Protein AF-A0A011A076-F1 (afdb_monomer_lite)

Radius of gyration: 30.52 Å; chains: 1; bounding box: 68×60×91 Å

Secondary structure (DSSP, 8-state):
------TT-GGGGGS--SS-HHHHHHHHHHHHHHTS-HHHHHHHHHHHT-TT--HHHHHHHHHHHHTTGGGS-HHHHHHHHHHHHHHHHHHHHH--PPPPTT-HHHHHHHHHHHHHHHHHHHHTT-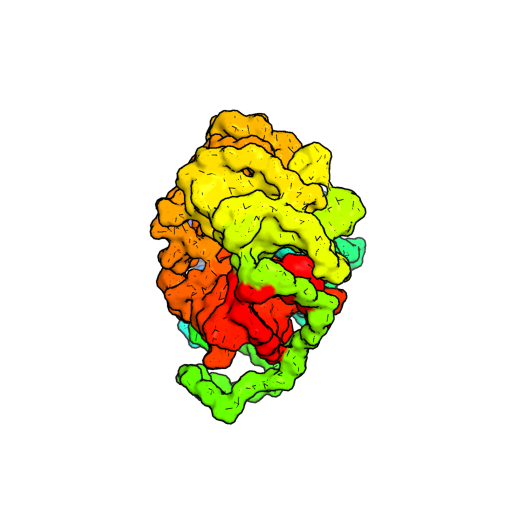--TTHHHHHHHHHTTTSHHHHHHHHT--TT--EEEEE-TTT--EEEEE--S--SS-SSSPPPPP--TTS----TTHHHHHHHHHT-TTTT-TT-HHHHHHHHHHHHHT--TTS-HHHHHHHHHHHHHHTT-HHHHHHHGGGGSEEE-TTT--EEEHHHHHTT-TT------TT--GGGSTT-SS----SS-S-------EEEEEEEE-S---EEEEEE-TTS-EEEEEEETTEEEEEETTT-PEEEEEE---EEEEEEEE-TTS-EEEEEEESSEEEEETTT-PBPPPB-----EEEEEEEEPP-S---TT--TTGGG-TTT-EEEEEEETTSEEEEE-TTT--EEEEEEE-S-EEEEEEEEETTTEEEEEEEETTTEEEEEETTGGGS--------HHHHHHTT-S-EEEEEEETTEEEEEETTS-EEEE-TTS-B-S--B--BTTB-SEEEEEEEE-TTS-EEEEEEETTTTEEEEEETTTTEEEEEE-SS-EEEEEEETTEEEEEETTEEEEEEE-

Sequence (645 aa):
MLAKLPLDSPLWLEFDASFSTEQALDALREVLTRRQLGESWDELRSELLHQGTVYDITSAAIPHLVDLAPALSVEERAELWTEIGFWVTAGADYYEGPVADGLQESLTAALAVAEAGALELFRERAGLGDSYFALACVTLAGHPSGGAMWSFLSPGEGYVTLTCPTCEEQDEVDGFGDPLGPPGAPPAVPDLRADARDVPGWASLADEIEAAPDLFGPGWDGFARVAVAVARAGVPETAPPAAVWCLIAAMVALRGDVAWARTITRLAGHYQCVSCQDVYSIGDLIAEDEFAEPIVPDGLDPATFADAGGFRPAPGGWPVVAGPTVATRWRASTGPVDTLTVATLPTGQSIVAGVGPSGLHRWDLGTGAPLPVAAGGAVRSSAVVTAPDGRTYVVAGGDRLHRWDALTGDPLPARPAAVRALAPAVIPAPTHGRHPEDPGWLAGLRDGRTVLVTGEEDGAVRLWDPLTAEPLGELYRTDGIGAMTSVPDRSFGDQVVTLSGALTVDVWSSAAVTGRRSSMAPPATRLAALGHESLVDVTGAPGGILLADAGGLVSLWTTFGVRLGDPLPPDPGHTGVVAVAAVTTTAGPLVVATASAADATLRLWTPSTGGVTLVDLDAPPRALHATGPLLLVATDTGVLALTLE

Structure (mmCIF, N/CA/C/O backbone):
data_AF-A0A011A076-F1
#
_entry.id   AF-A0A011A076-F1
#
loop_
_atom_site.group_PDB
_atom_site.id
_atom_site.type_symbol
_atom_site.label_atom_id
_atom_site.label_alt_id
_atom_site.label_comp_id
_atom_site.label_asym_id
_atom_site.label_entity_id
_atom_site.label_seq_id
_atom_site.pdbx_PDB_ins_code
_atom_site.Cartn_x
_atom_site.Cartn_y
_atom_site.Cartn_z
_atom_site.occupancy
_atom_site.B_iso_or_equiv
_atom_site.auth_seq_id
_atom_site.auth_comp_id
_atom_site.auth_asym_id
_atom_site.auth_atom_id
_atom_site.pdbx_PDB_model_num
ATOM 1 N N . MET A 1 1 ? -32.897 11.002 32.277 1.00 58.50 1 MET A N 1
ATOM 2 C CA . MET A 1 1 ? -31.972 10.825 33.414 1.00 58.50 1 MET A CA 1
ATOM 3 C C . MET A 1 1 ? -31.466 9.412 33.332 1.00 58.50 1 MET A C 1
ATOM 5 O O . MET A 1 1 ? -32.275 8.498 33.444 1.00 58.50 1 MET A O 1
ATOM 9 N N . LEU A 1 2 ? -30.176 9.258 33.075 1.00 72.94 2 LEU A N 1
ATOM 10 C CA . LEU A 1 2 ? -29.502 7.970 33.163 1.00 72.94 2 LEU A CA 1
ATOM 11 C C . LEU A 1 2 ? -29.547 7.520 34.632 1.00 72.94 2 LEU A C 1
ATOM 13 O O . LEU A 1 2 ? -29.358 8.349 35.525 1.00 72.94 2 LEU A O 1
ATOM 17 N N . ALA A 1 3 ? -29.864 6.254 34.905 1.00 79.38 3 ALA A N 1
ATOM 18 C CA . ALA A 1 3 ? -29.727 5.703 36.255 1.00 79.38 3 ALA A CA 1
ATOM 19 C C . ALA A 1 3 ? -28.234 5.678 36.614 1.00 79.38 3 ALA A C 1
ATOM 21 O O . ALA A 1 3 ? -27.435 5.381 35.747 1.00 79.38 3 ALA A O 1
ATOM 22 N N . LYS A 1 4 ? -27.798 6.020 37.827 1.00 86.31 4 LYS A N 1
ATOM 23 C CA . LYS A 1 4 ? -26.352 6.074 38.132 1.00 86.31 4 LYS A CA 1
ATOM 24 C C . LYS A 1 4 ? -26.065 5.580 39.527 1.00 86.31 4 LYS A C 1
ATOM 26 O O . LYS A 1 4 ? -26.895 5.765 40.417 1.00 86.31 4 LYS A O 1
ATOM 31 N N . LEU A 1 5 ? -24.863 5.052 39.726 1.00 86.69 5 LEU A N 1
ATOM 32 C CA . LEU A 1 5 ? -24.350 4.789 41.060 1.00 86.69 5 LEU A CA 1
ATOM 33 C C . LEU A 1 5 ? -24.098 6.130 41.779 1.00 86.69 5 LEU A C 1
ATOM 35 O O . LEU A 1 5 ? -23.335 6.952 41.262 1.00 86.69 5 LEU A O 1
ATOM 39 N N . PRO A 1 6 ? -24.732 6.405 42.934 1.00 89.69 6 PRO A N 1
ATOM 40 C CA . PRO A 1 6 ? -24.491 7.639 43.680 1.00 89.69 6 PRO A CA 1
ATOM 41 C C . PRO A 1 6 ? -23.018 7.777 44.085 1.00 89.69 6 PRO A C 1
ATOM 43 O O . PRO A 1 6 ? -22.396 6.789 44.469 1.00 89.69 6 PRO A O 1
ATOM 46 N N . LEU A 1 7 ? -22.456 8.990 44.021 1.00 88.44 7 LEU A N 1
ATOM 47 C CA . LEU A 1 7 ? -21.034 9.251 44.322 1.00 88.44 7 LEU A CA 1
ATOM 48 C C . LEU A 1 7 ? -20.657 9.014 45.796 1.00 88.44 7 LEU A C 1
ATOM 50 O O . LEU A 1 7 ? -19.478 9.002 46.136 1.00 88.44 7 LEU A O 1
ATOM 54 N N . ASP A 1 8 ? -21.638 8.895 46.685 1.00 87.31 8 ASP A N 1
ATOM 55 C CA . ASP A 1 8 ? -21.501 8.595 48.113 1.00 87.31 8 ASP A CA 1
ATOM 56 C C . ASP A 1 8 ? -21.780 7.119 48.446 1.00 87.31 8 ASP A C 1
ATOM 58 O O . ASP A 1 8 ? -21.727 6.724 49.611 1.00 87.31 8 ASP A O 1
ATOM 62 N N . SER A 1 9 ? -22.073 6.295 47.436 1.00 87.06 9 SER A N 1
ATOM 63 C CA . SER A 1 9 ? -22.330 4.870 47.624 1.00 87.06 9 SER A CA 1
ATOM 64 C C . SER A 1 9 ? -21.066 4.136 48.092 1.00 87.06 9 SER A C 1
ATOM 66 O O . SER A 1 9 ? -20.008 4.308 47.487 1.00 87.06 9 SER A O 1
ATOM 68 N N . PRO A 1 10 ? -21.147 3.256 49.106 1.00 83.38 10 PRO A N 1
ATOM 69 C CA . PRO A 1 10 ? -20.010 2.426 49.499 1.00 83.38 10 PRO A CA 1
ATOM 70 C C . PRO A 1 10 ? -19.626 1.401 48.420 1.00 83.38 10 PRO A C 1
ATOM 72 O O . PRO A 1 10 ? -18.494 0.932 48.427 1.00 83.38 10 PRO A O 1
ATOM 75 N N . LEU A 1 11 ? -20.529 1.103 47.475 1.00 82.81 11 LEU A N 1
ATOM 76 C CA . LEU A 1 11 ? -20.311 0.131 46.395 1.00 82.81 11 LEU A CA 1
ATOM 77 C C . LEU A 1 11 ? -19.144 0.507 45.468 1.00 82.81 11 LEU A C 1
ATOM 79 O O . LEU A 1 11 ? -18.567 -0.377 44.854 1.00 82.81 11 LEU A O 1
ATOM 83 N N . TRP A 1 12 ? -18.754 1.787 45.394 1.00 82.44 12 TRP A N 1
ATOM 84 C CA . TRP A 1 12 ? -17.554 2.186 44.646 1.00 82.44 12 TRP A CA 1
ATOM 85 C C . TRP A 1 12 ? -16.297 1.484 45.174 1.00 82.44 12 TRP A C 1
ATOM 87 O O . TRP A 1 12 ? -15.442 1.092 44.391 1.00 82.44 12 TRP A O 1
ATOM 97 N N . LEU A 1 13 ? -16.194 1.293 46.494 1.00 80.44 13 LEU A N 1
ATOM 98 C CA . LEU A 1 13 ? -15.044 0.649 47.139 1.00 80.44 13 LEU A CA 1
ATOM 99 C C . LEU A 1 13 ? -15.059 -0.880 47.008 1.00 80.44 13 LEU A C 1
ATOM 101 O O . LEU A 1 13 ? -14.098 -1.527 47.415 1.00 80.44 13 LEU A O 1
ATOM 105 N N . GLU A 1 14 ? -16.148 -1.455 46.493 1.00 77.62 14 GLU A N 1
ATOM 106 C CA . GLU A 1 14 ? -16.259 -2.892 46.225 1.00 77.62 14 GLU A CA 1
ATOM 107 C C . GLU A 1 14 ? -15.693 -3.267 44.845 1.00 77.62 14 GLU A C 1
ATOM 109 O O . GLU A 1 14 ? -15.510 -4.451 44.575 1.00 77.62 14 GLU A O 1
ATOM 114 N N . PHE A 1 15 ? -15.384 -2.279 43.995 1.00 76.81 15 PHE A N 1
ATOM 115 C CA . PHE A 1 15 ? -14.750 -2.494 42.697 1.00 76.81 15 PHE A CA 1
ATOM 116 C C . PHE A 1 15 ? -13.254 -2.792 42.840 1.00 76.81 15 PHE A C 1
ATOM 118 O O . PHE A 1 15 ? -12.548 -2.125 43.602 1.00 76.81 15 PHE A O 1
ATOM 125 N N . ASP A 1 16 ? -12.772 -3.775 42.079 1.00 61.75 16 ASP A N 1
ATOM 126 C CA . ASP A 1 16 ? -11.360 -4.157 42.054 1.00 61.75 16 ASP A CA 1
ATOM 127 C C . ASP A 1 16 ? -10.559 -3.094 41.278 1.00 61.75 16 ASP A C 1
ATOM 129 O O . ASP A 1 16 ? -10.842 -2.816 40.109 1.00 61.75 16 ASP A O 1
ATOM 133 N N . ALA A 1 17 ? -9.582 -2.459 41.936 1.00 60.69 17 ALA A N 1
ATOM 134 C CA . ALA A 1 17 ? -8.777 -1.370 41.376 1.00 60.69 17 ALA A CA 1
ATOM 135 C C . ALA A 1 17 ? -7.276 -1.604 41.607 1.00 60.69 17 ALA A C 1
ATOM 137 O O . ALA A 1 17 ? -6.855 -2.001 42.693 1.00 60.69 17 ALA A O 1
ATOM 138 N N . SER A 1 18 ? -6.454 -1.323 40.592 1.00 52.03 18 SER A N 1
ATOM 139 C CA . SER A 1 18 ? -5.001 -1.532 40.622 1.00 52.03 18 SER A CA 1
ATOM 140 C C . SER A 1 18 ? -4.254 -0.408 41.340 1.00 52.03 18 SER A C 1
ATOM 142 O O . SER A 1 18 ? -3.098 -0.601 41.713 1.00 52.03 18 SER A O 1
ATOM 144 N N . PHE A 1 19 ? -4.890 0.759 41.521 1.00 63.41 19 PHE A N 1
ATOM 145 C CA . PHE A 1 19 ? -4.280 1.958 42.111 1.00 63.41 19 PHE A CA 1
ATOM 146 C C . PHE A 1 19 ? -5.082 2.514 43.299 1.00 63.41 19 PHE A C 1
ATOM 148 O O . PHE A 1 19 ? -4.734 2.220 44.445 1.00 63.41 19 PHE A O 1
ATOM 155 N N . SER A 1 20 ? -6.151 3.291 43.075 1.00 75.62 20 SER A N 1
ATOM 156 C CA . SER A 1 20 ? -7.012 3.779 44.161 1.00 75.62 20 SER A CA 1
ATOM 157 C C . SER A 1 20 ? -8.392 4.237 43.679 1.00 75.62 20 SER A C 1
ATOM 159 O O . SER A 1 20 ? -8.546 5.308 43.094 1.00 75.62 20 SER A O 1
ATOM 161 N N . THR A 1 21 ? -9.438 3.489 44.039 1.00 78.19 21 THR A N 1
ATOM 162 C CA . THR A 1 21 ? -10.835 3.900 43.816 1.00 78.19 21 THR A CA 1
ATOM 163 C C . THR A 1 21 ? -11.156 5.251 44.470 1.00 78.19 21 THR A C 1
ATOM 165 O O . THR A 1 21 ? -11.945 6.031 43.940 1.00 78.19 21 THR A O 1
ATOM 168 N N . GLU A 1 22 ? -10.539 5.562 45.614 1.00 82.25 22 GLU A N 1
ATOM 169 C CA . GLU A 1 22 ? -10.756 6.838 46.308 1.00 82.25 22 GLU A CA 1
ATOM 170 C C . GLU A 1 22 ? -10.226 8.027 45.496 1.00 82.25 22 GLU A C 1
ATOM 172 O O . GLU A 1 22 ? -10.902 9.051 45.415 1.00 82.25 22 GLU A O 1
ATOM 177 N N . GLN A 1 23 ? -9.066 7.879 44.846 1.00 82.44 23 GLN A N 1
ATOM 178 C CA . GLN A 1 23 ? -8.473 8.938 44.020 1.00 82.44 23 GLN A CA 1
ATOM 179 C C . GLN A 1 23 ? -9.307 9.199 42.764 1.00 82.44 23 GLN A C 1
ATOM 181 O O . GLN A 1 23 ? -9.647 10.351 42.492 1.00 82.44 23 GLN A O 1
ATOM 186 N N . ALA A 1 24 ? -9.727 8.141 42.064 1.00 83.25 24 ALA A N 1
ATOM 187 C CA . ALA A 1 24 ? -10.625 8.260 40.915 1.00 83.25 24 ALA A CA 1
ATOM 188 C C . ALA A 1 24 ? -11.950 8.947 41.295 1.00 83.25 24 ALA A C 1
ATOM 190 O O . ALA A 1 24 ? -12.445 9.819 40.579 1.00 83.25 24 ALA A O 1
ATOM 191 N N . LEU A 1 25 ? -12.523 8.598 42.452 1.00 87.25 25 LEU A N 1
ATOM 192 C CA . LEU A 1 25 ? -13.788 9.166 42.914 1.00 87.25 25 LEU A CA 1
ATOM 193 C C . LEU A 1 25 ? -13.656 10.639 43.328 1.00 87.25 25 LEU A C 1
ATOM 195 O O . LEU A 1 25 ? -14.568 11.429 43.068 1.00 87.25 25 LEU A O 1
ATOM 199 N N . ASP A 1 26 ? -12.544 11.026 43.950 1.00 88.00 26 ASP A N 1
ATOM 200 C CA . ASP A 1 26 ? -12.274 12.420 44.306 1.00 88.00 26 ASP A CA 1
ATOM 201 C C . ASP A 1 26 ? -12.046 13.288 43.062 1.00 88.00 26 ASP A C 1
ATOM 203 O O . ASP A 1 26 ? -12.675 14.346 42.947 1.00 88.00 26 ASP A O 1
ATOM 207 N N . ALA A 1 27 ? -11.272 12.805 42.085 1.00 87.88 27 ALA A N 1
ATOM 208 C CA . ALA A 1 27 ? -11.094 13.479 40.801 1.00 87.88 27 ALA A CA 1
ATOM 209 C C . ALA A 1 27 ? -12.430 13.609 40.038 1.00 87.88 27 ALA A C 1
ATOM 211 O O . ALA A 1 27 ? -12.786 14.695 39.572 1.00 87.88 27 ALA A O 1
ATOM 212 N N . LEU A 1 28 ? -13.249 12.547 40.001 1.00 90.06 28 LEU A N 1
ATOM 213 C CA . LEU A 1 28 ? -14.584 12.572 39.390 1.00 90.06 28 LEU A CA 1
ATOM 214 C C . LEU A 1 28 ? -15.505 13.600 40.061 1.00 90.06 28 LEU A C 1
ATOM 216 O O . LEU A 1 28 ? -16.181 14.377 39.380 1.00 90.06 28 LEU A O 1
ATOM 220 N N . ARG A 1 29 ? -15.537 13.651 41.399 1.00 92.06 29 ARG A N 1
ATOM 221 C CA . ARG A 1 29 ? -16.314 14.661 42.139 1.00 92.06 29 ARG A CA 1
ATOM 222 C C . ARG A 1 29 ? -15.864 16.071 41.792 1.00 92.06 29 ARG A C 1
ATOM 224 O O . ARG A 1 29 ? -16.705 16.964 41.659 1.00 92.06 29 ARG A O 1
ATOM 231 N N . GLU A 1 30 ? -14.563 16.281 41.662 1.00 90.19 30 GLU A N 1
ATOM 232 C CA . GLU A 1 30 ? -13.985 17.579 41.358 1.00 90.19 30 GLU A CA 1
ATOM 233 C C . GLU A 1 30 ? -14.362 18.051 39.945 1.00 90.19 30 GLU A C 1
ATOM 235 O O . GLU A 1 30 ? -14.871 19.167 39.801 1.00 90.19 30 GLU A O 1
ATOM 240 N N . VAL A 1 31 ? -14.244 17.179 38.937 1.00 90.38 31 VAL A N 1
ATOM 241 C CA . VAL A 1 31 ? -14.675 17.429 37.547 1.00 90.38 31 VAL A CA 1
ATOM 242 C C . VAL A 1 31 ? -16.170 17.770 37.486 1.00 90.38 31 VAL A C 1
ATOM 244 O O . VAL A 1 31 ? -16.570 18.801 36.934 1.00 90.38 31 VAL A O 1
ATOM 247 N N . LEU A 1 32 ? -17.021 16.969 38.137 1.00 92.06 32 LEU A N 1
ATOM 248 C CA . LEU A 1 32 ? -18.474 17.188 38.153 1.00 92.06 32 LEU A CA 1
ATOM 249 C C . LEU A 1 32 ? -18.881 18.469 38.896 1.00 92.06 32 LEU A C 1
ATOM 251 O O . LEU A 1 32 ? -19.863 19.119 38.522 1.00 92.06 32 LEU A O 1
ATOM 255 N N . THR A 1 33 ? -18.137 18.842 39.940 1.00 92.50 33 THR A N 1
ATOM 256 C CA . THR A 1 33 ? -18.384 20.066 40.714 1.00 92.50 33 THR A CA 1
ATOM 257 C C . THR A 1 33 ? -17.966 21.305 39.933 1.00 92.50 33 THR A C 1
ATOM 259 O O . THR A 1 33 ? -18.712 22.285 39.897 1.00 92.50 33 THR A O 1
ATOM 262 N N . ARG A 1 34 ? -16.787 21.272 39.302 1.00 87.88 34 ARG A N 1
ATOM 263 C CA . ARG A 1 34 ? -16.259 22.405 38.534 1.00 87.88 34 ARG A CA 1
ATOM 264 C C . ARG A 1 34 ? -16.945 22.593 37.188 1.00 87.88 34 ARG A C 1
ATOM 266 O O . ARG A 1 34 ? -16.938 23.710 36.685 1.00 87.88 34 ARG A O 1
ATOM 273 N N . ARG A 1 35 ? -17.564 21.538 36.648 1.00 89.81 35 ARG A N 1
ATOM 274 C CA . ARG A 1 35 ? -18.230 21.532 35.337 1.00 89.81 35 ARG A CA 1
ATOM 275 C C . ARG A 1 35 ? -17.282 21.883 34.175 1.00 89.81 35 ARG A C 1
ATOM 277 O O . ARG A 1 35 ? -17.694 22.560 33.243 1.00 89.81 35 ARG A O 1
ATOM 284 N N . GLN A 1 36 ? -16.035 21.426 34.257 1.00 87.19 36 GLN A N 1
ATOM 285 C CA . GLN A 1 36 ? -14.970 21.603 33.258 1.00 87.19 36 GLN A CA 1
ATOM 286 C C . GLN A 1 36 ? -13.990 20.424 33.373 1.00 87.19 36 GLN A C 1
ATOM 288 O O . GLN A 1 36 ? -13.939 19.810 34.443 1.00 87.19 36 GLN A O 1
ATOM 293 N N . LEU A 1 37 ? -13.213 20.132 32.325 1.00 83.94 37 LEU A N 1
ATOM 294 C CA . LEU A 1 37 ? -12.254 19.017 32.346 1.00 83.94 37 LEU A CA 1
ATOM 295 C C . LEU A 1 37 ? -10.972 19.393 33.132 1.00 83.94 37 LEU A C 1
ATOM 297 O O . LEU A 1 37 ? -10.804 18.930 34.257 1.00 83.94 37 LEU A O 1
ATOM 301 N N . GLY A 1 38 ? -10.144 20.339 32.674 1.00 79.81 38 GLY A N 1
ATOM 302 C CA . GLY A 1 38 ? -9.042 20.931 33.472 1.00 79.81 38 GLY A CA 1
ATOM 303 C C . GLY A 1 38 ? -8.022 19.940 34.083 1.00 79.81 38 GLY A C 1
ATOM 304 O O . GLY A 1 38 ? -7.924 18.802 33.659 1.00 79.81 38 GLY A O 1
ATOM 305 N N . GLU A 1 39 ? -7.247 20.358 35.097 1.00 79.25 39 GLU A N 1
ATOM 306 C CA . GLU A 1 39 ? -6.175 19.515 35.690 1.00 79.25 39 GLU A CA 1
ATOM 307 C C . GLU A 1 39 ? -6.697 18.213 36.334 1.00 79.25 39 GLU A C 1
ATOM 309 O O . GLU A 1 39 ? -6.075 17.163 36.206 1.00 79.25 39 GLU A O 1
ATOM 314 N N . SER A 1 40 ? -7.870 18.251 36.976 1.00 82.25 40 SER A N 1
ATOM 315 C CA . SER A 1 40 ? -8.489 17.071 37.604 1.00 82.25 40 SER A CA 1
ATOM 316 C C . SER A 1 40 ? -8.924 16.005 36.593 1.00 82.25 40 SER A C 1
ATOM 318 O O . SER A 1 40 ? -9.132 14.852 36.963 1.00 82.25 40 SER A O 1
ATOM 320 N N . TRP A 1 41 ? -9.100 16.382 35.324 1.00 88.19 41 TRP A N 1
ATOM 321 C CA . TRP A 1 41 ? -9.412 15.441 34.254 1.00 88.19 41 TRP A CA 1
ATOM 322 C C . TRP A 1 41 ? -8.214 14.585 33.872 1.00 88.19 41 TRP A C 1
ATOM 324 O O . TRP A 1 41 ? -8.392 13.394 33.650 1.00 88.19 41 TRP A O 1
ATOM 334 N N . ASP A 1 42 ? -7.004 15.146 33.864 1.00 84.38 42 ASP A N 1
ATOM 335 C CA . ASP A 1 42 ? -5.789 14.372 33.601 1.00 84.38 42 ASP A CA 1
ATOM 336 C C . ASP A 1 42 ? -5.567 13.306 34.680 1.00 84.38 42 ASP A C 1
ATOM 338 O O . ASP A 1 42 ? -5.238 12.161 34.364 1.00 84.38 42 ASP A O 1
ATOM 342 N N . GLU A 1 43 ? -5.807 13.669 35.944 1.00 83.06 43 GLU A N 1
ATOM 343 C CA . GLU A 1 43 ? -5.769 12.738 37.075 1.00 83.06 43 GLU A CA 1
ATOM 344 C C . GLU A 1 43 ? -6.839 11.649 36.926 1.00 83.06 43 GLU A C 1
ATOM 346 O O . GLU A 1 43 ? -6.511 10.464 36.960 1.00 83.06 43 GLU A O 1
ATOM 351 N N . LEU A 1 44 ? -8.100 12.030 36.674 1.00 86.25 44 LEU A N 1
ATOM 352 C CA . LEU A 1 44 ? -9.189 11.072 36.464 1.00 86.25 44 LEU A CA 1
ATOM 353 C C . LEU A 1 44 ? -8.896 10.127 35.293 1.00 86.25 44 LEU A C 1
ATOM 355 O O . LEU A 1 44 ? -9.047 8.918 35.424 1.00 86.25 44 LEU A O 1
ATOM 359 N N . ARG A 1 45 ? -8.452 10.661 34.155 1.00 83.12 45 ARG A N 1
ATOM 360 C CA . ARG A 1 45 ? -8.122 9.889 32.956 1.00 83.12 45 ARG A CA 1
ATOM 361 C C . ARG A 1 45 ? -7.013 8.876 33.226 1.00 83.12 45 ARG A C 1
ATOM 363 O O . ARG A 1 45 ? -7.127 7.734 32.795 1.00 83.12 45 ARG A O 1
ATOM 370 N N . SER A 1 46 ? -5.961 9.276 33.940 1.00 77.44 46 SER A N 1
ATOM 371 C CA . SER A 1 46 ? -4.858 8.378 34.300 1.00 77.44 46 SER A CA 1
ATOM 372 C C . SER A 1 46 ? -5.319 7.234 35.204 1.00 77.44 46 SER A C 1
ATOM 374 O O . SER A 1 46 ? -4.853 6.108 35.037 1.00 77.44 46 SER A O 1
ATOM 376 N N . GLU A 1 47 ? -6.231 7.509 36.139 1.00 77.06 47 GLU A N 1
ATOM 377 C CA . GLU A 1 47 ? -6.825 6.480 36.998 1.00 77.06 47 GLU A CA 1
ATOM 378 C C . GLU A 1 47 ? -7.762 5.545 36.218 1.00 77.06 47 GLU A C 1
ATOM 380 O O . GLU A 1 47 ? -7.788 4.347 36.488 1.00 77.06 47 GLU A O 1
ATOM 385 N N . LEU A 1 48 ? -8.502 6.061 35.227 1.00 77.44 48 LEU A N 1
ATOM 386 C CA . LEU A 1 48 ? -9.424 5.258 34.416 1.00 77.44 48 LEU A CA 1
ATOM 387 C C . LEU A 1 48 ? -8.729 4.390 33.342 1.00 77.44 48 LEU A C 1
ATOM 389 O O . LEU A 1 48 ? -9.326 3.422 32.884 1.00 77.44 48 LEU A O 1
ATOM 393 N N . LEU A 1 49 ? -7.481 4.698 32.954 1.00 68.94 49 LEU A N 1
ATOM 394 C CA . LEU A 1 49 ? -6.725 4.006 31.888 1.00 68.94 49 LEU A CA 1
ATOM 395 C C . LEU A 1 49 ? -5.663 2.987 32.374 1.00 68.94 49 LEU A C 1
ATOM 397 O O . LEU A 1 49 ? -4.959 2.407 31.545 1.00 68.94 49 LEU A O 1
ATOM 401 N N . HIS A 1 50 ? -5.464 2.781 33.681 1.00 60.69 50 HIS A N 1
ATOM 402 C CA . HIS A 1 50 ? -4.322 1.996 34.183 1.00 60.69 50 HIS A CA 1
ATOM 403 C C . HIS A 1 50 ? -4.478 0.465 34.045 1.00 60.69 50 HIS A C 1
ATOM 405 O O . HIS A 1 50 ? -5.552 -0.086 34.271 1.00 60.69 50 HIS A O 1
ATOM 411 N N . GLN A 1 51 ? -3.369 -0.229 33.731 1.00 48.50 51 GLN A N 1
ATOM 412 C CA . GLN A 1 51 ? -3.342 -1.661 33.399 1.00 48.50 51 GLN A CA 1
ATOM 413 C C . GLN A 1 51 ? -3.974 -2.565 34.475 1.00 48.50 51 GLN A C 1
ATOM 415 O O . GLN A 1 51 ? -3.476 -2.652 35.598 1.00 48.50 51 GLN A O 1
ATOM 420 N N . GLY A 1 52 ? -4.996 -3.332 34.084 1.00 48.78 52 GLY A N 1
ATOM 421 C CA . GLY A 1 52 ? -5.427 -4.556 34.766 1.00 48.78 52 GLY A CA 1
ATOM 422 C C . GLY A 1 52 ? -6.627 -4.420 35.695 1.00 48.78 52 GLY A C 1
ATOM 423 O O . GLY A 1 52 ? -6.955 -5.383 36.380 1.00 48.78 52 GLY A O 1
ATOM 424 N N . THR A 1 53 ? -7.284 -3.265 35.740 1.00 49.69 53 THR A N 1
ATOM 425 C CA . THR A 1 53 ? -8.529 -3.073 36.496 1.00 49.69 53 THR A CA 1
ATOM 426 C C . THR A 1 53 ? -9.440 -2.100 35.749 1.00 49.69 53 THR A C 1
ATOM 428 O O . THR A 1 53 ? -9.061 -1.596 34.701 1.00 49.69 53 THR A O 1
ATOM 431 N N . VAL A 1 54 ? -10.610 -1.769 36.296 1.00 51.69 54 VAL A N 1
ATOM 432 C CA . VAL A 1 54 ? -11.371 -0.564 35.905 1.00 51.69 54 VAL A CA 1
ATOM 433 C C . VAL A 1 54 ? -12.384 -0.688 34.748 1.00 51.69 54 VAL A C 1
ATOM 435 O O . VAL A 1 54 ? -12.789 0.341 34.214 1.00 51.69 54 VAL A O 1
ATOM 438 N N . TYR A 1 55 ? -12.944 -1.854 34.400 1.00 64.75 55 TYR A N 1
ATOM 439 C CA . TYR A 1 55 ? -14.212 -1.795 33.640 1.00 64.75 55 TYR A CA 1
ATOM 440 C C . TYR A 1 55 ? -15.383 -1.343 34.538 1.00 64.75 55 TYR A C 1
ATOM 442 O O . TYR A 1 55 ? -16.199 -0.525 34.119 1.00 64.75 55 TYR A O 1
ATOM 450 N N . ASP A 1 56 ? -15.408 -1.735 35.818 1.00 71.50 56 ASP A N 1
ATOM 451 C CA . ASP A 1 56 ? -16.476 -1.380 36.771 1.00 71.50 56 ASP A CA 1
ATOM 452 C C . ASP A 1 56 ? -16.550 0.115 37.125 1.00 71.50 56 ASP A C 1
ATOM 454 O O . ASP A 1 56 ? -17.607 0.742 37.009 1.00 71.50 56 ASP A O 1
ATOM 458 N N . ILE A 1 57 ? -15.426 0.711 37.544 1.00 78.12 57 ILE A N 1
ATOM 459 C CA . ILE A 1 57 ? -15.357 2.132 37.932 1.00 78.12 57 ILE A CA 1
ATOM 460 C C . ILE A 1 57 ? -15.622 3.022 36.713 1.00 78.12 57 ILE A C 1
ATOM 462 O O . ILE A 1 57 ? -16.390 3.981 36.813 1.00 78.12 57 ILE A O 1
ATOM 466 N N . THR A 1 58 ? -15.044 2.688 35.557 1.00 81.25 58 THR A N 1
ATOM 467 C CA . THR A 1 58 ? -15.257 3.409 34.295 1.00 81.25 58 THR A CA 1
ATOM 468 C C . THR A 1 58 ? -16.718 3.330 33.863 1.00 81.25 58 THR A C 1
ATOM 470 O O . THR A 1 58 ? -17.345 4.364 33.616 1.00 81.25 58 THR A O 1
ATOM 473 N N . SER A 1 59 ? -17.314 2.134 33.887 1.00 80.25 59 SER A N 1
ATOM 474 C CA . SER A 1 59 ? -18.736 1.923 33.585 1.00 80.25 59 SER A CA 1
ATOM 475 C C . SER A 1 59 ? -19.657 2.696 34.531 1.00 80.25 59 SER A C 1
ATOM 477 O O . SER A 1 59 ? -20.678 3.239 34.106 1.00 80.25 59 SER A O 1
ATOM 479 N N . ALA A 1 60 ? -19.295 2.802 35.813 1.00 83.94 60 ALA A N 1
ATOM 480 C CA . ALA A 1 60 ? -20.031 3.592 36.795 1.00 83.94 60 ALA A CA 1
ATOM 481 C C . ALA A 1 60 ? -19.843 5.113 36.613 1.00 83.94 60 ALA A C 1
ATOM 483 O O . ALA A 1 60 ? -20.758 5.886 36.919 1.00 83.94 60 ALA A O 1
ATOM 484 N N . ALA A 1 61 ? -18.683 5.558 36.117 1.00 87.56 61 ALA A N 1
ATOM 485 C CA . ALA A 1 61 ? -18.345 6.966 35.909 1.00 87.56 61 ALA A CA 1
ATOM 486 C C . ALA A 1 61 ? -18.943 7.549 34.616 1.00 87.56 61 ALA A C 1
ATOM 488 O O . ALA A 1 61 ? -19.422 8.688 34.634 1.00 87.56 61 ALA A O 1
ATOM 489 N N . ILE A 1 62 ? -18.985 6.782 33.517 1.00 88.94 62 ILE A N 1
ATOM 490 C CA . ILE A 1 62 ? -19.473 7.233 32.198 1.00 88.94 62 ILE A CA 1
ATOM 491 C C . ILE A 1 62 ? -20.858 7.907 32.272 1.00 88.94 62 ILE A C 1
ATOM 493 O O . ILE A 1 62 ? -20.985 9.034 31.787 1.00 88.94 62 ILE A O 1
ATOM 497 N N . PRO A 1 63 ? -21.893 7.345 32.934 1.00 91.31 63 PRO A N 1
ATOM 498 C CA . PRO A 1 63 ? -23.193 8.010 33.054 1.00 91.31 63 PRO A CA 1
ATOM 499 C C . PRO A 1 63 ? -23.138 9.387 33.736 1.00 91.31 63 PRO A C 1
ATOM 501 O O . PRO A 1 63 ? -23.977 10.257 33.475 1.00 91.31 63 PRO A O 1
ATOM 504 N N . HIS A 1 64 ? -22.182 9.618 34.642 1.00 92.00 64 HIS A N 1
ATOM 505 C CA . HIS A 1 64 ? -21.969 10.933 35.256 1.00 92.00 64 HIS A CA 1
ATOM 506 C C . HIS A 1 64 ? -21.324 11.916 34.288 1.00 92.00 64 HIS A C 1
ATOM 508 O O . HIS A 1 64 ? -21.771 13.060 34.210 1.00 92.00 64 HIS A O 1
ATOM 514 N N . LEU A 1 65 ? -20.334 11.455 33.530 1.00 91.62 65 LEU A N 1
ATOM 515 C CA . LEU A 1 65 ? -19.602 12.255 32.555 1.00 91.62 65 LEU A CA 1
ATOM 516 C C . LEU A 1 65 ? -20.460 12.619 31.329 1.00 91.62 65 LEU A C 1
ATOM 518 O O . LEU A 1 65 ? -20.436 13.761 30.879 1.00 91.62 65 LEU A O 1
ATOM 522 N N . VAL A 1 66 ? -21.323 11.720 30.848 1.00 91.00 66 VAL A N 1
ATOM 523 C CA . VAL A 1 66 ? -22.271 12.019 29.756 1.00 91.00 66 VAL A CA 1
ATOM 524 C C . VAL A 1 66 ? -23.237 13.151 30.137 1.00 91.00 66 VAL A C 1
ATOM 526 O O . VAL A 1 66 ? -23.475 14.064 29.348 1.00 91.00 66 VAL A O 1
ATOM 529 N N . ASP A 1 67 ? -23.739 13.166 31.375 1.00 91.31 67 ASP A N 1
ATOM 530 C CA . ASP A 1 67 ? -24.597 14.255 31.876 1.00 91.31 67 ASP A CA 1
ATOM 531 C C . ASP A 1 67 ? -23.836 15.576 32.103 1.00 91.31 67 ASP A C 1
ATOM 533 O O . ASP A 1 67 ? -24.458 16.631 32.281 1.00 91.31 67 ASP A O 1
ATOM 537 N N . LEU A 1 68 ? -22.502 15.539 32.150 1.00 91.81 68 LEU A N 1
ATOM 538 C CA . LEU A 1 68 ? -21.668 16.734 32.230 1.00 91.81 68 LEU A CA 1
ATOM 539 C C . LEU A 1 68 ? -21.562 17.435 30.868 1.00 91.81 68 LEU A C 1
ATOM 541 O O . LEU A 1 68 ? -21.502 18.665 30.845 1.00 91.81 68 LEU A O 1
ATOM 545 N N . ALA A 1 69 ? -21.612 16.692 29.759 1.00 89.88 69 ALA A N 1
ATOM 546 C CA . ALA A 1 69 ? -21.347 17.200 28.413 1.00 89.88 69 ALA A CA 1
ATOM 547 C C . ALA A 1 69 ? -22.087 18.499 28.027 1.00 89.88 69 ALA A C 1
ATOM 549 O O . ALA A 1 69 ? -21.443 19.389 27.469 1.00 89.88 69 ALA A O 1
ATOM 550 N N . PRO A 1 70 ? -23.382 18.706 28.354 1.00 90.31 70 PRO A N 1
ATOM 551 C CA . PRO A 1 70 ? -24.076 19.952 28.012 1.00 90.31 70 PRO A CA 1
ATOM 552 C C . PRO A 1 70 ? -23.498 21.212 28.677 1.00 90.31 70 PRO A C 1
ATOM 554 O O . PRO A 1 70 ? -23.788 22.320 28.230 1.00 90.31 70 PRO A O 1
ATOM 557 N N . ALA A 1 71 ? -22.727 21.063 29.760 1.00 91.31 71 ALA A N 1
ATOM 558 C CA . ALA A 1 71 ? -22.089 22.171 30.471 1.00 91.31 71 ALA A CA 1
ATOM 559 C C . ALA A 1 71 ? -20.685 22.515 29.941 1.00 91.31 71 ALA A C 1
ATOM 561 O O . ALA A 1 71 ? -20.159 23.566 30.296 1.00 91.31 71 ALA A O 1
ATOM 562 N N . LEU A 1 72 ? -20.099 21.647 29.112 1.00 89.50 72 LEU A N 1
ATOM 563 C CA . LEU A 1 72 ? -18.740 21.780 28.593 1.00 89.50 72 LEU A CA 1
ATOM 564 C C . LEU A 1 72 ? -18.690 22.635 27.321 1.00 89.50 72 LEU A C 1
ATOM 566 O O . LEU A 1 72 ? -19.675 22.735 26.576 1.00 89.50 72 LEU A O 1
ATOM 570 N N . SER A 1 73 ? -17.524 23.226 27.052 1.00 88.19 73 SER A N 1
ATOM 571 C CA . SER A 1 73 ? -17.220 23.854 25.759 1.00 88.19 73 SER A CA 1
ATOM 572 C C . SER A 1 73 ? -17.222 22.837 24.606 1.00 88.19 73 SER A C 1
ATOM 574 O O . SER A 1 73 ? -17.287 21.629 24.821 1.00 88.19 73 SER A O 1
ATOM 576 N N . VAL A 1 74 ? -17.190 23.313 23.358 1.00 83.25 74 VAL A N 1
ATOM 577 C CA . VAL A 1 74 ? -17.170 22.443 22.164 1.00 83.25 74 VAL A CA 1
ATOM 578 C C . VAL A 1 74 ? -15.914 21.566 22.163 1.00 83.25 74 VAL A C 1
ATOM 580 O O . VAL A 1 74 ? -15.993 20.376 21.869 1.00 83.25 74 VAL A O 1
ATOM 583 N N . GLU A 1 75 ? -14.781 22.153 22.539 1.00 81.38 75 GLU A N 1
ATOM 584 C CA . GLU A 1 75 ? -13.474 21.511 22.621 1.00 81.38 75 GLU A CA 1
ATOM 585 C C . GLU A 1 75 ? -13.437 20.459 23.734 1.00 81.38 75 GLU A C 1
ATOM 587 O O . GLU A 1 75 ? -13.063 19.317 23.485 1.00 81.38 75 GLU A O 1
ATOM 592 N N . GLU A 1 76 ? -13.926 20.799 24.929 1.00 85.94 76 GLU A N 1
ATOM 593 C CA . GLU A 1 76 ? -14.022 19.848 26.043 1.00 85.94 76 GLU A CA 1
ATOM 594 C C . GLU A 1 76 ? -15.035 18.730 25.769 1.00 85.94 76 GLU A C 1
ATOM 596 O O . GLU A 1 76 ? -14.830 17.600 26.195 1.00 85.94 76 GLU A O 1
ATOM 601 N N . ARG A 1 77 ? -16.133 18.995 25.044 1.00 86.56 77 ARG A N 1
ATOM 602 C CA . ARG A 1 77 ? -17.046 17.924 24.608 1.00 86.56 77 ARG A CA 1
ATOM 603 C C . ARG A 1 77 ? -16.359 16.966 23.646 1.00 86.56 77 ARG A C 1
ATOM 605 O O . ARG A 1 77 ? -16.576 15.764 23.743 1.00 86.56 77 ARG A O 1
ATOM 612 N N . ALA A 1 78 ? -15.556 17.488 22.721 1.00 80.19 78 ALA A N 1
ATOM 613 C CA . ALA A 1 78 ? -14.803 16.656 21.796 1.00 80.19 78 ALA A CA 1
ATOM 614 C C . ALA A 1 78 ? -13.802 15.773 22.546 1.00 80.19 78 ALA A C 1
ATOM 616 O O . ALA A 1 78 ? -13.742 14.578 22.274 1.00 80.19 78 ALA A O 1
ATOM 617 N N . GLU A 1 79 ? -13.076 16.339 23.512 1.00 81.94 79 GLU A N 1
ATOM 618 C CA . GLU A 1 79 ? -12.167 15.603 24.394 1.00 81.94 79 GLU A CA 1
ATOM 619 C C . GLU A 1 79 ? -12.909 14.544 25.220 1.00 81.94 79 GLU A C 1
ATOM 621 O O . GLU A 1 79 ? -12.520 13.382 25.227 1.00 81.94 79 GLU A O 1
ATOM 626 N N . LEU A 1 80 ? -14.036 14.904 25.836 1.00 86.88 80 LEU A N 1
ATOM 627 C CA . LEU A 1 80 ? -14.852 13.977 26.616 1.00 86.88 80 LEU A CA 1
ATOM 628 C C . LEU A 1 80 ? -15.317 12.772 25.786 1.00 86.88 80 LEU A C 1
ATOM 630 O O . LEU A 1 80 ? -15.195 11.632 26.228 1.00 86.88 80 LEU A O 1
ATOM 634 N N . TRP A 1 81 ? -15.867 13.015 24.594 1.00 85.44 81 TRP A N 1
ATOM 635 C CA . TRP A 1 81 ? -16.288 11.936 23.701 1.00 85.44 81 TRP A CA 1
ATOM 636 C C . TRP A 1 81 ? -15.103 11.101 23.256 1.00 85.44 81 TRP A C 1
ATOM 638 O O . TRP A 1 81 ? -15.179 9.883 23.292 1.00 85.44 81 TRP A O 1
ATOM 648 N N . THR A 1 82 ? -13.991 11.743 22.927 1.00 79.38 82 THR A N 1
ATOM 649 C CA . THR A 1 82 ? -12.761 11.055 22.547 1.00 79.38 82 THR A CA 1
ATOM 650 C C . THR A 1 82 ? -12.318 10.054 23.613 1.00 79.38 82 THR A C 1
ATOM 652 O O . THR A 1 82 ? -12.122 8.881 23.310 1.00 79.38 82 THR A O 1
ATOM 655 N N . GLU A 1 83 ? -12.235 10.499 24.864 1.00 80.44 83 GLU A N 1
ATOM 656 C CA . GLU A 1 83 ? -11.789 9.676 25.989 1.00 80.44 83 GLU A CA 1
ATOM 657 C C . GLU A 1 83 ? -12.802 8.579 26.341 1.00 80.44 83 GLU A C 1
ATOM 659 O O . GLU A 1 83 ? -12.405 7.437 26.540 1.00 80.44 83 GLU A O 1
ATOM 664 N N . ILE A 1 84 ? -14.113 8.862 26.318 1.00 83.06 84 ILE A N 1
ATOM 665 C CA . ILE A 1 84 ? -15.138 7.813 26.483 1.00 83.06 84 ILE A CA 1
ATOM 666 C C . ILE A 1 84 ? -15.019 6.760 25.378 1.00 83.06 84 ILE A C 1
ATOM 668 O O . ILE A 1 84 ? -15.125 5.570 25.659 1.00 83.06 84 ILE A O 1
ATOM 672 N N . GLY A 1 85 ? -14.782 7.187 24.136 1.00 78.62 85 GLY A N 1
ATOM 673 C CA . GLY A 1 85 ? -14.528 6.287 23.019 1.00 78.62 85 GLY A CA 1
ATOM 674 C C . GLY A 1 85 ? -13.338 5.386 23.315 1.00 78.62 85 GLY A C 1
ATOM 675 O O . GLY A 1 85 ? -13.491 4.172 23.273 1.00 78.62 85 GLY A O 1
ATOM 676 N N . PHE A 1 86 ? -12.203 5.973 23.707 1.00 74.75 86 PHE A N 1
ATOM 677 C CA . PHE A 1 86 ? -11.001 5.230 24.089 1.00 74.75 86 PHE A CA 1
ATOM 678 C C . PHE A 1 86 ? -11.243 4.240 25.226 1.00 74.75 86 PHE A C 1
ATOM 680 O O . PHE A 1 86 ? -10.821 3.093 25.125 1.00 74.75 86 PHE A O 1
ATOM 687 N N . TRP A 1 87 ? -11.929 4.646 26.292 1.00 77.69 87 TRP A N 1
ATOM 688 C CA . TRP A 1 87 ? -12.188 3.768 27.430 1.00 77.69 87 TRP A CA 1
ATOM 689 C C . TRP A 1 87 ? -13.028 2.552 27.058 1.00 77.69 87 TRP A C 1
ATOM 691 O O . TRP A 1 87 ? -12.792 1.466 27.582 1.00 77.69 87 TRP A O 1
ATOM 701 N N . VAL A 1 88 ? -13.998 2.721 26.158 1.00 74.12 88 VAL A N 1
ATOM 702 C CA . VAL A 1 88 ? -14.897 1.629 25.781 1.00 74.12 88 VAL A CA 1
ATOM 703 C C . VAL A 1 88 ? -14.290 0.750 24.686 1.00 74.12 88 VAL A C 1
ATOM 705 O O . VAL A 1 88 ? -14.475 -0.459 24.745 1.00 74.12 88 VAL A O 1
ATOM 708 N N . THR A 1 89 ? -13.529 1.306 23.734 1.00 69.50 89 THR A N 1
ATOM 709 C CA . THR A 1 89 ? -12.908 0.516 22.654 1.00 69.50 89 THR A CA 1
ATOM 710 C C . THR A 1 89 ? -11.576 -0.121 23.038 1.00 69.50 89 THR A C 1
ATOM 712 O O . THR A 1 89 ? -11.339 -1.257 22.663 1.00 69.50 89 THR A O 1
ATOM 715 N N . ALA A 1 90 ? -10.691 0.576 23.762 1.00 58.03 90 ALA A N 1
ATOM 716 C CA . ALA A 1 90 ? -9.381 0.033 24.154 1.00 58.03 90 ALA A CA 1
ATOM 717 C C . ALA A 1 90 ? -9.451 -0.805 25.443 1.00 58.03 90 ALA A C 1
ATOM 719 O O . ALA A 1 90 ? -8.574 -1.624 25.709 1.00 58.03 90 ALA A O 1
ATOM 720 N N . GLY A 1 91 ? -10.481 -0.578 26.265 1.00 54.75 91 GLY A N 1
ATOM 721 C CA . GLY A 1 91 ? -10.665 -1.278 27.533 1.00 54.75 91 GLY A CA 1
ATOM 722 C C . GLY A 1 91 ? -11.294 -2.666 27.409 1.00 54.75 91 GLY A C 1
ATOM 723 O O . GLY A 1 91 ? -11.047 -3.496 28.277 1.00 54.75 91 GLY A O 1
ATOM 724 N N . ALA A 1 92 ? -12.080 -2.924 26.357 1.00 50.03 92 ALA A N 1
ATOM 725 C CA . ALA A 1 92 ? -12.846 -4.163 26.213 1.00 50.03 92 ALA A CA 1
ATOM 726 C C . ALA A 1 92 ? -11.954 -5.407 26.042 1.00 50.03 92 ALA A C 1
ATOM 728 O O . ALA A 1 92 ? -12.186 -6.400 26.726 1.00 50.03 92 ALA A O 1
ATOM 729 N N . ASP A 1 93 ? -10.906 -5.317 25.219 1.00 47.50 93 ASP A N 1
ATOM 730 C CA . ASP A 1 93 ? -10.081 -6.478 24.842 1.00 47.50 93 ASP A CA 1
ATOM 731 C C . ASP A 1 93 ? -8.868 -6.675 25.771 1.00 47.50 93 ASP A C 1
ATOM 733 O O . ASP A 1 93 ? -8.476 -7.797 26.088 1.00 47.50 93 ASP A O 1
ATOM 737 N N . TYR A 1 94 ? -8.290 -5.587 26.298 1.00 50.12 94 TYR A N 1
ATOM 738 C CA . TYR A 1 94 ? -7.160 -5.672 27.235 1.00 50.12 94 TYR A CA 1
ATOM 739 C C . TYR A 1 94 ? -7.589 -5.934 28.686 1.00 50.12 94 TYR A C 1
ATOM 741 O O . TYR A 1 94 ? -6.787 -6.433 29.484 1.00 50.12 94 TYR A O 1
ATOM 749 N N . TYR A 1 95 ? -8.832 -5.590 29.047 1.00 54.84 95 TYR A N 1
ATOM 750 C CA . TYR A 1 95 ? -9.338 -5.638 30.419 1.00 54.84 95 TYR A CA 1
ATOM 751 C C . TYR A 1 95 ? -10.793 -6.133 30.460 1.00 54.84 95 TYR A C 1
ATOM 753 O O . TYR A 1 95 ? -11.680 -5.404 30.904 1.00 54.84 95 TYR A O 1
ATOM 761 N N . GLU A 1 96 ? -11.026 -7.385 30.038 1.00 50.84 96 GLU A N 1
ATOM 762 C CA . GLU A 1 96 ? -12.314 -8.099 30.132 1.00 50.84 96 GLU A CA 1
ATOM 763 C C . GLU A 1 96 ? -12.820 -8.215 31.593 1.00 50.84 96 GLU A C 1
ATOM 765 O O . GLU A 1 96 ? -12.752 -9.261 32.244 1.00 50.84 96 GLU A O 1
ATOM 770 N N . GLY A 1 97 ? -13.319 -7.118 32.156 1.00 58.53 97 GLY A N 1
ATOM 771 C CA . GLY A 1 97 ? -14.079 -7.093 33.400 1.00 58.53 97 GLY A CA 1
ATOM 772 C C . GLY A 1 97 ? -15.571 -7.022 33.076 1.00 58.53 97 GLY A C 1
ATOM 773 O O . GLY A 1 97 ? -15.956 -6.220 32.229 1.00 58.53 97 GLY A O 1
ATOM 774 N N . PRO A 1 98 ? -16.450 -7.820 33.707 1.00 61.06 98 PRO A N 1
ATOM 775 C CA . PRO A 1 98 ? -17.891 -7.639 33.536 1.00 61.06 98 PRO A CA 1
ATOM 776 C C . PRO A 1 98 ? -18.310 -6.262 34.067 1.00 61.06 98 PRO A C 1
ATOM 778 O O . PRO A 1 98 ? -17.748 -5.807 35.054 1.00 61.06 98 PRO A O 1
ATOM 781 N N . VAL A 1 99 ? -19.315 -5.610 33.467 1.00 69.25 99 VAL A N 1
ATOM 782 C CA . VAL A 1 99 ? -19.951 -4.449 34.117 1.00 69.25 99 VAL A CA 1
ATOM 783 C C . VAL A 1 99 ? -20.578 -4.912 35.425 1.00 69.25 99 VAL A C 1
ATOM 785 O O . VAL A 1 99 ? -21.370 -5.857 35.422 1.00 69.25 99 VAL A O 1
ATOM 788 N N . ALA A 1 100 ? -20.297 -4.204 36.516 1.00 70.75 100 ALA A N 1
ATOM 789 C CA . ALA A 1 100 ? -20.925 -4.454 37.802 1.00 70.75 100 ALA A CA 1
ATOM 790 C C . ALA A 1 100 ? -22.452 -4.618 37.705 1.00 70.75 100 ALA A C 1
ATOM 792 O O . ALA A 1 100 ? -23.159 -3.854 37.029 1.00 70.75 100 ALA A O 1
ATOM 793 N N . ASP A 1 101 ? -22.960 -5.612 38.436 1.00 68.62 101 ASP A N 1
ATOM 794 C CA . ASP A 1 101 ? -24.364 -6.011 38.433 1.00 68.62 101 ASP A CA 1
ATOM 795 C C . ASP A 1 101 ? -25.310 -4.804 38.574 1.00 68.62 101 ASP A C 1
ATOM 797 O O . ASP A 1 101 ? -25.288 -4.056 39.554 1.00 68.62 101 ASP A O 1
ATOM 801 N N . GLY A 1 102 ? -26.186 -4.627 37.581 1.00 74.38 102 GLY A N 1
ATOM 802 C CA . GLY A 1 102 ? -27.195 -3.564 37.563 1.00 74.38 102 GLY A CA 1
ATOM 803 C C . GLY A 1 102 ? -26.759 -2.233 36.936 1.00 74.38 102 GLY A C 1
ATOM 804 O O . GLY A 1 102 ? -27.592 -1.329 36.854 1.00 74.38 102 GLY A O 1
ATOM 805 N N . LEU A 1 103 ? -25.516 -2.094 36.454 1.00 78.31 103 LEU A N 1
ATOM 806 C CA . LEU A 1 103 ? -25.062 -0.891 35.735 1.00 78.31 103 LEU A CA 1
ATOM 807 C C . LEU A 1 103 ? -25.126 -1.008 34.201 1.00 78.31 103 LEU A C 1
ATOM 809 O O . LEU A 1 103 ? -25.164 0.023 33.531 1.00 78.31 103 LEU A O 1
AT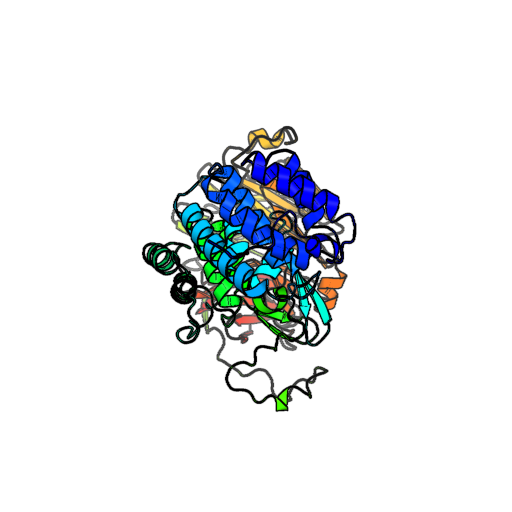OM 813 N N . GLN A 1 104 ? -25.239 -2.219 33.643 1.00 81.81 104 GLN A N 1
ATOM 814 C CA . GLN A 1 104 ? -25.241 -2.465 32.189 1.00 81.81 104 GLN A CA 1
ATOM 815 C C . GLN A 1 104 ? -26.278 -1.632 31.416 1.00 81.81 104 GLN A C 1
ATOM 817 O O . GLN A 1 104 ? -25.954 -1.006 30.406 1.00 81.81 104 GLN A O 1
ATOM 822 N N . GLU A 1 105 ? -27.532 -1.599 31.880 1.00 82.38 105 GLU A N 1
ATOM 823 C CA . GLU A 1 105 ? -28.606 -0.847 31.209 1.00 82.38 105 GLU A CA 1
ATOM 824 C C . GLU A 1 105 ? -28.336 0.663 31.223 1.00 82.38 105 GLU A C 1
ATOM 826 O O . GLU A 1 105 ? -28.615 1.365 30.249 1.00 82.38 105 GLU A O 1
ATOM 831 N N . SER A 1 106 ? -27.768 1.167 32.322 1.00 82.81 106 SER A N 1
ATOM 832 C CA . SER A 1 106 ? -27.387 2.572 32.442 1.00 82.81 106 SER A CA 1
ATOM 833 C C . SER A 1 106 ? -26.245 2.928 31.502 1.00 82.81 106 SER A C 1
ATOM 835 O O . SER A 1 106 ? -26.340 3.926 30.788 1.00 82.81 106 SER A O 1
ATOM 837 N N . LEU A 1 107 ? -25.196 2.104 31.486 1.00 83.06 107 LEU A N 1
ATOM 838 C CA . LEU A 1 107 ? -24.050 2.291 30.611 1.00 83.06 107 LEU A CA 1
ATOM 839 C C . LEU A 1 107 ? -24.495 2.293 29.147 1.00 83.06 107 LEU A C 1
ATOM 841 O O . LEU A 1 107 ? -24.204 3.240 28.427 1.00 83.06 107 LEU A O 1
ATOM 845 N N . THR A 1 108 ? -25.293 1.304 28.740 1.00 82.31 108 THR A N 1
ATOM 846 C CA . THR A 1 108 ? -25.839 1.206 27.375 1.00 82.31 108 THR A CA 1
ATOM 847 C C . THR A 1 108 ? -26.606 2.474 26.987 1.00 82.31 108 THR A C 1
ATOM 849 O O . THR A 1 108 ? -26.393 3.042 25.917 1.00 82.31 108 THR A O 1
ATOM 852 N N . ALA A 1 109 ? -27.470 2.975 27.877 1.00 85.44 109 ALA A N 1
ATOM 853 C CA . ALA A 1 109 ? -28.203 4.213 27.636 1.00 85.44 109 ALA A CA 1
ATOM 854 C C . ALA A 1 109 ? -27.283 5.447 27.586 1.00 85.44 109 ALA A C 1
ATOM 856 O O . ALA A 1 109 ? -27.526 6.361 26.799 1.00 85.44 109 ALA A O 1
ATOM 857 N N . ALA A 1 110 ? -26.236 5.490 28.413 1.00 87.38 110 ALA A N 1
ATOM 858 C CA . ALA A 1 110 ? -25.264 6.576 28.435 1.00 87.38 110 ALA A CA 1
ATOM 859 C C . ALA A 1 110 ? -24.446 6.618 27.138 1.00 87.38 110 ALA A C 1
ATOM 861 O O . ALA A 1 110 ? -24.270 7.693 26.569 1.00 87.38 110 ALA A O 1
ATOM 862 N N . LEU A 1 111 ? -24.019 5.456 26.640 1.00 85.56 111 LEU A N 1
ATOM 863 C CA . LEU A 1 111 ? -23.281 5.327 25.386 1.00 85.56 111 LEU A CA 1
ATOM 864 C C . LEU A 1 111 ? -24.129 5.725 24.179 1.00 85.56 111 LEU A C 1
ATOM 866 O O . LEU A 1 111 ? -23.644 6.471 23.340 1.00 85.56 111 LEU A O 1
ATOM 870 N N . ALA A 1 112 ? -25.415 5.363 24.135 1.00 85.25 112 ALA A N 1
ATOM 871 C CA . ALA A 1 112 ? -26.313 5.826 23.071 1.00 85.25 112 ALA A CA 1
ATOM 872 C C . ALA A 1 112 ? -26.461 7.364 23.046 1.00 85.25 112 ALA A C 1
ATOM 874 O O . ALA A 1 112 ? -26.565 7.978 21.982 1.00 85.25 112 ALA A O 1
ATOM 875 N N . VAL A 1 113 ? -26.456 8.012 24.219 1.00 87.94 113 VAL A N 1
ATOM 876 C CA . VAL A 1 113 ? -26.469 9.483 24.322 1.00 87.94 113 VAL A CA 1
ATOM 877 C C . VAL A 1 113 ? -25.128 10.077 23.892 1.00 87.94 113 VAL A C 1
ATOM 879 O O . VAL A 1 113 ? -25.117 11.076 23.171 1.00 87.94 113 VAL A O 1
ATOM 882 N N . ALA A 1 114 ? -24.013 9.473 24.310 1.00 87.75 114 ALA A N 1
ATOM 883 C CA . ALA A 1 114 ? -22.676 9.885 23.897 1.00 87.75 114 ALA A CA 1
ATOM 884 C C . ALA A 1 114 ? -22.505 9.771 22.374 1.00 87.75 114 ALA A C 1
ATOM 886 O O . ALA A 1 114 ? -22.025 10.709 21.749 1.00 87.75 114 ALA A O 1
ATOM 887 N N . GLU A 1 115 ? -22.977 8.680 21.768 1.00 86.69 115 GLU A N 1
ATOM 888 C CA . GLU A 1 115 ? -22.957 8.434 20.325 1.00 86.69 115 GLU A CA 1
ATOM 889 C C . GLU A 1 115 ? -23.756 9.493 19.553 1.00 86.69 115 GLU A C 1
ATOM 891 O O . GLU A 1 115 ? -23.237 10.114 18.622 1.00 86.69 115 GLU A O 1
ATOM 896 N N . ALA A 1 116 ? -24.993 9.775 19.973 1.00 87.56 116 ALA A N 1
ATOM 897 C CA . ALA A 1 116 ? -25.809 10.817 19.351 1.00 87.56 116 ALA A CA 1
ATOM 898 C C . ALA A 1 116 ? -25.160 12.210 19.477 1.00 87.56 116 ALA A C 1
ATOM 900 O O . ALA A 1 116 ? -25.097 12.962 18.501 1.00 87.56 116 ALA A O 1
ATOM 901 N N . GLY A 1 117 ? -24.636 12.542 20.662 1.00 86.62 117 GLY A N 1
ATOM 902 C CA . GLY A 1 117 ? -23.934 13.804 20.906 1.00 86.62 117 GLY A CA 1
ATOM 903 C C . GLY A 1 117 ? -22.627 13.921 20.117 1.00 86.62 117 GLY A C 1
ATOM 904 O O . GLY A 1 117 ? -22.283 15.006 19.644 1.00 86.62 117 GLY A O 1
ATOM 905 N N . ALA A 1 118 ? -21.918 12.810 19.925 1.00 85.25 118 ALA A N 1
ATOM 906 C CA . ALA A 1 118 ? -20.706 12.736 19.125 1.00 85.25 118 ALA A CA 1
ATOM 907 C C . ALA A 1 118 ? -20.992 12.980 17.635 1.00 85.25 118 ALA A C 1
ATOM 909 O O . ALA A 1 118 ? -20.296 13.769 16.990 1.00 85.25 118 ALA A O 1
ATOM 910 N N . LEU A 1 119 ? -22.052 12.367 17.098 1.00 85.62 119 LEU A N 1
ATOM 911 C CA . LEU A 1 119 ? -22.504 12.587 15.721 1.00 85.62 119 LEU A CA 1
ATOM 912 C C . LEU A 1 119 ? -22.958 14.032 15.485 1.00 85.62 119 LEU A C 1
ATOM 914 O O . LEU A 1 119 ? -22.655 14.610 14.439 1.00 85.62 119 LEU A O 1
ATOM 918 N N . GLU A 1 120 ? -23.657 14.639 16.444 1.00 85.50 120 GLU A N 1
ATOM 919 C CA . GLU A 1 120 ? -24.038 16.054 16.377 1.00 85.50 120 GLU A CA 1
ATOM 920 C C . GLU A 1 120 ? -22.797 16.958 16.338 1.00 85.50 120 GLU A C 1
ATOM 922 O O . GLU A 1 120 ? -22.646 17.765 15.417 1.00 85.50 120 GLU A O 1
ATOM 927 N N . LEU A 1 121 ? -21.852 16.748 17.260 1.00 82.62 121 LEU A N 1
ATOM 928 C CA . LEU A 1 121 ? -20.608 17.516 17.338 1.00 82.62 121 LEU A CA 1
ATOM 929 C C . LEU A 1 121 ? -19.748 17.370 16.076 1.00 82.62 121 LEU A C 1
ATOM 931 O O . LEU A 1 121 ? -19.196 18.356 15.578 1.00 82.62 121 LEU A O 1
ATOM 935 N N . PHE A 1 122 ? -19.667 16.154 15.523 1.00 82.38 122 PHE A N 1
ATOM 936 C CA . PHE A 1 122 ? -19.050 15.909 14.225 1.00 82.38 122 PHE A CA 1
ATOM 937 C C . PHE A 1 122 ? -19.678 16.865 13.205 1.00 82.38 122 PHE A C 1
ATOM 939 O O . PHE A 1 122 ? -18.989 17.700 12.615 1.00 82.38 122 PHE A O 1
ATOM 946 N N . ARG A 1 123 ? -20.996 16.836 13.015 1.00 80.06 123 ARG A N 1
ATOM 947 C CA . ARG A 1 123 ? -21.694 17.635 11.988 1.00 80.06 123 ARG A CA 1
ATOM 948 C C . ARG A 1 123 ? -21.551 19.147 12.146 1.00 80.06 123 ARG A C 1
ATOM 950 O O . ARG A 1 123 ? -21.472 19.835 11.130 1.00 80.06 123 ARG A O 1
ATOM 957 N N . GLU A 1 124 ? -21.436 19.662 13.367 1.00 78.62 124 GLU A N 1
ATOM 958 C CA . GLU A 1 124 ? -21.212 21.094 13.628 1.00 78.62 124 GLU A CA 1
ATOM 959 C C . GLU A 1 124 ? -19.865 21.623 13.090 1.00 78.62 124 GLU A C 1
ATOM 961 O O . GLU A 1 124 ? -19.652 22.833 13.039 1.00 78.62 124 GLU A O 1
ATOM 966 N N . ARG A 1 125 ? -18.973 20.740 12.607 1.00 69.50 125 ARG A N 1
ATOM 967 C CA . ARG A 1 125 ? -17.662 21.086 12.020 1.00 69.50 125 ARG A CA 1
ATOM 968 C C . ARG A 1 125 ? -16.780 21.900 12.966 1.00 69.50 125 ARG A C 1
ATOM 970 O O . ARG A 1 125 ? -16.132 22.850 12.539 1.00 69.50 125 ARG A O 1
ATOM 977 N N . ALA A 1 126 ? -16.678 21.461 14.217 1.00 60.72 126 ALA A N 1
ATOM 978 C CA . ALA A 1 126 ? -15.911 22.107 15.285 1.00 60.72 126 ALA A CA 1
ATOM 979 C C . ALA A 1 126 ? -14.389 22.316 15.044 1.00 60.72 126 ALA A C 1
ATOM 981 O O . ALA A 1 126 ? -13.695 22.754 15.949 1.00 60.72 126 ALA A O 1
ATOM 982 N N . GLY A 1 127 ? -13.838 22.055 13.851 1.00 53.78 127 GLY A N 1
ATOM 983 C CA . GLY A 1 127 ? -12.466 22.448 13.484 1.00 53.78 127 GLY A CA 1
ATOM 984 C C . GLY A 1 127 ? -11.335 21.697 14.195 1.00 53.78 127 GLY A C 1
ATOM 985 O O . GLY A 1 127 ? -10.179 22.087 14.062 1.00 53.78 127 GLY A O 1
ATOM 986 N N . LEU A 1 128 ? -11.648 20.629 14.926 1.00 56.03 128 LEU A N 1
ATOM 987 C CA . LEU A 1 128 ? -10.674 19.840 15.672 1.00 56.03 128 LEU A CA 1
ATOM 988 C C . LEU A 1 128 ? -10.162 18.697 14.787 1.00 56.03 128 LEU A C 1
ATOM 990 O O . LEU A 1 128 ? -10.926 17.812 14.399 1.00 56.03 128 LEU A O 1
ATOM 994 N N . GLY A 1 129 ? -8.882 18.777 14.417 1.00 54.94 129 GLY A N 1
ATOM 995 C CA . GLY A 1 129 ? -8.238 17.914 13.420 1.00 54.94 129 GLY A CA 1
ATOM 996 C C . GLY A 1 129 ? -8.150 16.434 13.797 1.00 54.94 129 GLY A C 1
ATOM 997 O O . GLY A 1 129 ? -8.114 15.611 12.894 1.00 54.94 129 GLY A O 1
ATOM 998 N N . ASP A 1 130 ? -8.209 16.098 15.088 1.00 54.38 130 ASP A N 1
ATOM 999 C CA . ASP A 1 130 ? -8.038 14.716 15.569 1.00 54.38 130 ASP A CA 1
ATOM 1000 C C . ASP A 1 130 ? -9.328 14.138 16.184 1.00 54.38 130 ASP A C 1
ATOM 1002 O O . ASP A 1 130 ? -9.486 12.929 16.343 1.00 54.38 130 ASP A O 1
ATOM 1006 N N . SER A 1 131 ? -10.312 14.992 16.485 1.00 54.56 131 SER A N 1
ATOM 1007 C CA . SER A 1 131 ? -11.507 14.586 17.232 1.00 54.56 131 SER A CA 1
ATOM 1008 C C . SER A 1 131 ? -12.472 13.727 16.423 1.00 54.56 131 SER A C 1
ATOM 1010 O O . SER A 1 131 ? -13.183 12.922 17.002 1.00 54.56 131 SER A O 1
ATOM 1012 N N . TYR A 1 132 ? -12.525 13.845 15.091 1.00 62.62 132 TYR A N 1
ATOM 1013 C CA . TYR A 1 132 ? -13.458 13.030 14.297 1.00 62.62 132 TYR A CA 1
ATOM 1014 C C . TYR A 1 132 ? -13.114 11.537 14.308 1.00 62.62 132 TYR A C 1
ATOM 1016 O O . TYR A 1 132 ? -14.017 10.712 14.190 1.00 62.62 132 TYR A O 1
ATOM 1024 N N . PHE A 1 133 ? -11.834 11.202 14.464 1.00 61.66 133 PHE A N 1
ATOM 1025 C CA . PHE A 1 133 ? -11.376 9.825 14.580 1.00 61.66 133 PHE A CA 1
ATOM 1026 C C . PHE A 1 133 ? -11.799 9.233 15.926 1.00 61.66 133 PHE A C 1
ATOM 1028 O O . PHE A 1 133 ? -12.327 8.132 16.005 1.00 61.66 133 PHE A O 1
ATOM 1035 N N . ALA A 1 134 ? -11.693 10.021 16.987 1.00 57.22 134 ALA A N 1
ATOM 1036 C CA . ALA A 1 134 ? -12.102 9.594 18.310 1.00 57.22 134 ALA A CA 1
ATOM 1037 C C . ALA A 1 134 ? -13.630 9.575 18.524 1.00 57.22 134 ALA A C 1
ATOM 1039 O O . ALA A 1 134 ? -14.157 8.738 19.254 1.00 57.22 134 ALA A O 1
ATOM 1040 N N . LEU A 1 135 ? -14.371 10.437 17.818 1.00 63.88 135 LEU A N 1
ATOM 1041 C CA . LEU A 1 135 ? -15.831 10.344 17.723 1.00 63.88 135 LEU A CA 1
ATOM 1042 C C . LEU A 1 135 ? -16.256 9.041 17.033 1.00 63.88 135 LEU A C 1
ATOM 1044 O O . LEU A 1 135 ? -17.283 8.474 17.401 1.00 63.88 135 LEU A O 1
ATOM 1048 N N . ALA A 1 136 ? -15.450 8.531 16.092 1.00 65.88 136 ALA A N 1
ATOM 1049 C CA . ALA A 1 136 ? -15.681 7.212 15.523 1.00 65.88 136 ALA A CA 1
ATOM 1050 C C . ALA A 1 136 ? -15.502 6.107 16.586 1.00 65.88 136 ALA A C 1
ATOM 1052 O O . ALA A 1 136 ? -16.326 5.199 16.630 1.00 65.88 136 ALA A O 1
ATOM 1053 N N . CYS A 1 137 ? -14.538 6.214 17.513 1.00 66.81 137 CYS A N 1
ATOM 1054 C CA . CYS A 1 137 ? -14.373 5.232 18.599 1.00 66.81 137 CYS A CA 1
ATOM 1055 C C . CYS A 1 137 ? -15.638 5.117 19.463 1.00 66.81 137 CYS A C 1
ATOM 1057 O O . CYS A 1 137 ? -16.114 4.013 19.701 1.00 66.81 137 CYS A O 1
ATOM 1059 N N . VAL A 1 138 ? -16.251 6.244 19.855 1.00 64.12 138 VAL A N 1
ATOM 1060 C CA . VAL A 1 138 ? -17.531 6.236 20.599 1.00 64.12 138 VAL A CA 1
ATOM 1061 C C . VAL A 1 138 ? -18.627 5.540 19.804 1.00 64.12 138 VAL A C 1
ATOM 1063 O O . VAL A 1 138 ? -19.381 4.738 20.345 1.00 64.12 138 VAL A O 1
ATOM 1066 N N . THR A 1 139 ? -18.723 5.838 18.509 1.00 72.69 139 THR A N 1
ATOM 1067 C CA . THR A 1 139 ? -19.769 5.267 17.649 1.00 72.69 139 THR A CA 1
ATOM 1068 C C . THR A 1 139 ? -19.589 3.771 17.380 1.00 72.69 139 THR A C 1
ATOM 1070 O O . THR A 1 139 ? -20.561 3.068 17.093 1.00 72.69 139 THR A O 1
ATOM 1073 N N . LEU A 1 140 ? -18.351 3.287 17.496 1.00 72.69 140 LEU A N 1
ATOM 1074 C CA . LEU A 1 140 ? -17.937 1.908 17.247 1.00 72.69 140 LEU A CA 1
ATOM 1075 C C . LEU A 1 140 ? -17.679 1.126 18.536 1.00 72.69 140 LEU A C 1
ATOM 1077 O O . LEU A 1 140 ? -17.196 0.006 18.470 1.00 72.69 140 LEU A O 1
ATOM 1081 N N . ALA A 1 141 ? -18.034 1.685 19.690 1.00 67.62 141 ALA A N 1
ATOM 1082 C CA . ALA A 1 141 ? -17.772 1.139 21.018 1.00 67.62 141 ALA A CA 1
ATOM 1083 C C . ALA A 1 141 ? -18.319 -0.285 21.277 1.00 67.62 141 ALA A C 1
ATOM 1085 O O . ALA A 1 141 ? -17.939 -0.904 22.260 1.00 67.62 141 ALA A O 1
ATOM 1086 N N . GLY A 1 142 ? -19.202 -0.807 20.419 1.00 66.38 142 GLY A N 1
ATOM 1087 C CA . GLY A 1 142 ? -19.691 -2.194 20.472 1.00 66.38 142 GLY A CA 1
ATOM 1088 C C . GLY A 1 142 ? -19.295 -3.050 19.266 1.00 66.38 142 GLY A C 1
ATOM 1089 O O . GLY A 1 142 ? -19.769 -4.168 19.132 1.00 66.38 142 GLY A O 1
ATOM 1090 N N . HIS A 1 143 ? -18.480 -2.525 18.350 1.00 77.75 143 HIS A N 1
ATOM 1091 C CA . HIS A 1 143 ? -18.081 -3.215 17.129 1.00 77.75 143 HIS A CA 1
ATOM 1092 C C . HIS A 1 143 ? -16.579 -3.549 17.175 1.00 77.75 143 HIS A C 1
ATOM 1094 O O . HIS A 1 143 ? -15.797 -2.656 17.503 1.00 77.75 143 HIS A O 1
ATOM 1100 N N . PRO A 1 144 ? -16.136 -4.751 16.756 1.00 72.38 144 PRO A N 1
ATOM 1101 C CA . PRO A 1 144 ? -14.720 -5.154 16.817 1.00 72.38 144 PRO A CA 1
ATOM 1102 C C . PRO A 1 144 ? -13.748 -4.181 16.120 1.00 72.38 144 PRO A C 1
ATOM 1104 O O . PRO A 1 144 ? -12.646 -3.909 16.587 1.00 72.38 144 PRO A O 1
ATOM 1107 N N . SER A 1 145 ? -14.185 -3.545 15.027 1.00 76.56 145 SER A N 1
ATOM 1108 C CA . SER A 1 145 ? -13.396 -2.501 14.345 1.00 76.56 145 SER A CA 1
ATOM 1109 C C . SER A 1 145 ? -13.092 -1.260 15.198 1.00 76.56 145 SER A C 1
ATOM 1111 O O . SER A 1 145 ? -12.212 -0.488 14.831 1.00 76.56 145 SER A O 1
ATOM 1113 N N . GLY A 1 146 ? -13.810 -1.034 16.302 1.00 72.62 146 GLY A N 1
ATOM 1114 C CA . GLY A 1 146 ? -13.515 0.037 17.253 1.00 72.62 146 GLY A CA 1
ATOM 1115 C C . GLY A 1 146 ? -12.201 -0.196 18.004 1.00 72.62 146 GLY A C 1
ATOM 1116 O O . GLY A 1 146 ? -11.407 0.738 18.110 1.00 72.62 146 GLY A O 1
ATOM 1117 N N . GLY A 1 147 ? -11.944 -1.430 18.459 1.00 67.00 147 GLY A N 1
ATOM 1118 C CA . GLY A 1 147 ? -10.685 -1.825 19.110 1.00 67.00 147 GLY A CA 1
ATOM 1119 C C . GLY A 1 147 ? -9.501 -1.748 18.144 1.00 67.00 147 GLY A C 1
ATOM 1120 O O . GLY A 1 147 ? -8.518 -1.054 18.405 1.00 67.00 147 GLY A O 1
ATOM 1121 N N . ALA A 1 148 ? -9.673 -2.305 16.941 1.00 68.69 148 ALA A N 1
ATOM 1122 C CA . ALA A 1 148 ? -8.719 -2.224 15.827 1.00 68.69 148 ALA A CA 1
ATOM 1123 C C . ALA A 1 148 ? -8.225 -0.798 15.519 1.00 68.69 148 ALA A C 1
ATOM 1125 O O . ALA A 1 148 ? -7.076 -0.567 15.139 1.00 68.69 148 ALA A O 1
ATOM 1126 N N . MET A 1 149 ? -9.115 0.183 15.665 1.00 68.88 149 MET A N 1
ATOM 1127 C CA . MET A 1 149 ? -8.841 1.580 15.360 1.00 68.88 149 MET A CA 1
ATOM 1128 C C . MET A 1 149 ? -7.833 2.214 16.338 1.00 68.88 149 MET A C 1
ATOM 1130 O O . MET A 1 149 ? -7.186 3.200 15.987 1.00 68.88 149 MET A O 1
ATOM 1134 N N . TRP A 1 150 ? -7.647 1.625 17.525 1.00 61.94 150 TRP A N 1
ATOM 1135 C CA . TRP A 1 150 ? -6.649 2.035 18.516 1.00 61.94 150 TRP A CA 1
ATOM 1136 C C . TRP A 1 150 ? -5.232 1.565 18.166 1.00 61.94 150 TRP A C 1
ATOM 1138 O O . TRP A 1 150 ? -4.281 2.335 18.275 1.00 61.94 150 TRP A O 1
ATOM 1148 N N . SER A 1 151 ? -5.093 0.340 17.658 1.00 57.47 151 SER A N 1
ATOM 1149 C CA . SER A 1 151 ? -3.804 -0.223 17.222 1.00 57.47 151 SER A CA 1
ATOM 1150 C C . SER A 1 151 ? -3.247 0.468 15.967 1.00 57.47 151 SER A C 1
ATOM 1152 O O . SER A 1 151 ? -2.068 0.357 15.652 1.00 57.47 151 SER A O 1
ATOM 1154 N N . PHE A 1 152 ? -4.091 1.225 15.261 1.00 58.00 152 PHE A N 1
ATOM 1155 C CA . PHE A 1 152 ? -3.784 1.908 14.003 1.00 58.00 152 PHE A CA 1
ATOM 1156 C C . PHE A 1 152 ? -3.310 3.371 14.186 1.00 58.00 152 PHE A C 1
ATOM 1158 O O . PHE A 1 152 ? -3.093 4.095 13.212 1.00 58.00 152 PHE A O 1
ATOM 1165 N N . LEU A 1 153 ? -3.188 3.855 15.430 1.00 50.16 153 LEU A N 1
ATOM 1166 C CA . LEU A 1 153 ? -3.233 5.289 15.755 1.00 50.16 153 LEU A CA 1
ATOM 1167 C C . LEU A 1 153 ? -1.894 6.019 15.912 1.00 50.16 153 LEU A C 1
ATOM 1169 O O . LEU A 1 153 ? -1.802 7.031 16.610 1.00 50.16 153 LEU A O 1
ATOM 1173 N N . SER A 1 154 ? -0.880 5.602 15.170 1.00 48.62 154 SER A N 1
ATOM 1174 C CA . SER A 1 154 ? 0.225 6.499 14.854 1.00 48.62 154 SER A CA 1
ATOM 1175 C C . SER A 1 154 ? 0.100 6.895 13.382 1.00 48.62 154 SER A C 1
ATOM 1177 O O . SER A 1 154 ? 0.571 6.156 12.525 1.00 48.62 154 SER A O 1
ATOM 1179 N N . PRO A 1 155 ? -0.417 8.095 13.041 1.00 41.62 155 PRO A N 1
ATOM 1180 C CA . PRO A 1 155 ? -0.335 8.669 11.687 1.00 41.62 155 PRO A CA 1
ATOM 1181 C C . PRO A 1 155 ? 1.096 8.748 11.103 1.00 41.62 155 PRO A C 1
ATOM 1183 O O . PRO A 1 155 ? 1.286 9.196 9.973 1.00 41.62 155 PRO A O 1
ATOM 1186 N N . GLY A 1 156 ? 2.118 8.369 11.883 1.00 42.16 156 GLY A N 1
ATOM 1187 C CA . GLY A 1 156 ? 3.516 8.226 11.477 1.00 42.16 156 GLY A CA 1
ATOM 1188 C C . GLY A 1 156 ? 4.043 6.784 11.397 1.00 42.16 156 GLY A C 1
ATOM 1189 O O . GLY A 1 156 ? 5.156 6.601 10.904 1.00 42.16 156 GLY A O 1
ATOM 1190 N N . GLU A 1 157 ? 3.293 5.776 11.845 1.00 48.88 157 GLU A N 1
ATOM 1191 C CA . GLU A 1 157 ? 3.630 4.360 11.671 1.00 48.88 157 GLU A CA 1
ATOM 1192 C C . GLU A 1 157 ? 3.002 3.918 10.352 1.00 48.88 157 GLU A C 1
ATOM 1194 O O . GLU A 1 157 ? 1.808 3.686 10.237 1.00 48.88 157 GLU A O 1
ATOM 1199 N N . GLY A 1 158 ? 3.795 3.926 9.284 1.00 53.69 158 GLY A N 1
ATOM 1200 C CA . GLY A 1 158 ? 3.313 3.659 7.928 1.00 53.69 158 GLY A CA 1
ATOM 1201 C C . GLY A 1 158 ? 2.901 2.207 7.662 1.00 53.69 158 GLY A C 1
ATOM 1202 O O . GLY A 1 158 ? 2.946 1.819 6.494 1.00 53.69 158 GLY A O 1
ATOM 1203 N N . TYR A 1 159 ? 2.550 1.421 8.687 1.00 56.53 159 TYR A N 1
ATOM 1204 C CA . TYR A 1 159 ? 2.341 -0.025 8.616 1.00 56.53 159 TYR A CA 1
ATOM 1205 C C . TYR A 1 159 ? 1.343 -0.548 9.657 1.00 56.53 159 TYR A C 1
ATOM 1207 O O . TYR A 1 159 ? 1.062 0.119 10.648 1.00 56.53 159 TYR A O 1
ATOM 1215 N N . VAL A 1 160 ? 0.815 -1.750 9.417 1.00 66.88 160 VAL A N 1
ATOM 1216 C CA . VAL A 1 160 ? -0.009 -2.522 10.357 1.00 66.88 160 VAL A CA 1
ATOM 1217 C C . VAL A 1 160 ? 0.526 -3.932 10.443 1.00 66.88 160 VAL A C 1
ATOM 1219 O O . VAL A 1 160 ? 0.743 -4.564 9.414 1.00 66.88 160 VAL A O 1
ATOM 1222 N N . THR A 1 161 ? 0.667 -4.448 11.656 1.00 67.56 161 THR A N 1
ATOM 1223 C CA . THR A 1 161 ? 1.001 -5.853 11.880 1.00 67.56 161 THR A CA 1
ATOM 1224 C C . THR A 1 161 ? -0.269 -6.697 11.876 1.00 67.56 161 THR A C 1
ATOM 1226 O O . THR A 1 161 ? -1.195 -6.430 12.637 1.00 67.56 161 THR A O 1
ATOM 1229 N N . LEU A 1 162 ? -0.312 -7.719 11.025 1.00 74.06 162 LEU A N 1
ATOM 1230 C CA . LEU A 1 162 ? -1.390 -8.700 10.957 1.00 74.06 162 LEU A CA 1
ATOM 1231 C C . LEU A 1 162 ? -0.862 -10.054 11.415 1.00 74.06 162 LEU A C 1
ATOM 1233 O O . LEU A 1 162 ? 0.200 -10.483 10.968 1.00 74.06 162 LEU A O 1
ATOM 1237 N N . THR A 1 163 ? -1.619 -10.744 12.263 1.00 76.06 163 THR A N 1
ATOM 1238 C CA . THR A 1 163 ? -1.321 -12.129 12.644 1.00 76.06 163 THR A CA 1
ATOM 1239 C C . THR A 1 163 ? -2.253 -13.056 11.878 1.00 76.06 163 THR A C 1
ATOM 1241 O O . THR A 1 163 ? -3.466 -12.870 11.890 1.00 76.06 163 THR A O 1
ATOM 1244 N N . CYS A 1 164 ? -1.699 -14.045 11.180 1.00 74.94 164 CYS A N 1
ATOM 1245 C CA . CYS A 1 164 ? -2.496 -15.043 10.479 1.00 74.94 164 CYS A CA 1
ATOM 1246 C C . CYS A 1 164 ? -3.182 -15.999 11.479 1.00 74.94 164 CYS A C 1
ATOM 1248 O O . CYS A 1 164 ? -2.464 -16.686 12.205 1.00 74.94 164 CYS A O 1
ATOM 1250 N N . PRO A 1 165 ? -4.520 -16.151 11.471 1.00 75.44 165 PRO A N 1
ATOM 1251 C CA . PRO A 1 165 ? -5.228 -17.048 12.392 1.00 75.44 165 PRO A CA 1
ATOM 1252 C C . PRO A 1 165 ? -4.881 -18.528 12.185 1.00 75.44 165 PRO A C 1
ATOM 1254 O O . PRO A 1 165 ? -4.875 -19.315 13.125 1.00 75.44 165 PRO A O 1
ATOM 1257 N N . THR A 1 166 ? -4.556 -18.926 10.949 1.00 74.62 166 THR A N 1
ATOM 1258 C CA . THR A 1 166 ? -4.292 -20.338 10.622 1.00 74.62 166 THR A CA 1
ATOM 1259 C C . THR A 1 166 ? -2.870 -20.786 10.952 1.00 74.62 166 THR A C 1
ATOM 1261 O O . THR A 1 166 ? -2.664 -21.936 11.341 1.00 74.62 166 THR A O 1
ATOM 1264 N N . CYS A 1 167 ? -1.866 -19.925 10.763 1.00 75.62 167 CYS A N 1
ATOM 1265 C CA . CYS A 1 167 ? -0.459 -20.314 10.926 1.00 75.62 167 CYS A CA 1
ATOM 1266 C C . CYS A 1 167 ? 0.355 -19.412 11.855 1.00 75.62 167 CYS A C 1
ATOM 1268 O O . CYS A 1 167 ? 1.565 -19.606 11.943 1.00 75.62 167 CYS A O 1
ATOM 1270 N N . GLU A 1 168 ? -0.286 -18.439 12.506 1.00 79.81 168 GLU A N 1
ATOM 1271 C CA . GLU A 1 168 ? 0.301 -17.512 13.487 1.00 79.81 168 GLU A CA 1
ATOM 1272 C C . GLU A 1 168 ? 1.469 -16.658 12.948 1.00 79.81 168 GLU A C 1
ATOM 1274 O O . GLU A 1 168 ? 2.191 -16.022 13.713 1.00 79.81 168 GLU A O 1
ATOM 1279 N N . GLU A 1 169 ? 1.661 -16.610 11.623 1.00 76.00 169 GLU A N 1
ATOM 1280 C CA . GLU A 1 169 ? 2.672 -15.751 10.999 1.00 76.00 169 GLU A CA 1
ATOM 1281 C C . GLU A 1 169 ? 2.281 -14.284 11.187 1.00 76.00 169 GLU A C 1
ATOM 1283 O O . GLU A 1 169 ? 1.143 -13.904 10.892 1.00 76.00 169 GLU A O 1
ATOM 1288 N N . GLN A 1 170 ? 3.232 -13.474 11.650 1.00 72.94 170 GLN A N 1
ATOM 1289 C CA . GLN A 1 170 ? 3.069 -12.032 11.775 1.00 72.94 170 GLN A CA 1
ATOM 1290 C C . GLN A 1 170 ? 3.683 -11.335 10.566 1.00 72.94 170 GLN A C 1
ATOM 1292 O O . GLN A 1 170 ? 4.895 -11.398 10.365 1.00 72.94 170 GLN A O 1
ATOM 1297 N N . ASP A 1 171 ? 2.849 -10.639 9.801 1.00 66.19 171 ASP A N 1
ATOM 1298 C CA . ASP A 1 171 ? 3.269 -9.861 8.641 1.00 66.19 171 ASP A CA 1
ATOM 1299 C C . ASP A 1 171 ? 2.974 -8.375 8.852 1.00 66.19 171 ASP A C 1
ATOM 1301 O O . ASP A 1 171 ? 1.892 -7.981 9.288 1.00 66.19 171 ASP A O 1
ATOM 1305 N N . GLU A 1 172 ? 3.940 -7.532 8.495 1.00 64.75 172 GLU A N 1
ATOM 1306 C CA . GLU A 1 172 ? 3.776 -6.079 8.469 1.00 64.75 172 GLU A CA 1
ATOM 1307 C C . GLU A 1 172 ? 3.258 -5.650 7.090 1.00 64.75 172 GLU A C 1
ATOM 1309 O O . GLU A 1 172 ? 3.933 -5.781 6.064 1.00 64.75 172 GLU A O 1
ATOM 1314 N N . VAL A 1 173 ? 2.034 -5.129 7.054 1.00 58.53 173 VAL A N 1
ATOM 1315 C CA . VAL A 1 173 ? 1.439 -4.497 5.879 1.00 58.53 173 VAL A CA 1
ATOM 1316 C C . VAL A 1 173 ? 1.824 -3.022 5.877 1.00 58.53 173 VAL A C 1
ATOM 1318 O O . VAL A 1 173 ? 1.165 -2.189 6.496 1.00 58.53 173 VAL A O 1
ATOM 1321 N N . ASP A 1 174 ? 2.905 -2.705 5.169 1.00 50.84 174 ASP A N 1
ATOM 1322 C CA . ASP A 1 174 ? 3.377 -1.337 4.940 1.00 50.84 174 ASP A CA 1
ATOM 1323 C C . ASP A 1 174 ? 2.536 -0.589 3.884 1.00 50.84 174 ASP A C 1
ATOM 1325 O O . ASP A 1 174 ? 1.980 -1.167 2.945 1.00 50.84 174 ASP A O 1
ATOM 1329 N N . GLY A 1 175 ? 2.556 0.745 3.941 1.00 52.91 175 GLY A N 1
ATOM 1330 C CA . GLY A 1 175 ? 2.211 1.599 2.804 1.00 52.91 175 GLY A CA 1
ATOM 1331 C C . GLY A 1 175 ? 0.908 2.379 2.928 1.00 52.91 175 GLY A C 1
ATOM 1332 O O . GLY A 1 175 ? 0.267 2.625 1.905 1.00 52.91 175 GLY A O 1
ATOM 1333 N N . PHE A 1 176 ? 0.533 2.828 4.124 1.00 56.50 176 PHE A N 1
ATOM 1334 C CA . PHE A 1 176 ? -0.638 3.684 4.368 1.00 56.50 176 PHE A CA 1
ATOM 1335 C C . PHE A 1 176 ? -0.465 5.142 3.870 1.00 56.50 176 PHE A C 1
ATOM 1337 O O . PHE A 1 176 ? -0.580 6.103 4.623 1.00 56.50 176 PHE A O 1
ATOM 1344 N N . GLY A 1 177 ? -0.190 5.321 2.574 1.00 54.41 177 GLY A N 1
ATOM 1345 C CA . GLY A 1 177 ? -0.260 6.609 1.864 1.00 54.41 177 GLY A CA 1
ATOM 1346 C C . GLY A 1 177 ? -1.470 6.689 0.925 1.00 54.41 177 GLY A C 1
ATOM 1347 O O . GLY A 1 177 ? -2.052 5.655 0.596 1.00 54.41 177 GLY A O 1
ATOM 1348 N N . ASP A 1 178 ? -1.828 7.889 0.448 1.00 57.84 178 ASP A N 1
ATOM 1349 C CA . ASP A 1 178 ? -2.953 8.073 -0.493 1.00 57.84 178 ASP A CA 1
ATOM 1350 C C . ASP A 1 178 ? -2.770 7.172 -1.734 1.00 57.84 178 ASP A C 1
ATOM 1352 O O . ASP A 1 178 ? -1.788 7.329 -2.472 1.00 57.84 178 ASP A O 1
ATOM 1356 N N . PRO A 1 179 ? -3.641 6.170 -1.959 1.00 54.12 179 PRO A N 1
ATOM 1357 C CA . PRO A 1 179 ? -3.515 5.278 -3.100 1.00 54.12 179 PRO A CA 1
ATOM 1358 C C . PRO A 1 179 ? -3.859 5.983 -4.422 1.00 54.12 179 PRO A C 1
ATOM 1360 O O . PRO A 1 179 ? -4.828 6.728 -4.537 1.00 54.12 179 PRO A O 1
ATOM 1363 N N . LEU A 1 180 ? -3.114 5.656 -5.485 1.00 46.94 180 LEU A N 1
ATOM 1364 C CA . LEU A 1 180 ? -3.343 6.190 -6.840 1.00 46.94 180 LEU A CA 1
ATOM 1365 C C . LEU A 1 180 ? -4.647 5.693 -7.501 1.00 46.94 180 LEU A C 1
ATOM 1367 O O . LEU A 1 180 ? -4.972 6.132 -8.606 1.00 46.94 180 LEU A O 1
ATOM 1371 N N . GLY A 1 181 ? -5.371 4.777 -6.850 1.00 57.97 181 GLY A N 1
ATOM 1372 C CA . GLY A 1 181 ? -6.636 4.187 -7.284 1.00 57.97 181 GLY A CA 1
ATOM 1373 C C . GLY A 1 181 ? -7.245 3.287 -6.195 1.00 57.97 181 GLY A C 1
ATOM 1374 O O . GLY A 1 181 ? -6.592 3.051 -5.181 1.00 57.97 181 GLY A O 1
ATOM 1375 N N . PRO A 1 182 ? -8.483 2.795 -6.370 1.00 57.75 182 PRO A N 1
ATOM 1376 C CA . PRO A 1 182 ? -9.138 1.942 -5.381 1.00 57.75 182 PRO A CA 1
ATOM 1377 C C . PRO A 1 182 ? -8.349 0.646 -5.120 1.00 57.75 182 PRO A C 1
ATOM 1379 O O . PRO A 1 182 ? -7.798 0.082 -6.068 1.00 57.75 182 PRO A O 1
ATOM 1382 N N . PRO A 1 183 ? -8.315 0.140 -3.870 1.00 55.06 183 PRO A N 1
ATOM 1383 C CA . PRO A 1 183 ? -7.524 -1.034 -3.478 1.00 55.06 183 PRO A CA 1
ATOM 1384 C C . PRO A 1 183 ? -8.025 -2.359 -4.083 1.00 55.06 183 PRO A C 1
ATOM 1386 O O . PRO A 1 183 ? -7.419 -3.403 -3.869 1.00 55.06 183 PRO A O 1
ATOM 1389 N N . GLY A 1 184 ? -9.122 -2.334 -4.840 1.00 64.31 184 GLY A N 1
ATOM 1390 C CA . GLY A 1 184 ? -9.751 -3.496 -5.451 1.00 64.31 184 GLY A CA 1
ATOM 1391 C C . GLY A 1 184 ? -11.239 -3.253 -5.689 1.00 64.31 184 GLY A C 1
ATOM 1392 O O . GLY A 1 184 ? -11.693 -2.105 -5.755 1.00 64.31 184 GLY A O 1
ATOM 1393 N N . ALA A 1 185 ? -12.006 -4.338 -5.810 1.00 67.75 185 ALA A N 1
ATOM 1394 C CA . ALA A 1 185 ? -13.459 -4.250 -5.791 1.00 67.75 185 ALA A CA 1
ATOM 1395 C C . ALA A 1 185 ? -13.934 -3.857 -4.377 1.00 67.75 185 ALA A C 1
ATOM 1397 O O . ALA A 1 185 ? -13.414 -4.395 -3.400 1.00 67.75 185 ALA A O 1
ATOM 1398 N N . PRO A 1 186 ? -14.906 -2.938 -4.251 1.00 73.56 186 PRO A N 1
ATOM 1399 C CA . PRO A 1 186 ? -15.524 -2.638 -2.964 1.00 73.56 186 PRO A CA 1
ATOM 1400 C C . PRO A 1 186 ? -16.176 -3.904 -2.387 1.00 73.56 186 PRO A C 1
ATOM 1402 O O . PRO A 1 186 ? -16.641 -4.746 -3.169 1.00 73.56 186 PRO A O 1
ATOM 1405 N N . PRO A 1 187 ? -16.276 -4.029 -1.052 1.00 75.94 187 PRO A N 1
ATOM 1406 C CA . PRO A 1 187 ? -17.006 -5.133 -0.447 1.00 75.94 187 PRO A CA 1
ATOM 1407 C C . PRO A 1 187 ? -18.463 -5.142 -0.925 1.00 75.94 187 PRO A C 1
ATOM 1409 O O . PRO A 1 187 ? -19.029 -4.114 -1.322 1.00 75.94 187 PRO A O 1
ATOM 1412 N N . ALA A 1 188 ? -19.081 -6.323 -0.908 1.00 81.06 188 ALA A N 1
ATOM 1413 C CA . ALA A 1 188 ? -20.501 -6.440 -1.200 1.00 81.06 188 ALA A CA 1
ATOM 1414 C C . ALA A 1 188 ? -21.304 -5.590 -0.206 1.00 81.06 188 ALA A C 1
ATOM 1416 O O . ALA A 1 188 ? -20.953 -5.491 0.967 1.00 81.06 188 ALA A O 1
ATOM 1417 N N . VAL A 1 189 ? -22.390 -4.971 -0.675 1.00 84.81 189 VAL A N 1
ATOM 1418 C CA . VAL A 1 189 ? -23.273 -4.205 0.209 1.00 84.81 189 VAL A CA 1
ATOM 1419 C C . VAL A 1 189 ? -23.980 -5.191 1.147 1.00 84.81 189 VAL A C 1
ATOM 1421 O O . VAL A 1 189 ? -24.741 -6.024 0.648 1.00 84.81 189 VAL A O 1
ATOM 1424 N N . PRO A 1 190 ? -23.748 -5.119 2.470 1.00 80.31 190 PRO A N 1
ATOM 1425 C CA . PRO A 1 190 ? -24.326 -6.071 3.410 1.00 80.31 190 PRO A CA 1
ATOM 1426 C C . PRO A 1 190 ? -25.832 -5.827 3.601 1.00 80.31 190 PRO A C 1
ATOM 1428 O O . PRO A 1 190 ? -26.306 -4.688 3.530 1.00 80.31 190 PRO A O 1
ATOM 1431 N N . ASP A 1 191 ? -26.599 -6.890 3.865 1.00 82.75 191 ASP A N 1
ATOM 1432 C CA . ASP A 1 191 ? -28.018 -6.781 4.233 1.00 82.75 191 ASP A CA 1
ATOM 1433 C C . ASP A 1 191 ? -28.166 -6.600 5.750 1.00 82.75 191 ASP A C 1
ATOM 1435 O O . ASP A 1 191 ? -28.268 -7.564 6.501 1.00 82.75 191 ASP A O 1
ATOM 1439 N N . LEU A 1 192 ? -28.155 -5.343 6.202 1.00 81.75 192 LEU A N 1
ATOM 1440 C CA . LEU A 1 192 ? -28.133 -4.967 7.626 1.00 81.75 192 LEU A CA 1
ATOM 1441 C C . LEU A 1 192 ? -29.513 -4.588 8.192 1.00 81.75 192 LEU A C 1
ATOM 1443 O O . LEU A 1 192 ? -29.620 -3.962 9.244 1.00 81.75 192 LEU A O 1
ATOM 1447 N N . ARG A 1 193 ? -30.603 -4.907 7.482 1.00 68.25 193 ARG A N 1
ATOM 1448 C CA . ARG A 1 193 ? -31.951 -4.412 7.828 1.00 68.25 193 ARG A CA 1
ATOM 1449 C C . ARG A 1 193 ? -32.537 -4.999 9.112 1.00 68.25 193 ARG A C 1
ATOM 1451 O O . ARG A 1 193 ? -33.458 -4.398 9.659 1.00 68.25 193 ARG A O 1
ATOM 1458 N N . ALA A 1 194 ? -32.070 -6.167 9.546 1.00 64.50 194 ALA A N 1
ATOM 1459 C CA . ALA A 1 194 ? -32.609 -6.859 10.716 1.00 64.50 194 ALA A CA 1
ATOM 1460 C C . ALA A 1 194 ? -32.096 -6.288 12.052 1.00 64.50 194 ALA A C 1
ATOM 1462 O O . ALA A 1 194 ? -32.828 -6.351 13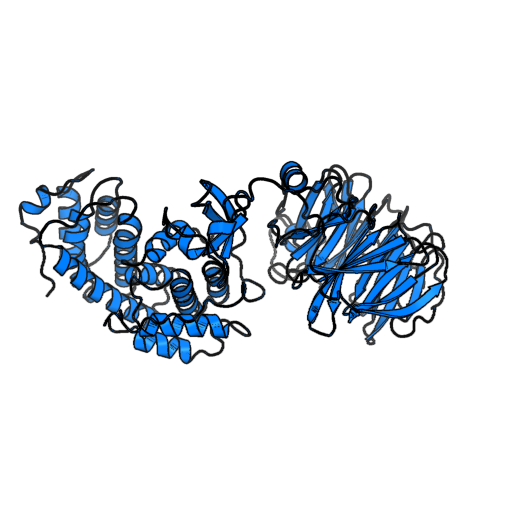.037 1.00 64.50 194 ALA A O 1
ATOM 1463 N N . ASP A 1 195 ? -30.911 -5.666 12.056 1.00 63.41 195 ASP A N 1
ATOM 1464 C CA . ASP A 1 195 ? -30.154 -5.339 13.277 1.00 63.41 195 ASP A CA 1
ATOM 1465 C C . ASP A 1 195 ? -29.953 -3.826 13.479 1.00 63.41 195 ASP A C 1
ATOM 1467 O O . ASP A 1 195 ? -29.072 -3.390 14.216 1.00 63.41 195 ASP A O 1
ATOM 1471 N N . ALA A 1 196 ? -30.747 -2.995 12.799 1.00 65.88 196 ALA A N 1
ATOM 1472 C CA . ALA A 1 196 ? -30.526 -1.554 12.786 1.00 65.88 196 ALA A CA 1
ATOM 1473 C C . ALA A 1 196 ? -30.666 -0.913 14.184 1.00 65.88 196 ALA A C 1
ATOM 1475 O O . ALA A 1 196 ? -31.691 -1.082 14.852 1.00 65.88 196 ALA A O 1
ATOM 1476 N N . ARG A 1 197 ? -29.665 -0.124 14.601 1.00 69.25 197 ARG A N 1
ATOM 1477 C CA . ARG A 1 197 ? -29.694 0.648 15.855 1.00 69.25 197 ARG A CA 1
ATOM 1478 C C . ARG A 1 197 ? -30.388 1.992 15.629 1.00 69.25 197 ARG A C 1
ATOM 1480 O O . ARG A 1 197 ? -30.017 2.752 14.736 1.00 69.25 197 ARG A O 1
ATOM 1487 N N . ASP A 1 198 ? -31.379 2.312 16.460 1.00 71.00 198 ASP A N 1
ATOM 1488 C CA . ASP A 1 198 ? -32.131 3.576 16.386 1.00 71.00 198 ASP A CA 1
ATOM 1489 C C . ASP A 1 198 ? -31.434 4.690 17.187 1.00 71.00 198 ASP A C 1
ATOM 1491 O O . ASP A 1 198 ? -31.952 5.191 18.187 1.00 71.00 198 ASP A O 1
ATOM 1495 N N . VAL A 1 199 ? -30.211 5.042 16.777 1.00 81.50 199 VAL A N 1
ATOM 1496 C CA . VAL A 1 199 ? -29.471 6.181 17.339 1.00 81.50 199 VAL A CA 1
ATOM 1497 C C . VAL A 1 199 ? -29.633 7.397 16.412 1.00 81.50 199 VAL A C 1
ATOM 1499 O O . VAL A 1 199 ? -29.325 7.312 15.216 1.00 81.50 199 VAL A O 1
ATOM 1502 N N . PRO A 1 200 ? -30.121 8.548 16.917 1.00 84.00 200 PRO A N 1
ATOM 1503 C CA . PRO A 1 200 ? -30.294 9.749 16.106 1.00 84.00 200 PRO A CA 1
ATOM 1504 C C . PRO A 1 200 ? -28.983 10.229 15.467 1.00 84.00 200 PRO A C 1
ATOM 1506 O O . PRO A 1 200 ? -27.942 10.268 16.111 1.00 84.00 200 PRO A O 1
ATOM 1509 N N . GLY A 1 201 ? -29.052 10.665 14.205 1.00 86.31 201 GLY A N 1
ATOM 1510 C CA . GLY A 1 201 ? -27.925 11.273 13.479 1.00 86.31 201 GLY A CA 1
ATOM 1511 C C . GLY A 1 201 ? -27.402 10.429 12.317 1.00 86.31 201 GLY A C 1
ATOM 1512 O O . GLY A 1 201 ? -27.065 10.989 11.271 1.00 86.31 201 GLY A O 1
ATOM 1513 N N . TRP A 1 202 ? -27.452 9.101 12.435 1.00 88.44 202 TRP A N 1
ATOM 1514 C CA . TRP A 1 202 ? -26.957 8.154 11.430 1.00 88.44 202 TRP A CA 1
ATOM 1515 C C . TRP A 1 202 ? -27.625 8.267 10.060 1.00 88.44 202 TRP A C 1
ATOM 1517 O O . TRP A 1 202 ? -26.947 8.394 9.042 1.00 88.44 202 TRP A O 1
ATOM 1527 N N . ALA A 1 203 ? -28.960 8.305 10.026 1.00 88.75 203 ALA A N 1
ATOM 1528 C CA . ALA A 1 203 ? -29.705 8.453 8.776 1.00 88.75 203 ALA A CA 1
ATOM 1529 C C . ALA A 1 203 ? -29.323 9.740 8.032 1.00 88.75 203 ALA A C 1
ATOM 1531 O O . ALA A 1 203 ? -29.172 9.738 6.815 1.00 88.75 203 ALA A O 1
ATOM 1532 N N . SER A 1 204 ? -29.107 10.830 8.771 1.00 90.00 204 SER A N 1
ATOM 1533 C CA . SER A 1 204 ? -28.735 12.095 8.154 1.00 90.00 204 SER A CA 1
ATOM 1534 C C . SER A 1 204 ? -27.247 12.154 7.781 1.00 90.00 204 SER A C 1
ATOM 1536 O O . SER A 1 204 ? -26.920 12.849 6.826 1.00 90.00 204 SER A O 1
ATOM 1538 N N . LEU A 1 205 ? -26.353 11.430 8.466 1.00 89.88 205 LEU A N 1
ATOM 1539 C CA . LEU A 1 205 ? -24.976 11.228 7.993 1.00 89.88 205 LEU A CA 1
ATOM 1540 C C . LEU A 1 205 ? -24.967 10.445 6.672 1.00 89.88 205 LEU A C 1
ATOM 1542 O O . LEU A 1 205 ? -24.257 10.820 5.745 1.00 89.88 205 LEU A O 1
ATOM 1546 N N . ALA A 1 206 ? -25.794 9.403 6.558 1.00 91.88 206 ALA A N 1
ATOM 1547 C CA . ALA A 1 206 ? -25.941 8.647 5.317 1.00 91.88 206 ALA A CA 1
ATOM 1548 C C . ALA A 1 206 ? -26.399 9.543 4.154 1.00 91.88 206 ALA A C 1
ATOM 1550 O O . ALA A 1 206 ? -25.848 9.454 3.059 1.00 91.88 206 ALA A O 1
ATOM 1551 N N . ASP A 1 207 ? -27.354 10.443 4.406 1.00 93.44 207 ASP A N 1
ATOM 1552 C CA . ASP A 1 207 ? -27.811 11.416 3.409 1.00 93.44 207 ASP A CA 1
ATOM 1553 C C . ASP A 1 207 ? -26.695 12.405 3.005 1.00 93.44 207 ASP A C 1
ATOM 1555 O O . ASP A 1 207 ? -26.610 12.788 1.840 1.00 93.44 207 ASP A O 1
ATOM 1559 N N . GLU A 1 208 ? -25.813 12.803 3.932 1.00 92.25 208 GLU A N 1
ATOM 1560 C CA . GLU A 1 208 ? -24.647 13.652 3.629 1.00 92.25 208 GLU A CA 1
ATOM 1561 C C . GLU A 1 208 ? -23.608 12.930 2.759 1.00 92.25 208 GLU A C 1
ATOM 1563 O O . GLU A 1 208 ? -23.093 13.527 1.812 1.00 92.25 208 GLU A O 1
ATOM 1568 N N . ILE A 1 209 ? -23.333 11.651 3.041 1.00 92.69 209 ILE A N 1
ATOM 1569 C CA . ILE A 1 209 ? -22.450 10.807 2.220 1.00 92.69 209 ILE A CA 1
ATOM 1570 C C . ILE A 1 209 ? -23.043 10.652 0.813 1.00 92.69 209 ILE A C 1
ATOM 1572 O O . ILE A 1 209 ? -22.346 10.833 -0.181 1.00 92.69 209 ILE A O 1
ATOM 1576 N N . GLU A 1 210 ? -24.342 10.362 0.717 1.00 93.31 210 GLU A N 1
ATOM 1577 C CA . GLU A 1 210 ? -25.039 10.170 -0.560 1.00 93.31 210 GLU A CA 1
ATOM 1578 C C . GLU A 1 210 ? -25.119 11.464 -1.390 1.00 93.31 210 GLU A C 1
ATOM 1580 O O . GLU A 1 210 ? -25.051 11.427 -2.620 1.00 93.31 210 GLU A O 1
ATOM 1585 N N . ALA A 1 211 ? -25.196 12.625 -0.735 1.00 93.44 211 ALA A N 1
ATOM 1586 C CA . ALA A 1 211 ? -25.176 13.931 -1.390 1.00 93.44 211 ALA A CA 1
ATOM 1587 C C . ALA A 1 211 ? -23.785 14.355 -1.911 1.00 93.44 211 ALA A C 1
ATOM 1589 O O . ALA A 1 211 ? -23.686 15.377 -2.598 1.00 93.44 211 ALA A O 1
ATOM 1590 N N . ALA A 1 212 ? -22.726 13.593 -1.616 1.00 90.00 212 ALA A N 1
ATOM 1591 C CA . ALA A 1 212 ? -21.352 13.846 -2.045 1.00 90.00 212 ALA A CA 1
ATOM 1592 C C . ALA A 1 212 ? -20.890 12.799 -3.089 1.00 90.00 212 ALA A C 1
ATOM 1594 O O . ALA A 1 212 ? -20.129 11.891 -2.762 1.00 90.00 212 ALA A O 1
ATOM 1595 N N . PRO A 1 213 ? -21.301 12.908 -4.368 1.00 73.94 213 PRO A N 1
ATOM 1596 C CA . PRO A 1 213 ? -21.018 11.890 -5.388 1.00 73.94 213 PRO A CA 1
ATOM 1597 C C . PRO A 1 213 ? -19.523 11.710 -5.700 1.00 73.94 213 PRO A C 1
ATOM 1599 O O . PRO A 1 213 ? -19.127 10.639 -6.132 1.00 73.94 213 PRO A O 1
ATOM 1602 N N . ASP A 1 214 ? -18.690 12.719 -5.432 1.00 81.19 214 ASP A N 1
ATOM 1603 C CA . ASP A 1 214 ? -17.231 12.660 -5.593 1.00 81.19 214 ASP A CA 1
ATOM 1604 C C . ASP A 1 214 ? -16.500 12.583 -4.240 1.00 81.19 214 ASP A C 1
ATOM 1606 O O . ASP A 1 214 ? -15.356 13.025 -4.138 1.00 81.19 214 ASP A O 1
ATOM 1610 N N . LEU A 1 215 ? -17.141 12.049 -3.187 1.00 87.88 215 LEU A N 1
ATOM 1611 C CA . LEU A 1 215 ? -16.609 12.046 -1.812 1.00 87.88 215 LEU A CA 1
ATOM 1612 C C . LEU A 1 215 ? -15.158 11.549 -1.729 1.00 87.88 215 LEU A C 1
ATOM 1614 O O . LEU A 1 215 ? -14.330 12.138 -1.040 1.00 87.88 215 LEU A O 1
ATOM 1618 N N . PHE A 1 216 ? -14.847 10.499 -2.489 1.00 82.06 216 PHE A N 1
ATOM 1619 C CA . PHE A 1 216 ? -13.508 9.922 -2.609 1.00 82.06 216 PHE A CA 1
ATOM 1620 C C . PHE A 1 216 ? -12.860 10.195 -3.974 1.00 82.06 216 PHE A C 1
ATOM 1622 O O . PHE A 1 216 ? -11.765 9.709 -4.248 1.00 82.06 216 PHE A O 1
ATOM 1629 N N . GLY A 1 217 ? -13.505 10.954 -4.859 1.00 81.31 217 GLY A N 1
ATOM 1630 C CA . GLY A 1 217 ? -13.116 11.137 -6.258 1.00 81.31 217 GLY A CA 1
ATOM 1631 C C . GLY A 1 217 ? -13.447 9.951 -7.186 1.00 81.31 217 GLY A C 1
ATOM 1632 O O . GLY A 1 217 ? -14.034 8.955 -6.760 1.00 81.31 217 GLY A O 1
ATOM 1633 N N . PRO A 1 218 ? -13.068 10.040 -8.475 1.00 78.50 218 PRO A N 1
ATOM 1634 C CA . PRO A 1 218 ? -13.526 9.110 -9.509 1.00 78.50 218 PRO A CA 1
ATOM 1635 C C . PRO A 1 218 ? -13.092 7.658 -9.266 1.00 78.50 218 PRO A C 1
ATOM 1637 O O . PRO A 1 218 ? -11.918 7.401 -9.006 1.00 78.50 218 PRO A O 1
ATOM 1640 N N . GLY A 1 219 ? -14.018 6.704 -9.426 1.00 76.81 219 GLY A N 1
ATOM 1641 C CA . GLY A 1 219 ? -13.742 5.260 -9.331 1.00 76.81 219 GLY A CA 1
ATOM 1642 C C . GLY A 1 219 ? -13.963 4.637 -7.948 1.00 76.81 219 GLY A C 1
ATOM 1643 O O . GLY A 1 219 ? -13.744 3.440 -7.782 1.00 76.81 219 GLY A O 1
ATOM 1644 N N . TRP A 1 220 ? -14.435 5.418 -6.976 1.00 83.12 220 TRP A N 1
ATOM 1645 C CA . TRP A 1 220 ? -14.588 5.009 -5.575 1.00 83.12 220 TRP A CA 1
ATOM 1646 C C . TRP A 1 220 ? -16.047 4.886 -5.105 1.00 83.12 220 TRP A C 1
ATOM 1648 O O . TRP A 1 220 ? -16.307 4.569 -3.943 1.00 83.12 220 TRP A O 1
ATOM 1658 N N . ASP A 1 221 ? -17.014 5.076 -6.006 1.00 84.88 221 ASP A N 1
ATOM 1659 C CA . ASP A 1 221 ? -18.453 5.136 -5.698 1.00 84.88 221 ASP A CA 1
ATOM 1660 C C . ASP A 1 221 ? -18.970 3.900 -4.955 1.00 84.88 221 ASP A C 1
ATOM 1662 O O . ASP A 1 221 ? -19.926 3.960 -4.186 1.00 84.88 221 ASP A O 1
ATOM 1666 N N . GLY A 1 222 ? -18.352 2.743 -5.194 1.00 86.94 222 GLY A N 1
ATOM 1667 C CA . GLY A 1 222 ? -18.730 1.502 -4.534 1.00 86.94 222 GLY A CA 1
ATOM 1668 C C . GLY A 1 222 ? -18.479 1.497 -3.030 1.00 86.94 222 GLY A C 1
ATOM 1669 O O . GLY A 1 222 ? -19.333 1.016 -2.292 1.00 86.94 222 GLY A O 1
ATOM 1670 N N . PHE A 1 223 ? -17.378 2.097 -2.575 1.00 87.06 223 PHE A N 1
ATOM 1671 C CA . PHE A 1 223 ? -17.061 2.215 -1.150 1.00 87.06 223 PHE A CA 1
ATOM 1672 C C . PHE A 1 223 ? -18.023 3.190 -0.458 1.00 87.06 223 PHE A C 1
ATOM 1674 O O . PHE A 1 223 ? -18.547 2.886 0.612 1.00 87.06 223 PHE A O 1
ATOM 1681 N N . ALA A 1 224 ? -18.360 4.305 -1.120 1.00 91.31 224 ALA A N 1
ATOM 1682 C CA . ALA A 1 224 ? -19.383 5.237 -0.637 1.00 91.31 224 ALA A CA 1
ATOM 1683 C C . ALA A 1 224 ? -20.760 4.567 -0.499 1.00 91.31 224 ALA A C 1
ATOM 1685 O O . ALA A 1 224 ? -21.453 4.777 0.494 1.00 91.31 224 ALA A O 1
ATOM 1686 N N . ARG A 1 225 ? -21.152 3.701 -1.445 1.00 91.44 225 ARG A N 1
ATOM 1687 C CA . ARG A 1 225 ? -22.417 2.950 -1.349 1.00 91.44 225 ARG A CA 1
ATOM 1688 C C . ARG A 1 225 ? -22.462 2.005 -0.149 1.00 91.44 225 ARG A C 1
ATOM 1690 O O . ARG A 1 225 ? -23.504 1.914 0.496 1.00 91.44 225 ARG A O 1
ATOM 1697 N N . VAL A 1 226 ? -21.363 1.313 0.152 1.00 91.06 226 VAL A N 1
ATOM 1698 C CA . VAL A 1 226 ? -21.278 0.437 1.333 1.00 91.06 226 VAL A CA 1
ATOM 1699 C C . VAL A 1 226 ? -21.373 1.269 2.613 1.00 91.06 226 VAL A C 1
ATOM 1701 O O . VAL A 1 226 ? -22.180 0.949 3.481 1.00 91.06 226 VAL A O 1
ATOM 1704 N N . ALA A 1 227 ? -20.646 2.388 2.685 1.00 91.94 227 ALA A N 1
ATOM 1705 C CA . ALA A 1 227 ? -20.709 3.321 3.809 1.00 91.94 227 ALA A CA 1
ATOM 1706 C C . ALA A 1 227 ? -22.140 3.816 4.085 1.00 91.94 227 ALA A C 1
ATOM 1708 O O . ALA A 1 227 ? -22.587 3.808 5.230 1.00 91.94 227 ALA A O 1
ATOM 1709 N N . VAL A 1 228 ? -22.891 4.185 3.038 1.00 92.44 228 VAL A N 1
ATOM 1710 C CA . VAL A 1 228 ? -24.303 4.591 3.157 1.00 92.44 228 VAL A CA 1
ATOM 1711 C C . VAL A 1 228 ? -25.157 3.465 3.741 1.00 92.44 228 VAL A C 1
ATOM 1713 O O . VAL A 1 228 ? -25.995 3.727 4.601 1.00 92.44 228 VAL A O 1
ATOM 1716 N N . ALA A 1 229 ? -24.959 2.218 3.307 1.00 90.69 229 ALA A N 1
ATOM 1717 C CA . ALA A 1 229 ? -25.732 1.085 3.813 1.00 90.69 229 ALA A CA 1
ATOM 1718 C C . ALA A 1 229 ? -25.500 0.854 5.315 1.00 90.69 229 ALA A C 1
ATOM 1720 O O . ALA A 1 229 ? -26.467 0.706 6.062 1.00 90.69 229 ALA A O 1
ATOM 1721 N N . VAL A 1 230 ? -24.240 0.902 5.759 1.00 90.19 230 VAL A N 1
ATOM 1722 C CA . VAL A 1 230 ? -23.875 0.769 7.178 1.00 90.19 230 VAL A CA 1
ATOM 1723 C C . VAL A 1 230 ? -24.414 1.944 7.997 1.00 90.19 230 VAL A C 1
ATOM 1725 O O . VAL A 1 230 ? -25.043 1.732 9.033 1.00 90.19 230 VAL A O 1
ATOM 1728 N N . ALA A 1 231 ? -24.252 3.179 7.509 1.00 90.25 231 ALA A N 1
ATOM 1729 C CA . ALA A 1 231 ? -24.771 4.370 8.176 1.00 90.25 231 ALA A CA 1
ATOM 1730 C C . ALA A 1 231 ? -26.298 4.326 8.320 1.00 90.25 231 ALA A C 1
ATOM 1732 O O . ALA A 1 231 ? -26.819 4.653 9.376 1.00 90.25 231 ALA A O 1
ATOM 1733 N N . ARG A 1 232 ? -27.049 3.872 7.308 1.00 88.94 232 ARG A N 1
ATOM 1734 C CA . ARG A 1 232 ? -28.517 3.754 7.419 1.00 88.94 232 ARG A CA 1
ATOM 1735 C C . ARG A 1 232 ? -28.967 2.711 8.444 1.00 88.94 232 ARG A C 1
ATOM 1737 O O . ARG A 1 232 ? -30.082 2.830 8.943 1.00 88.94 232 ARG A O 1
ATOM 1744 N N . ALA A 1 233 ? -28.128 1.722 8.745 1.00 86.69 233 ALA A N 1
ATOM 1745 C CA . ALA A 1 233 ? -28.383 0.719 9.775 1.00 86.69 233 ALA A CA 1
ATOM 1746 C C . ALA A 1 233 ? -27.895 1.144 11.176 1.00 86.69 233 ALA A C 1
ATOM 1748 O O . ALA A 1 233 ? -28.191 0.460 12.149 1.00 86.69 233 ALA A O 1
ATOM 1749 N N . GLY A 1 234 ? -27.160 2.252 11.308 1.00 83.81 234 GLY A N 1
ATOM 1750 C CA . GLY A 1 234 ? -26.641 2.708 12.600 1.00 83.81 234 GLY A CA 1
ATOM 1751 C C . GLY A 1 234 ? -25.519 1.837 13.172 1.00 83.81 234 GLY A C 1
ATOM 1752 O O . GLY A 1 234 ? -25.430 1.710 14.385 1.00 83.81 234 GLY A O 1
ATOM 1753 N N . VAL A 1 235 ? -24.684 1.238 12.313 1.00 84.75 235 VAL A N 1
ATOM 1754 C CA . VAL A 1 235 ? -23.548 0.352 12.659 1.00 84.75 235 VAL A CA 1
ATOM 1755 C C . VAL A 1 235 ? -23.924 -0.793 13.619 1.00 84.75 235 VAL A C 1
ATOM 1757 O O . VAL A 1 235 ? -23.627 -0.733 14.809 1.00 84.75 235 VAL A O 1
ATOM 1760 N N . PRO A 1 236 ? -24.598 -1.845 13.135 1.00 79.56 236 PRO A N 1
ATOM 1761 C CA . PRO A 1 236 ? -24.855 -3.026 13.955 1.00 79.56 236 PRO A CA 1
ATOM 1762 C C . PRO A 1 236 ? -23.555 -3.775 14.287 1.00 79.56 236 PRO A C 1
ATOM 1764 O O . PRO A 1 236 ? -22.616 -3.748 13.496 1.00 79.56 236 PRO A O 1
ATOM 1767 N N . GLU A 1 237 ? -23.529 -4.504 15.408 1.00 75.56 237 GLU A N 1
ATOM 1768 C CA . GLU A 1 237 ? -22.410 -5.396 15.785 1.00 75.56 237 GLU A CA 1
ATOM 1769 C C . GLU A 1 237 ? -22.162 -6.495 14.737 1.00 75.56 237 GLU A C 1
ATOM 1771 O O . GLU A 1 237 ? -21.055 -6.995 14.599 1.00 75.56 237 GLU A O 1
ATOM 1776 N N . THR A 1 238 ? -23.195 -6.842 13.963 1.00 77.75 238 THR A N 1
ATOM 1777 C CA . THR A 1 238 ? -23.158 -7.836 12.881 1.00 77.75 238 THR A CA 1
ATOM 1778 C C . THR A 1 238 ? -22.629 -7.284 11.555 1.00 77.75 238 THR A C 1
ATOM 1780 O O . THR A 1 238 ? -22.561 -8.019 10.565 1.00 77.75 238 THR A O 1
ATOM 1783 N N . ALA A 1 239 ? -22.294 -5.991 11.480 1.00 83.31 239 ALA A N 1
ATOM 1784 C CA . ALA A 1 239 ? -21.716 -5.422 10.272 1.00 83.31 239 ALA A CA 1
ATOM 1785 C C . ALA A 1 239 ? -20.344 -6.063 9.984 1.00 83.31 239 ALA A C 1
ATOM 1787 O O . ALA A 1 239 ? -19.531 -6.208 10.884 1.00 83.31 239 ALA A O 1
ATOM 1788 N N . PRO A 1 240 ? -20.024 -6.417 8.728 1.00 82.88 240 PRO A N 1
ATOM 1789 C CA . PRO A 1 240 ? -18.675 -6.870 8.408 1.00 82.88 240 PRO A CA 1
ATOM 1790 C C . PRO A 1 240 ? -17.649 -5.752 8.670 1.00 82.88 240 PRO A C 1
ATOM 1792 O O . PRO A 1 240 ? -17.895 -4.619 8.226 1.00 82.88 240 PRO A O 1
ATOM 1795 N N . PRO A 1 241 ? -16.480 -6.031 9.280 1.00 82.62 241 PRO A N 1
ATOM 1796 C CA . PRO A 1 241 ? -15.444 -5.024 9.528 1.00 82.62 241 PRO A CA 1
ATOM 1797 C C . PRO A 1 241 ? -15.063 -4.228 8.278 1.00 82.62 241 PRO A C 1
ATOM 1799 O O . PRO A 1 241 ? -15.007 -2.999 8.310 1.00 82.62 241 PRO A O 1
ATOM 1802 N N . ALA A 1 242 ? -14.923 -4.891 7.126 1.00 80.19 242 ALA A N 1
ATOM 1803 C CA . ALA A 1 242 ? -14.662 -4.230 5.844 1.00 80.19 242 ALA A CA 1
ATOM 1804 C C . ALA A 1 242 ? -15.719 -3.165 5.468 1.00 80.19 242 ALA A C 1
ATOM 1806 O O . ALA A 1 242 ? -15.393 -2.125 4.887 1.00 80.19 242 ALA A O 1
ATOM 1807 N N . ALA A 1 243 ? -16.990 -3.386 5.813 1.00 87.44 243 ALA A N 1
ATOM 1808 C CA . ALA A 1 243 ? -18.061 -2.423 5.570 1.00 87.44 243 ALA A CA 1
ATOM 1809 C C . ALA A 1 243 ? -17.997 -1.241 6.553 1.00 87.44 243 ALA A C 1
ATOM 1811 O O . ALA A 1 243 ? -18.221 -0.095 6.153 1.00 87.44 243 ALA A O 1
ATOM 1812 N N . VAL A 1 244 ? -17.635 -1.499 7.812 1.00 87.81 244 VAL A N 1
ATOM 1813 C CA . VAL A 1 244 ? -17.426 -0.460 8.832 1.00 87.81 244 VAL A CA 1
ATOM 1814 C C . VAL A 1 244 ? -16.234 0.436 8.477 1.00 87.81 244 VAL A C 1
ATOM 1816 O O . VAL A 1 244 ? -16.352 1.660 8.546 1.00 87.81 244 VAL A O 1
ATOM 1819 N N . TRP A 1 245 ? -15.139 -0.123 7.953 1.00 86.25 245 TRP A N 1
ATOM 1820 C CA . TRP A 1 245 ? -14.006 0.663 7.442 1.00 86.25 245 TRP A CA 1
ATOM 1821 C C . TRP A 1 245 ? -14.388 1.593 6.284 1.00 86.25 245 TRP A C 1
ATOM 1823 O O . TRP A 1 245 ? -13.885 2.716 6.202 1.00 86.25 245 TRP A O 1
ATOM 1833 N N . CYS A 1 246 ? -15.332 1.191 5.423 1.00 89.00 246 CYS A N 1
ATOM 1834 C CA . CYS A 1 246 ? -15.871 2.077 4.384 1.00 89.00 246 CYS A CA 1
ATOM 1835 C C . CYS A 1 246 ? -16.600 3.290 4.985 1.00 89.00 246 CYS A C 1
ATOM 1837 O O . CYS A 1 246 ? -16.478 4.403 4.467 1.00 89.00 246 CYS A O 1
ATOM 1839 N N . LEU A 1 247 ? -17.350 3.092 6.075 1.00 90.19 247 LEU A N 1
ATOM 1840 C CA . LEU A 1 247 ? -18.035 4.170 6.788 1.00 90.19 247 LEU A CA 1
ATOM 1841 C C . LEU A 1 247 ? -17.046 5.135 7.449 1.00 90.19 247 LEU A C 1
ATOM 1843 O O . LEU A 1 247 ? -17.177 6.346 7.267 1.00 90.19 247 LEU A O 1
ATOM 1847 N N . ILE A 1 248 ? -16.033 4.611 8.144 1.00 87.00 248 ILE A N 1
ATOM 1848 C CA . ILE A 1 248 ? -14.973 5.422 8.760 1.00 87.00 248 ILE A CA 1
ATOM 1849 C C . ILE A 1 248 ? -14.290 6.275 7.686 1.00 87.00 248 ILE A C 1
ATOM 1851 O O . ILE A 1 248 ? -14.215 7.497 7.819 1.00 87.00 248 ILE A O 1
ATOM 1855 N N . ALA A 1 249 ? -13.886 5.664 6.568 1.00 86.88 249 ALA A N 1
ATOM 1856 C CA . ALA A 1 249 ? -13.302 6.377 5.436 1.00 86.88 249 ALA A CA 1
ATOM 1857 C C . ALA A 1 249 ? -14.221 7.503 4.922 1.00 86.88 249 ALA A C 1
ATOM 1859 O O . ALA A 1 249 ? -13.758 8.616 4.674 1.00 86.88 249 ALA A O 1
ATOM 1860 N N . ALA A 1 250 ? -15.529 7.260 4.802 1.00 90.44 250 ALA A N 1
ATOM 1861 C CA . ALA A 1 250 ? -16.482 8.275 4.349 1.00 90.44 250 ALA A CA 1
ATOM 1862 C C . ALA A 1 250 ? -16.587 9.453 5.330 1.00 90.44 250 ALA A C 1
ATOM 1864 O O . ALA A 1 250 ? -16.628 10.612 4.909 1.00 90.44 250 ALA A O 1
ATOM 1865 N N . MET A 1 251 ? -16.573 9.178 6.637 1.00 87.75 251 MET A N 1
ATOM 1866 C CA . MET A 1 251 ? -16.559 10.213 7.672 1.00 87.75 251 MET A CA 1
ATOM 1867 C C . MET A 1 251 ? -15.293 11.076 7.594 1.00 87.75 251 MET A C 1
ATOM 1869 O O . MET A 1 251 ? -15.394 12.302 7.672 1.00 87.75 251 MET A O 1
ATOM 1873 N N . VAL A 1 252 ? -14.122 10.469 7.373 1.00 83.88 252 VAL A N 1
ATOM 1874 C CA . VAL A 1 252 ? -12.853 11.193 7.175 1.00 83.88 252 VAL A CA 1
ATOM 1875 C C . VAL A 1 252 ? -12.896 12.055 5.909 1.00 83.88 252 VAL A C 1
ATOM 1877 O O . VAL A 1 252 ? -12.559 13.241 5.947 1.00 83.88 252 VAL A O 1
ATOM 1880 N N . ALA A 1 253 ? -13.401 11.515 4.798 1.00 86.94 253 ALA A N 1
ATOM 1881 C CA . ALA A 1 253 ? -13.524 12.261 3.547 1.00 86.94 253 ALA A CA 1
ATOM 1882 C C . ALA A 1 253 ? -14.441 13.490 3.691 1.00 86.94 253 ALA A C 1
ATOM 1884 O O . ALA A 1 253 ? -14.115 14.568 3.191 1.00 86.94 253 ALA A O 1
ATOM 1885 N N . LEU A 1 254 ? -15.544 13.378 4.443 1.00 87.50 254 LEU A N 1
ATOM 1886 C CA . LEU A 1 254 ? -16.449 14.501 4.736 1.00 87.50 254 LEU A CA 1
ATOM 1887 C C . LEU A 1 254 ? -15.776 15.636 5.530 1.00 87.50 254 LEU A C 1
ATOM 1889 O O . LEU A 1 254 ? -16.250 16.778 5.491 1.00 87.50 254 LEU A O 1
ATOM 1893 N N . ARG A 1 255 ? -14.677 15.347 6.243 1.00 82.88 255 ARG A N 1
ATOM 1894 C CA . ARG A 1 255 ? -13.853 16.342 6.954 1.00 82.88 255 ARG A CA 1
ATOM 1895 C C . ARG A 1 255 ? -12.827 17.031 6.061 1.00 82.88 255 ARG A C 1
ATOM 1897 O O . ARG A 1 255 ? -12.232 18.015 6.491 1.00 82.88 255 ARG A O 1
ATOM 1904 N N . GLY A 1 256 ? -12.675 16.575 4.821 1.00 80.00 256 GLY A N 1
ATOM 1905 C CA . GLY A 1 256 ? -11.773 17.158 3.834 1.00 80.00 256 GLY A CA 1
ATOM 1906 C C . GLY A 1 256 ? -10.435 16.437 3.698 1.00 80.00 256 GLY A C 1
ATOM 1907 O O . GLY A 1 256 ? -9.648 16.835 2.842 1.00 80.00 256 GLY A O 1
ATOM 1908 N N . ASP A 1 257 ? -10.187 15.369 4.463 1.00 79.69 257 ASP A N 1
ATOM 1909 C CA . ASP A 1 257 ? -8.977 14.555 4.323 1.00 79.69 257 ASP A CA 1
ATOM 1910 C C . ASP A 1 257 ? -9.223 13.347 3.409 1.00 79.69 257 ASP A C 1
ATOM 1912 O O . ASP A 1 257 ? -9.277 12.188 3.817 1.00 79.69 257 ASP A O 1
ATOM 1916 N N . VAL A 1 258 ? -9.438 13.637 2.126 1.00 82.44 258 VAL A N 1
ATOM 1917 C CA . VAL A 1 258 ? -9.723 12.608 1.112 1.00 82.44 258 VAL A CA 1
ATOM 1918 C C . VAL A 1 258 ? -8.540 11.652 0.931 1.00 82.44 258 VAL A C 1
ATOM 1920 O O . VAL A 1 258 ? -8.744 10.469 0.659 1.00 82.44 258 VAL A O 1
ATOM 1923 N N . ALA A 1 259 ? -7.315 12.153 1.100 1.00 76.06 259 ALA A N 1
ATOM 1924 C CA . ALA A 1 259 ? -6.096 11.359 1.014 1.00 76.06 259 ALA A CA 1
ATOM 1925 C C . ALA A 1 259 ? -6.078 10.285 2.107 1.00 76.06 259 ALA A C 1
ATOM 1927 O O . ALA A 1 259 ? -5.918 9.100 1.814 1.00 76.06 259 ALA A O 1
ATOM 1928 N N . TRP A 1 260 ? -6.334 10.685 3.354 1.00 77.31 260 TRP A N 1
ATOM 1929 C CA . TRP A 1 260 ? -6.411 9.748 4.464 1.00 77.31 260 TRP A CA 1
ATOM 1930 C C . TRP A 1 260 ? -7.611 8.808 4.361 1.00 77.31 260 TRP A C 1
ATOM 1932 O O . TRP A 1 260 ? -7.486 7.603 4.570 1.00 77.31 260 TRP A O 1
ATOM 1942 N N . ALA A 1 261 ? -8.761 9.322 3.933 1.00 81.44 261 ALA A N 1
ATOM 1943 C CA . ALA A 1 261 ? -9.951 8.516 3.709 1.00 81.44 261 ALA A CA 1
ATOM 1944 C C . ALA A 1 261 ? -9.702 7.358 2.728 1.00 81.44 261 ALA A C 1
ATOM 1946 O O . ALA A 1 261 ? -10.064 6.215 3.005 1.00 81.44 261 ALA A O 1
ATOM 1947 N N . ARG A 1 262 ? -9.030 7.622 1.603 1.00 82.31 262 ARG A N 1
ATOM 1948 C CA . ARG A 1 262 ? -8.636 6.579 0.646 1.00 82.31 262 ARG A CA 1
ATOM 1949 C C . ARG A 1 262 ? -7.600 5.624 1.221 1.00 82.31 262 ARG A C 1
ATOM 1951 O O . ARG A 1 262 ? -7.627 4.441 0.899 1.00 82.31 262 ARG A O 1
ATOM 1958 N N . THR A 1 263 ? -6.712 6.083 2.088 1.00 76.25 263 THR A N 1
ATOM 1959 C CA . THR A 1 263 ? -5.803 5.185 2.799 1.00 76.25 263 THR A CA 1
ATOM 1960 C C . THR A 1 263 ? -6.564 4.191 3.680 1.00 76.25 263 THR A C 1
ATOM 1962 O O . THR A 1 263 ? -6.309 2.992 3.588 1.00 76.25 263 THR A O 1
ATOM 1965 N N . ILE A 1 264 ? -7.556 4.657 4.446 1.00 79.38 264 ILE A N 1
ATOM 1966 C CA . ILE A 1 264 ? -8.380 3.809 5.324 1.00 79.38 264 ILE A CA 1
ATOM 1967 C C . ILE A 1 264 ? -9.142 2.744 4.528 1.00 79.38 264 ILE A C 1
ATOM 1969 O O . ILE A 1 264 ? -9.246 1.606 4.974 1.00 79.38 264 ILE A O 1
ATOM 1973 N N . THR A 1 265 ? -9.623 3.048 3.317 1.00 79.44 265 THR A N 1
ATOM 1974 C CA . THR A 1 265 ? -10.336 2.044 2.495 1.00 79.44 265 THR A CA 1
ATOM 1975 C C . THR A 1 265 ? -9.510 0.796 2.162 1.00 79.44 265 THR A C 1
ATOM 1977 O O . THR A 1 265 ? -10.086 -0.229 1.805 1.00 79.44 265 THR A O 1
ATOM 1980 N N . ARG A 1 266 ? -8.177 0.841 2.293 1.00 76.25 266 ARG A N 1
ATOM 1981 C CA . ARG A 1 266 ? -7.318 -0.340 2.130 1.00 76.25 266 ARG A CA 1
ATOM 1982 C C . ARG A 1 266 ? -7.600 -1.407 3.187 1.00 76.25 266 ARG A C 1
ATOM 1984 O O . ARG A 1 266 ? -7.435 -2.584 2.896 1.00 76.25 266 ARG A O 1
ATOM 1991 N N . LEU A 1 267 ? -8.092 -1.007 4.361 1.00 78.12 267 LEU A N 1
ATOM 1992 C CA . LEU A 1 267 ? -8.510 -1.912 5.436 1.00 78.12 267 LEU A CA 1
ATOM 1993 C C . LEU A 1 267 ? -9.779 -2.701 5.095 1.00 78.12 267 LEU A C 1
ATOM 1995 O O . LEU A 1 267 ? -10.023 -3.754 5.670 1.00 78.12 267 LEU A O 1
ATOM 1999 N N . ALA A 1 268 ? -10.560 -2.238 4.114 1.00 78.00 268 ALA A N 1
ATOM 2000 C CA . ALA A 1 268 ? -11.664 -3.007 3.539 1.00 78.00 268 ALA A CA 1
ATOM 2001 C C . ALA A 1 268 ? -11.199 -4.026 2.476 1.00 78.00 268 ALA A C 1
ATOM 2003 O O . ALA A 1 268 ? -12.031 -4.663 1.831 1.00 78.00 268 ALA A O 1
ATOM 2004 N N . GLY A 1 269 ? -9.886 -4.122 2.238 1.00 73.31 269 GLY A N 1
ATOM 2005 C CA . GLY A 1 269 ? -9.266 -5.064 1.316 1.00 73.31 269 GLY A CA 1
ATOM 2006 C C . GLY A 1 269 ? -8.924 -6.407 1.960 1.00 73.31 269 GLY A C 1
ATOM 2007 O O . GLY A 1 269 ? -9.296 -6.702 3.095 1.00 73.31 269 GLY A O 1
ATOM 2008 N N . HIS A 1 270 ? -8.179 -7.217 1.211 1.00 70.81 270 HIS A N 1
ATOM 2009 C CA . HIS A 1 270 ? -7.804 -8.569 1.608 1.00 70.81 270 HIS A CA 1
ATOM 2010 C C . HIS A 1 270 ? -6.294 -8.697 1.790 1.00 70.81 270 HIS A C 1
ATOM 2012 O O . HIS A 1 270 ? -5.519 -8.098 1.042 1.00 70.81 270 HIS A O 1
ATOM 2018 N N . TYR A 1 271 ? -5.897 -9.514 2.755 1.00 67.81 271 TYR A N 1
ATOM 2019 C CA . TYR A 1 271 ? -4.524 -9.915 3.009 1.00 67.81 271 TYR A CA 1
ATOM 2020 C C . TYR A 1 271 ? -4.390 -11.411 2.744 1.00 67.81 271 TYR A C 1
ATOM 2022 O O . TYR A 1 271 ? -5.235 -12.199 3.161 1.00 67.81 271 TYR A O 1
ATOM 2030 N N . GLN A 1 272 ? -3.332 -11.792 2.035 1.00 68.06 272 GLN A N 1
ATOM 2031 C CA . GLN A 1 272 ? -2.990 -13.184 1.784 1.00 68.06 272 GLN A CA 1
ATOM 2032 C C . GLN A 1 272 ? -1.741 -13.525 2.590 1.00 68.06 272 GLN A C 1
ATOM 2034 O O . GLN A 1 272 ? -0.689 -12.923 2.370 1.00 68.06 272 GLN A O 1
ATOM 2039 N N . CYS A 1 273 ? -1.851 -14.490 3.502 1.00 60.06 273 CYS A N 1
ATOM 2040 C CA . CYS A 1 273 ? -0.739 -14.878 4.358 1.00 60.06 273 CYS A CA 1
ATOM 2041 C C . CYS A 1 273 ? 0.404 -15.476 3.535 1.00 60.06 273 CYS A C 1
ATOM 2043 O O . CYS A 1 273 ? 0.203 -16.414 2.760 1.00 60.06 273 CYS A O 1
ATOM 2045 N N . VAL A 1 274 ? 1.629 -14.988 3.741 1.00 54.97 274 VAL A N 1
ATOM 2046 C CA . VAL A 1 274 ? 2.797 -15.480 2.995 1.00 54.97 274 VAL A CA 1
ATOM 2047 C C . VAL A 1 274 ? 3.122 -16.944 3.307 1.00 54.97 274 VAL A C 1
ATOM 2049 O O . VAL A 1 274 ? 3.588 -17.664 2.422 1.00 54.97 274 VAL A O 1
ATOM 2052 N N . SER A 1 275 ? 2.824 -17.400 4.525 1.00 53.94 275 SER A N 1
ATOM 2053 C CA . SER A 1 275 ? 3.159 -18.743 5.008 1.00 53.94 275 SER A CA 1
ATOM 2054 C C . SER A 1 275 ? 2.123 -19.801 4.609 1.00 53.94 275 SER A C 1
ATOM 2056 O O . SER A 1 275 ? 2.492 -20.821 4.026 1.00 53.94 275 SER A O 1
ATOM 2058 N N . CYS A 1 276 ? 0.831 -19.575 4.876 1.00 60.69 276 CYS A N 1
ATOM 2059 C CA . CYS A 1 276 ? -0.227 -20.561 4.587 1.00 60.69 276 CYS A CA 1
ATOM 2060 C C . CYS A 1 276 ? -1.029 -20.291 3.306 1.00 60.69 276 CYS A C 1
ATOM 2062 O O . CYS A 1 276 ? -1.762 -21.174 2.874 1.00 60.69 276 CYS A O 1
ATOM 2064 N N . GLN A 1 277 ? -0.854 -19.126 2.668 1.00 60.12 277 GLN A N 1
ATOM 2065 C CA . GLN A 1 277 ? -1.547 -18.708 1.438 1.00 60.12 277 GLN A CA 1
ATOM 2066 C C . GLN A 1 277 ? -3.058 -18.469 1.574 1.00 60.12 277 GLN A C 1
ATOM 2068 O O . GLN A 1 277 ? -3.702 -18.135 0.577 1.00 60.12 277 GLN A O 1
ATOM 2073 N N . ASP A 1 278 ? -3.606 -18.565 2.784 1.00 56.94 278 ASP A N 1
ATOM 2074 C CA . ASP A 1 278 ? -4.991 -18.204 3.072 1.00 56.94 278 ASP A CA 1
ATOM 2075 C C . ASP A 1 278 ? -5.234 -16.706 2.912 1.00 56.94 278 ASP A C 1
ATOM 2077 O O . ASP A 1 278 ? -4.354 -15.880 3.178 1.00 56.94 278 ASP A O 1
ATOM 2081 N N . VAL A 1 279 ? -6.451 -16.367 2.490 1.00 63.16 279 VAL A N 1
ATOM 2082 C CA . VAL A 1 279 ? -6.887 -14.991 2.259 1.00 63.16 279 VAL A CA 1
ATOM 2083 C C . VAL A 1 279 ? -7.875 -14.587 3.341 1.00 63.16 279 VAL A C 1
ATOM 2085 O O . VAL A 1 279 ? -8.876 -15.263 3.551 1.00 63.16 279 VAL A O 1
ATOM 2088 N N . TYR A 1 280 ? -7.622 -13.452 3.976 1.00 70.06 280 TYR A N 1
ATOM 2089 C CA . TYR A 1 280 ? -8.446 -12.883 5.036 1.00 70.06 280 TYR A CA 1
ATOM 2090 C C . TYR A 1 280 ? -8.834 -11.448 4.691 1.00 70.06 280 TYR A C 1
ATOM 2092 O O . TYR A 1 280 ? -8.146 -10.764 3.928 1.00 70.06 280 TYR A O 1
ATOM 2100 N N . SER A 1 281 ? -9.927 -10.966 5.275 1.00 75.62 281 SER A N 1
ATOM 2101 C CA . SER A 1 281 ? -10.228 -9.533 5.324 1.00 75.62 281 SER A CA 1
ATOM 2102 C C . SER A 1 281 ? -9.203 -8.860 6.235 1.00 75.62 281 SER A C 1
ATOM 2104 O O . SER A 1 281 ? -9.001 -9.293 7.368 1.00 75.62 281 SER A O 1
ATOM 2106 N N . ILE A 1 282 ? -8.548 -7.798 5.754 1.00 75.25 282 ILE A N 1
ATOM 2107 C CA . ILE A 1 282 ? -7.598 -7.032 6.580 1.00 75.25 282 ILE A CA 1
ATOM 2108 C C . ILE A 1 282 ? -8.320 -6.495 7.816 1.00 75.25 282 ILE A C 1
ATOM 2110 O O . ILE A 1 282 ? -7.800 -6.576 8.922 1.00 75.25 282 ILE A O 1
ATOM 2114 N N . GLY A 1 283 ? -9.539 -5.987 7.634 1.00 73.75 283 GLY A N 1
ATOM 2115 C CA . GLY A 1 283 ? -10.343 -5.452 8.722 1.00 73.75 283 GLY A CA 1
ATOM 2116 C C . GLY A 1 283 ? -10.693 -6.472 9.803 1.00 73.75 283 GLY A C 1
ATOM 2117 O O . GLY A 1 283 ? -10.845 -6.062 10.949 1.00 73.75 283 GLY A O 1
ATOM 2118 N N . ASP A 1 284 ? -10.794 -7.755 9.454 1.00 73.56 284 ASP A N 1
ATOM 2119 C CA . ASP A 1 284 ? -11.124 -8.830 10.398 1.00 73.56 284 ASP A CA 1
ATOM 2120 C C . ASP A 1 284 ? -9.876 -9.216 11.205 1.00 73.56 284 ASP A C 1
ATOM 2122 O O . ASP A 1 284 ? -9.953 -9.409 12.411 1.00 73.56 284 ASP A O 1
ATOM 2126 N N . LEU A 1 285 ? -8.701 -9.220 10.565 1.00 75.12 285 LEU A N 1
ATOM 2127 C CA . LEU A 1 285 ? -7.429 -9.511 11.233 1.00 75.12 285 LEU A CA 1
ATOM 2128 C C . LEU A 1 285 ? -6.970 -8.418 12.204 1.00 75.12 285 LEU A C 1
ATOM 2130 O O . LEU A 1 285 ? -6.293 -8.719 13.181 1.00 75.12 285 LEU A O 1
ATOM 2134 N N . ILE A 1 286 ? -7.301 -7.150 11.937 1.00 72.38 286 ILE A N 1
ATOM 2135 C CA . ILE A 1 286 ? -6.975 -6.043 12.859 1.00 72.38 286 ILE A CA 1
ATOM 2136 C C . ILE A 1 286 ? -7.950 -6.018 14.039 1.00 72.38 286 ILE A C 1
ATOM 2138 O O . ILE A 1 286 ? -7.606 -5.527 15.105 1.00 72.38 286 ILE A O 1
ATOM 2142 N N . ALA A 1 287 ? -9.157 -6.561 13.878 1.00 65.44 287 ALA A N 1
ATOM 2143 C CA . ALA A 1 287 ? -10.159 -6.624 14.938 1.00 65.44 287 ALA A CA 1
ATOM 2144 C C . ALA A 1 287 ? -9.848 -7.659 16.039 1.00 65.44 287 ALA A C 1
ATOM 2146 O O . ALA A 1 287 ? -10.748 -7.998 16.795 1.00 65.44 287 ALA A O 1
ATOM 2147 N N . GLU A 1 288 ? -8.599 -8.141 16.109 1.00 63.38 288 GLU A N 1
ATOM 2148 C CA . GLU A 1 288 ? -8.088 -9.117 17.084 1.00 63.38 288 GLU A CA 1
ATOM 2149 C C . GLU A 1 288 ? -8.964 -10.379 17.219 1.00 63.38 288 GLU A C 1
ATOM 2151 O O . GLU A 1 288 ? -8.968 -11.045 18.250 1.00 63.38 288 GLU A O 1
ATOM 2156 N N . ASP A 1 289 ? -9.685 -10.755 16.157 1.00 58.69 289 ASP A N 1
ATOM 2157 C CA . ASP A 1 289 ? -10.466 -11.987 16.146 1.00 58.69 289 ASP A CA 1
ATOM 2158 C C . ASP A 1 289 ? -9.527 -13.181 15.911 1.00 58.69 289 ASP A C 1
ATOM 2160 O O . ASP A 1 289 ? -9.149 -13.491 14.775 1.00 58.69 289 ASP A O 1
ATOM 2164 N N . GLU A 1 290 ? -9.148 -13.869 16.997 1.00 53.31 290 GLU A N 1
ATOM 2165 C CA . GLU A 1 290 ? -8.383 -15.128 16.961 1.00 53.31 290 GLU A CA 1
ATOM 2166 C C . GLU A 1 290 ? -9.063 -16.211 16.094 1.00 53.31 290 GLU A C 1
ATOM 2168 O O . GLU A 1 290 ? -8.431 -17.207 15.734 1.00 53.31 290 GLU A O 1
ATOM 2173 N N . PHE A 1 291 ? -10.337 -16.021 15.730 1.00 50.47 291 PHE A N 1
ATOM 2174 C CA . PHE A 1 291 ? -11.143 -16.943 14.937 1.00 50.47 291 PHE A CA 1
ATOM 2175 C C . PHE A 1 291 ? -11.504 -16.419 13.546 1.00 50.47 291 PHE A C 1
ATOM 2177 O O . PHE A 1 291 ? -12.368 -17.020 12.904 1.00 50.47 291 PHE A O 1
ATOM 2184 N N . ALA A 1 292 ? -10.864 -15.349 13.054 1.00 62.88 292 ALA A N 1
ATOM 2185 C CA . ALA A 1 292 ? -11.131 -14.845 11.710 1.00 62.88 292 ALA A CA 1
ATOM 2186 C C . ALA A 1 292 ? -11.009 -15.978 10.671 1.00 62.88 292 ALA A C 1
ATOM 2188 O O . ALA A 1 292 ? -9.940 -16.557 10.455 1.00 62.88 292 ALA A O 1
ATOM 2189 N N . GLU A 1 293 ? -12.135 -16.322 10.041 1.00 60.88 293 GLU A N 1
ATOM 2190 C CA . GLU A 1 293 ? -12.184 -17.436 9.101 1.00 60.88 293 GLU A CA 1
ATOM 2191 C C . GLU A 1 293 ? -11.591 -17.018 7.745 1.00 60.88 293 GLU A C 1
ATOM 2193 O O . GLU A 1 293 ? -11.828 -15.902 7.268 1.00 60.88 293 GLU A O 1
ATOM 2198 N N . PRO A 1 294 ? -10.828 -17.904 7.081 1.00 55.25 294 PRO A N 1
ATOM 2199 C CA . PRO A 1 294 ? -10.330 -17.632 5.745 1.00 55.25 294 PRO A CA 1
ATOM 2200 C C . PRO A 1 294 ? -11.502 -17.450 4.781 1.00 55.25 294 PRO A C 1
ATOM 2202 O O . PRO A 1 294 ? -12.481 -18.201 4.787 1.00 55.25 294 PRO A O 1
ATOM 2205 N N . ILE A 1 295 ? -11.383 -16.458 3.905 1.00 60.00 295 ILE A N 1
ATOM 2206 C CA . ILE A 1 295 ? -12.376 -16.187 2.876 1.00 60.00 295 ILE A CA 1
ATOM 2207 C C . ILE A 1 295 ? -12.343 -17.342 1.890 1.00 60.00 295 ILE A C 1
ATOM 2209 O O . ILE A 1 295 ? -11.440 -17.460 1.060 1.00 60.00 295 ILE A O 1
ATOM 2213 N N . VAL A 1 296 ? -13.365 -18.188 1.962 1.00 46.59 296 VAL A N 1
ATOM 2214 C CA . VAL A 1 296 ? -13.604 -19.220 0.962 1.00 46.59 296 VAL A CA 1
ATOM 2215 C C . VAL A 1 296 ? -14.216 -18.527 -0.256 1.00 46.59 296 VAL A C 1
ATOM 2217 O O . VAL A 1 296 ? -15.318 -17.985 -0.150 1.00 46.59 296 VAL A O 1
ATOM 2220 N N . PRO A 1 297 ? -13.546 -18.510 -1.422 1.00 38.47 297 PRO A N 1
ATOM 2221 C CA . PRO A 1 297 ? -14.146 -17.958 -2.626 1.00 38.47 297 PRO A CA 1
ATOM 2222 C C . PRO A 1 297 ? -15.439 -18.717 -2.924 1.00 38.47 297 PRO A C 1
ATOM 2224 O O . PRO A 1 297 ? -15.431 -19.951 -2.957 1.00 38.47 297 PRO A O 1
ATOM 2227 N N . ASP A 1 298 ? -16.538 -17.992 -3.140 1.00 33.91 298 ASP A N 1
ATOM 2228 C CA . ASP A 1 298 ? -17.845 -18.582 -3.434 1.00 33.91 298 ASP A CA 1
ATOM 2229 C C . ASP A 1 298 ? -17.726 -19.667 -4.523 1.00 33.91 298 ASP A C 1
ATOM 2231 O O . ASP A 1 298 ? -17.463 -19.378 -5.694 1.00 33.91 298 ASP A O 1
ATOM 2235 N N . GLY A 1 299 ? -17.928 -20.934 -4.130 1.00 35.81 299 GLY A N 1
ATOM 2236 C CA . GLY A 1 299 ? -17.998 -22.080 -5.044 1.00 35.81 299 GLY A CA 1
ATOM 2237 C C . GLY A 1 299 ? -17.007 -23.235 -4.844 1.00 35.81 299 GLY A C 1
ATOM 2238 O O . GLY A 1 299 ? -17.002 -24.126 -5.696 1.00 35.81 299 GLY A O 1
ATOM 2239 N N . LEU A 1 300 ? -16.203 -23.289 -3.773 1.00 29.94 300 LEU A N 1
ATOM 2240 C CA . LEU A 1 300 ? -15.256 -24.397 -3.535 1.00 29.94 300 LEU A CA 1
ATOM 2241 C C . LEU A 1 300 ? -15.440 -25.077 -2.163 1.00 29.94 300 LEU A C 1
ATOM 2243 O O . LEU A 1 300 ? -15.542 -24.427 -1.132 1.00 29.94 300 LEU A O 1
ATOM 2247 N N . ASP A 1 301 ? -15.507 -26.413 -2.180 1.00 30.05 301 ASP A N 1
ATOM 2248 C CA . ASP A 1 301 ? -15.726 -27.299 -1.026 1.00 30.05 301 ASP A CA 1
ATOM 2249 C C . ASP A 1 301 ? -14.482 -27.343 -0.094 1.00 30.05 301 ASP A C 1
ATOM 2251 O O . ASP A 1 301 ? -13.373 -27.616 -0.585 1.00 30.05 301 ASP A O 1
ATOM 2255 N N . PRO A 1 302 ? -14.641 -27.136 1.234 1.00 29.14 302 PRO A N 1
ATOM 2256 C CA . PRO A 1 302 ? -13.565 -27.167 2.237 1.00 29.14 302 PRO A CA 1
ATOM 2257 C C . PRO A 1 302 ? -12.748 -28.468 2.280 1.00 29.14 302 PRO A C 1
ATOM 2259 O O . PRO A 1 302 ? -11.616 -28.479 2.761 1.00 29.14 302 PRO A O 1
ATOM 2262 N N . ALA A 1 303 ? -13.276 -29.577 1.752 1.00 29.25 303 ALA A N 1
ATOM 2263 C CA . ALA A 1 303 ? -12.578 -30.865 1.737 1.00 29.25 303 ALA A CA 1
ATOM 2264 C C . ALA A 1 303 ? -11.309 -30.889 0.856 1.00 29.25 303 ALA A C 1
ATOM 2266 O O . ALA A 1 303 ? -10.514 -31.824 0.946 1.00 29.25 303 ALA A O 1
ATOM 2267 N N . THR A 1 304 ? -11.095 -29.868 0.023 1.00 35.56 304 THR A N 1
ATOM 2268 C CA . THR A 1 304 ? -9.936 -29.769 -0.883 1.00 35.56 304 THR A CA 1
ATOM 2269 C C . THR A 1 304 ? -8.730 -29.049 -0.268 1.00 35.56 304 THR A C 1
ATOM 2271 O O . THR A 1 304 ? -7.661 -29.025 -0.874 1.00 35.56 304 THR A O 1
ATOM 2274 N N . PHE A 1 305 ? -8.883 -28.478 0.929 1.00 29.83 305 PHE A N 1
ATOM 2275 C CA . PHE A 1 305 ? -7.882 -27.603 1.545 1.00 29.83 305 PHE A CA 1
ATOM 2276 C C . PHE A 1 305 ? -6.812 -28.354 2.364 1.00 29.83 305 PHE A C 1
ATOM 2278 O O . PHE A 1 305 ? -5.717 -27.848 2.585 1.00 29.83 305 PHE A O 1
ATOM 2285 N N . ALA A 1 306 ? -7.079 -29.602 2.761 1.00 26.53 306 ALA A N 1
ATOM 2286 C CA . ALA A 1 306 ? -6.228 -30.348 3.695 1.00 26.53 306 ALA A CA 1
ATOM 2287 C C . ALA A 1 306 ? -4.994 -31.051 3.075 1.00 26.53 306 ALA A C 1
ATOM 2289 O O . ALA A 1 306 ? -4.248 -31.690 3.812 1.00 26.53 306 ALA A O 1
ATOM 2290 N N . ASP A 1 307 ? -4.747 -30.941 1.762 1.00 28.12 307 ASP A N 1
ATOM 2291 C CA . ASP A 1 307 ? -3.705 -31.726 1.062 1.00 28.12 307 ASP A CA 1
ATOM 2292 C C . ASP A 1 307 ? -2.612 -30.895 0.344 1.00 28.12 307 ASP A C 1
ATOM 2294 O O . ASP A 1 307 ? -1.790 -31.456 -0.382 1.00 28.12 307 ASP A O 1
ATOM 2298 N N . ALA A 1 308 ? -2.535 -29.572 0.545 1.00 30.59 308 ALA A N 1
ATOM 2299 C CA . ALA A 1 308 ? -1.622 -28.697 -0.216 1.00 30.59 308 ALA A CA 1
ATOM 2300 C C . ALA A 1 308 ? -0.418 -28.134 0.567 1.00 30.59 308 ALA A C 1
ATOM 2302 O O . ALA A 1 308 ? 0.197 -27.150 0.156 1.00 30.59 308 ALA A O 1
ATOM 2303 N N . GLY A 1 309 ? 0.001 -28.801 1.643 1.00 32.50 309 GLY A N 1
ATOM 2304 C CA . GLY A 1 309 ? 1.340 -28.618 2.202 1.00 32.50 309 GLY A CA 1
ATOM 2305 C C . GLY A 1 309 ? 2.403 -29.230 1.284 1.00 32.50 309 GLY A C 1
ATOM 2306 O O . GLY A 1 309 ? 2.781 -30.388 1.449 1.00 32.50 309 GLY A O 1
ATOM 2307 N N . GLY A 1 310 ? 2.897 -28.447 0.323 1.00 24.67 310 GLY A N 1
ATOM 2308 C CA . GLY A 1 310 ? 4.063 -28.784 -0.492 1.00 24.67 310 GLY A CA 1
ATOM 2309 C C . GLY A 1 310 ? 3.761 -28.937 -1.980 1.00 24.67 310 GLY A C 1
ATOM 2310 O O . GLY A 1 310 ? 3.155 -29.910 -2.424 1.00 24.67 310 GLY A O 1
ATOM 2311 N N . PHE A 1 311 ? 4.288 -27.987 -2.750 1.00 24.58 311 PHE A N 1
ATOM 2312 C CA . PHE A 1 311 ? 4.452 -28.024 -4.200 1.00 24.58 311 PHE A CA 1
ATOM 2313 C C . PHE A 1 311 ? 4.661 -29.450 -4.745 1.00 24.58 311 PHE A C 1
ATOM 2315 O O . PHE A 1 311 ? 5.717 -30.069 -4.584 1.00 24.58 311 PHE A O 1
ATOM 2322 N N . ARG A 1 312 ? 3.684 -29.936 -5.508 1.00 23.05 312 ARG A N 1
ATOM 2323 C CA . ARG A 1 312 ? 3.972 -30.761 -6.679 1.00 23.05 312 ARG A CA 1
ATOM 2324 C C . ARG A 1 312 ? 3.333 -30.095 -7.887 1.00 23.05 312 ARG A C 1
ATOM 2326 O O . ARG A 1 312 ? 2.163 -29.730 -7.809 1.00 23.05 312 ARG A O 1
ATOM 2333 N N . PRO A 1 313 ? 4.062 -29.956 -9.005 1.00 23.55 313 PRO A N 1
ATOM 2334 C CA . PRO A 1 313 ? 3.437 -29.520 -10.238 1.00 23.55 313 PRO A CA 1
ATOM 2335 C C . PRO A 1 313 ? 2.356 -30.543 -10.595 1.00 23.55 313 PRO A C 1
ATOM 2337 O O . PRO A 1 313 ? 2.620 -31.752 -10.606 1.00 23.55 313 PRO A O 1
ATOM 2340 N N . ALA A 1 314 ? 1.141 -30.077 -10.885 1.00 27.66 314 ALA A N 1
ATOM 2341 C CA . ALA A 1 314 ? 0.173 -30.916 -11.569 1.00 27.66 314 ALA A CA 1
ATOM 2342 C C . ALA A 1 314 ? 0.811 -31.374 -12.898 1.00 27.66 314 ALA A C 1
ATOM 2344 O O . ALA A 1 314 ? 1.397 -30.552 -13.612 1.00 27.66 314 ALA A O 1
ATOM 2345 N N . PRO A 1 315 ? 0.751 -32.667 -13.259 1.00 28.98 315 PRO A N 1
ATOM 2346 C CA . PRO A 1 315 ? 1.109 -33.091 -14.601 1.00 28.98 315 PRO A CA 1
ATOM 2347 C C . PRO A 1 315 ? 0.055 -32.538 -15.571 1.00 28.98 315 PRO A C 1
ATOM 2349 O O . PRO A 1 315 ? -0.985 -33.150 -15.795 1.00 28.98 315 PRO A O 1
ATOM 2352 N N . GLY A 1 316 ? 0.329 -31.346 -16.102 1.00 33.69 316 GLY A N 1
ATOM 2353 C CA . GLY A 1 316 ? -0.548 -30.568 -16.977 1.00 33.69 316 GLY A CA 1
ATOM 2354 C C . GLY A 1 316 ? -0.542 -29.107 -16.535 1.00 33.69 316 GLY A C 1
ATOM 2355 O O . GLY A 1 316 ? -1.187 -28.782 -15.547 1.00 33.69 316 GLY A O 1
ATOM 2356 N N . GLY A 1 317 ? 0.245 -28.269 -17.219 1.00 32.72 317 GLY A N 1
ATOM 2357 C CA . GLY A 1 317 ? 0.508 -26.872 -16.855 1.00 32.72 317 GLY A CA 1
ATOM 2358 C C . GLY A 1 317 ? -0.721 -25.955 -16.803 1.00 32.72 317 GLY A C 1
ATOM 2359 O O . GLY A 1 317 ? -1.854 -26.393 -16.986 1.00 32.72 317 GLY A O 1
ATOM 2360 N N . TRP A 1 318 ? -0.454 -24.671 -16.542 1.00 32.44 318 TRP A N 1
ATOM 2361 C CA . TRP A 1 318 ? -1.424 -23.579 -16.407 1.00 32.44 318 TRP A CA 1
ATOM 2362 C C . TRP A 1 318 ? -2.614 -23.680 -17.380 1.00 32.44 318 TRP A C 1
ATOM 2364 O O . TRP A 1 318 ? -2.407 -23.996 -18.557 1.00 32.44 318 TRP A O 1
ATOM 2374 N N . PRO A 1 319 ? -3.853 -23.374 -16.945 1.00 29.94 319 PRO A N 1
ATOM 2375 C CA . PRO A 1 319 ? -4.973 -23.260 -17.868 1.00 29.94 319 PRO A CA 1
ATOM 2376 C C . PRO A 1 319 ? -4.655 -22.185 -18.918 1.00 29.94 319 PRO A C 1
ATOM 2378 O O . PRO A 1 319 ? -4.493 -21.009 -18.603 1.00 29.94 319 PRO A O 1
ATOM 2381 N N . VA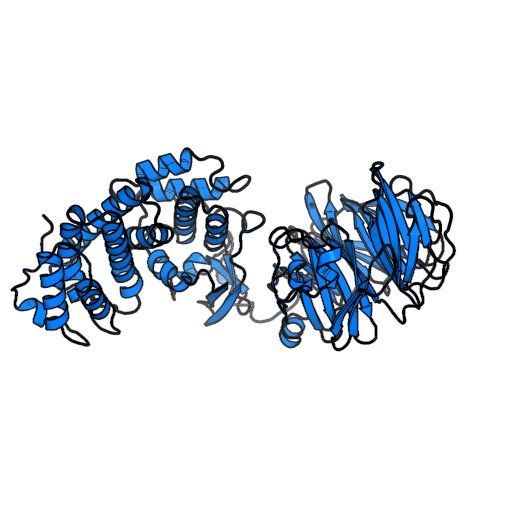L A 1 320 ? -4.528 -22.611 -20.178 1.00 36.25 320 VAL A N 1
ATOM 2382 C CA . VAL A 1 320 ? -4.201 -21.746 -21.317 1.00 36.25 320 VAL A CA 1
ATOM 2383 C C . VAL A 1 320 ? -5.414 -20.877 -21.645 1.00 36.25 320 VAL A C 1
ATOM 2385 O O . VAL A 1 320 ? -6.275 -21.253 -22.440 1.00 36.25 320 VAL A O 1
ATOM 2388 N N . VAL A 1 321 ? -5.494 -19.703 -21.026 1.00 39.97 321 VAL A N 1
ATOM 2389 C CA . VAL A 1 321 ? -6.250 -18.574 -21.576 1.00 39.97 321 VAL A CA 1
ATOM 2390 C C . VAL A 1 321 ? -5.367 -17.951 -22.659 1.00 39.97 321 VAL A C 1
ATOM 2392 O O . VAL A 1 321 ? -4.166 -17.791 -22.447 1.00 39.97 321 VAL A O 1
ATOM 2395 N N . ALA A 1 322 ? -5.922 -17.661 -23.841 1.00 49.22 322 ALA A N 1
ATOM 2396 C CA . ALA A 1 322 ? -5.160 -17.050 -24.930 1.00 49.22 322 ALA A CA 1
ATOM 2397 C C . ALA A 1 322 ? -4.502 -15.751 -24.431 1.00 49.22 322 ALA A C 1
ATOM 2399 O O . ALA A 1 322 ? -5.203 -14.842 -23.990 1.00 49.22 322 ALA A O 1
ATOM 2400 N N . GLY A 1 323 ? -3.168 -15.701 -24.440 1.00 54.94 323 GLY A N 1
ATOM 2401 C CA . GLY A 1 323 ? -2.418 -14.528 -23.999 1.00 54.94 323 GLY A CA 1
ATOM 2402 C C . GLY A 1 323 ? -2.493 -13.368 -25.005 1.00 54.94 323 GLY A C 1
ATOM 2403 O O . GLY A 1 323 ? -3.186 -13.473 -26.023 1.00 54.94 323 GLY A O 1
ATOM 2404 N N . PRO A 1 324 ? -1.791 -12.253 -24.737 1.00 63.47 324 PRO A N 1
ATOM 2405 C CA . PRO A 1 324 ? -1.882 -11.040 -25.548 1.00 63.47 324 PRO A CA 1
ATOM 2406 C C . PRO A 1 324 ? -1.506 -11.308 -27.009 1.00 63.47 324 PRO A C 1
ATOM 2408 O O . PRO A 1 324 ? -0.592 -12.094 -27.296 1.00 63.47 324 PRO A O 1
ATOM 2411 N N . THR A 1 325 ? -2.210 -10.650 -27.935 1.00 71.31 325 THR A N 1
ATOM 2412 C CA . THR A 1 325 ? -1.933 -10.777 -29.369 1.00 71.31 325 THR A CA 1
ATOM 2413 C C . THR A 1 325 ? -0.842 -9.809 -29.802 1.00 71.31 325 THR A C 1
ATOM 2415 O O . THR A 1 325 ? -0.767 -8.670 -29.345 1.00 71.31 325 THR A O 1
ATOM 2418 N N . VAL A 1 326 ? 0.040 -10.282 -30.684 1.00 79.44 326 VAL A N 1
ATOM 2419 C CA . VAL A 1 326 ? 1.238 -9.549 -31.104 1.00 79.44 326 VAL A CA 1
ATOM 2420 C C . VAL A 1 326 ? 1.201 -9.327 -32.603 1.00 79.44 326 VAL A C 1
ATOM 2422 O O . VAL A 1 326 ? 1.143 -10.280 -33.381 1.00 79.44 326 VAL A O 1
ATOM 2425 N N . ALA A 1 327 ? 1.304 -8.068 -33.016 1.00 81.81 327 ALA A N 1
ATOM 2426 C CA . ALA A 1 327 ? 1.452 -7.700 -34.416 1.00 81.81 327 ALA A CA 1
ATOM 2427 C C . ALA A 1 327 ? 2.782 -6.977 -34.634 1.00 81.81 327 ALA A C 1
ATOM 2429 O O . ALA A 1 327 ? 3.101 -6.003 -33.953 1.00 81.81 327 ALA A O 1
ATOM 2430 N N . THR A 1 328 ? 3.567 -7.416 -35.621 1.00 83.31 328 THR A N 1
ATOM 2431 C CA . THR A 1 328 ? 4.746 -6.648 -36.041 1.00 83.31 328 THR A CA 1
ATOM 2432 C C . THR A 1 328 ? 4.295 -5.377 -36.748 1.00 83.31 328 THR A C 1
ATOM 2434 O O . THR A 1 328 ? 3.627 -5.439 -37.779 1.00 83.31 328 THR A O 1
ATOM 2437 N N . ARG A 1 329 ? 4.695 -4.222 -36.214 1.00 82.88 329 ARG A N 1
ATOM 2438 C CA . ARG A 1 329 ? 4.414 -2.918 -36.815 1.00 82.88 329 ARG A CA 1
ATOM 2439 C C . ARG A 1 329 ? 5.434 -2.575 -37.895 1.00 82.88 329 ARG A C 1
ATOM 2441 O O . ARG A 1 329 ? 5.061 -2.196 -39.001 1.00 82.88 329 ARG A O 1
ATOM 2448 N N . TRP A 1 330 ? 6.717 -2.703 -37.572 1.00 87.56 330 TRP A N 1
ATOM 2449 C CA . TRP A 1 330 ? 7.824 -2.540 -38.510 1.00 87.56 330 TRP A CA 1
ATOM 2450 C C . TRP A 1 330 ? 9.093 -3.195 -37.958 1.00 87.56 330 TRP A C 1
ATOM 2452 O O . TRP A 1 330 ? 9.210 -3.473 -36.763 1.00 87.56 330 TRP A O 1
ATOM 2462 N N . ARG A 1 331 ? 10.058 -3.431 -38.848 1.00 86.25 331 ARG A N 1
ATOM 2463 C CA . ARG A 1 331 ? 11.404 -3.899 -38.512 1.00 86.25 331 ARG A CA 1
ATOM 2464 C C . ARG A 1 331 ? 12.427 -3.077 -39.284 1.00 86.25 331 ARG A C 1
ATOM 2466 O O . ARG A 1 331 ? 12.230 -2.808 -40.468 1.00 86.25 331 ARG A O 1
ATOM 2473 N N . ALA A 1 332 ? 13.527 -2.731 -38.629 1.00 82.88 332 ALA A N 1
ATOM 2474 C CA . ALA A 1 332 ? 14.660 -2.066 -39.251 1.00 82.88 332 ALA A CA 1
ATOM 2475 C C . ALA A 1 332 ? 15.950 -2.831 -38.945 1.00 82.88 332 ALA A C 1
ATOM 2477 O O . ALA A 1 332 ? 16.248 -3.098 -37.785 1.00 82.88 332 ALA A O 1
ATOM 2478 N N . SER A 1 333 ? 16.720 -3.181 -39.981 1.00 78.75 333 SER A N 1
ATOM 2479 C CA . SER A 1 333 ? 18.010 -3.855 -39.822 1.00 78.75 333 SER A CA 1
ATOM 2480 C C . SER A 1 333 ? 19.156 -2.865 -40.010 1.00 78.75 333 SER A C 1
ATOM 2482 O O . SER A 1 333 ? 19.277 -2.240 -41.064 1.00 78.75 333 SER A O 1
ATOM 2484 N N . THR A 1 334 ? 19.979 -2.706 -38.977 1.00 72.50 334 THR A N 1
ATOM 2485 C CA . THR A 1 334 ? 21.066 -1.707 -38.912 1.00 72.50 334 THR A CA 1
ATOM 2486 C C . THR A 1 334 ? 22.332 -2.265 -38.256 1.00 72.50 334 THR A C 1
ATOM 2488 O O . THR A 1 334 ? 23.274 -1.518 -37.987 1.00 72.50 334 THR A O 1
ATOM 2491 N N . GLY A 1 335 ? 22.367 -3.579 -38.009 1.00 78.25 335 GLY A N 1
ATOM 2492 C CA . GLY A 1 335 ? 23.351 -4.219 -37.138 1.00 78.25 335 GLY A CA 1
ATOM 2493 C C . GLY A 1 335 ? 22.939 -4.166 -35.660 1.00 78.25 335 GLY A C 1
ATOM 2494 O O . GLY A 1 335 ? 21.814 -3.760 -35.364 1.00 78.25 335 GLY A O 1
ATOM 2495 N N . PRO A 1 336 ? 23.821 -4.590 -34.742 1.00 84.44 336 PRO A N 1
ATOM 2496 C CA . PRO A 1 336 ? 23.482 -4.763 -33.332 1.00 84.44 336 PRO A CA 1
ATOM 2497 C C . PRO A 1 336 ? 23.112 -3.440 -32.662 1.00 84.44 336 PRO A C 1
ATOM 2499 O O . PRO A 1 336 ? 23.833 -2.445 -32.794 1.00 84.44 336 PRO A O 1
ATOM 2502 N N . VAL A 1 337 ? 21.998 -3.457 -31.929 1.00 86.62 337 VAL A N 1
ATOM 2503 C CA . VAL A 1 337 ? 21.527 -2.350 -31.092 1.00 86.62 337 VAL A CA 1
ATOM 2504 C C . VAL A 1 337 ? 21.532 -2.818 -29.643 1.00 86.62 337 VAL A C 1
ATOM 2506 O O . VAL A 1 337 ? 20.854 -3.783 -29.308 1.00 86.62 337 VAL A O 1
ATOM 2509 N N . ASP A 1 338 ? 22.307 -2.140 -28.801 1.00 81.94 338 ASP A N 1
ATOM 2510 C CA . ASP A 1 338 ? 22.532 -2.515 -27.402 1.00 81.94 338 ASP A CA 1
ATOM 2511 C C . ASP A 1 338 ? 21.443 -1.965 -26.478 1.00 81.94 338 ASP A C 1
ATOM 2513 O O . ASP A 1 338 ? 21.053 -2.614 -25.516 1.00 81.94 338 ASP A O 1
ATOM 2517 N N . THR A 1 339 ? 20.924 -0.774 -26.778 1.00 81.31 339 THR A N 1
ATOM 2518 C CA . THR A 1 339 ? 19.908 -0.087 -25.968 1.00 81.31 339 THR A CA 1
ATOM 2519 C C . THR A 1 339 ? 18.983 0.743 -26.855 1.00 81.31 339 THR A C 1
ATOM 2521 O O . THR A 1 339 ? 19.382 1.186 -27.937 1.00 81.31 339 THR A O 1
ATOM 2524 N N . LEU A 1 340 ? 17.747 0.951 -26.399 1.00 85.44 340 LEU A N 1
ATOM 2525 C CA . LEU A 1 340 ? 16.719 1.728 -27.083 1.00 85.44 340 LEU A CA 1
ATOM 2526 C C . LEU A 1 340 ? 16.060 2.720 -26.135 1.00 85.44 340 LEU A C 1
ATOM 2528 O O . LEU A 1 340 ? 15.796 2.422 -24.974 1.00 85.44 340 LEU A O 1
ATOM 2532 N N . THR A 1 341 ? 15.714 3.877 -26.677 1.00 82.69 341 THR A N 1
ATOM 2533 C CA . THR A 1 341 ? 14.893 4.871 -25.997 1.00 82.69 341 THR A CA 1
ATOM 2534 C C . THR A 1 341 ? 14.022 5.614 -27.007 1.00 82.69 341 THR A C 1
ATOM 2536 O O . THR A 1 341 ? 14.326 5.643 -28.205 1.00 82.69 341 THR A O 1
ATOM 2539 N N . VAL A 1 342 ? 12.916 6.197 -26.548 1.00 84.50 342 VAL A N 1
ATOM 2540 C CA . VAL A 1 342 ? 11.987 6.954 -27.394 1.00 84.50 342 VAL A CA 1
ATOM 2541 C C . VAL A 1 342 ? 11.998 8.417 -26.984 1.00 84.50 342 VAL A C 1
ATOM 2543 O O . VAL A 1 342 ? 11.677 8.775 -25.855 1.00 84.50 342 VAL A O 1
ATOM 2546 N N . ALA A 1 343 ? 12.338 9.277 -27.938 1.00 81.69 343 ALA A N 1
ATOM 2547 C CA . ALA A 1 343 ? 12.294 10.720 -27.788 1.00 81.69 343 ALA A CA 1
ATOM 2548 C C . ALA A 1 343 ? 11.033 11.272 -28.449 1.00 81.69 343 ALA A C 1
ATOM 2550 O O . ALA A 1 343 ? 10.914 11.239 -29.673 1.00 81.69 343 ALA A O 1
ATOM 2551 N N . THR A 1 344 ? 10.106 11.813 -27.658 1.00 80.19 344 THR A N 1
ATOM 2552 C CA . THR A 1 344 ? 8.954 12.549 -28.196 1.00 80.19 344 THR A CA 1
ATOM 2553 C C . THR A 1 344 ? 9.294 14.029 -28.261 1.00 80.19 344 THR A C 1
ATOM 2555 O O . THR A 1 344 ? 9.505 14.678 -27.238 1.00 80.19 344 THR A O 1
ATOM 2558 N N . LEU A 1 345 ? 9.379 14.552 -29.480 1.00 74.19 345 LEU A N 1
ATOM 2559 C CA . LEU A 1 345 ? 9.686 15.950 -29.741 1.00 74.19 345 LEU A CA 1
ATOM 2560 C C . LEU A 1 345 ? 8.475 16.840 -29.420 1.00 74.19 345 LEU A C 1
ATOM 2562 O O . LEU A 1 345 ? 7.334 16.386 -29.539 1.00 74.19 345 LEU A O 1
ATOM 2566 N N . PRO A 1 346 ? 8.676 18.141 -29.133 1.00 68.81 346 PRO A N 1
ATOM 2567 C CA . PRO A 1 346 ? 7.569 19.082 -28.922 1.00 68.81 346 PRO A CA 1
ATOM 2568 C C . PRO A 1 346 ? 6.624 19.209 -30.123 1.00 68.81 346 PRO A C 1
ATOM 2570 O O . PRO A 1 346 ? 5.484 19.638 -29.982 1.00 68.81 346 PRO A O 1
ATOM 2573 N N . THR A 1 347 ? 7.096 18.846 -31.317 1.00 71.38 347 THR A N 1
ATOM 2574 C CA . THR A 1 347 ? 6.298 18.794 -32.548 1.00 71.38 347 THR A CA 1
ATOM 2575 C C . THR A 1 347 ? 5.311 17.621 -32.578 1.00 71.38 347 THR A C 1
ATOM 2577 O O . THR A 1 347 ? 4.530 17.520 -33.520 1.00 71.38 347 THR A O 1
ATOM 2580 N N . GLY A 1 348 ? 5.351 16.726 -31.583 1.00 69.75 348 GLY A N 1
ATOM 2581 C CA . GLY A 1 348 ? 4.558 15.497 -31.520 1.00 69.75 348 GLY A CA 1
ATOM 2582 C C . GLY A 1 348 ? 5.152 14.330 -32.313 1.00 69.75 348 GLY A C 1
ATOM 2583 O O . GLY A 1 348 ? 4.580 13.245 -32.321 1.00 69.75 348 GLY A O 1
ATOM 2584 N N . GLN A 1 349 ? 6.295 14.527 -32.979 1.00 80.00 349 GLN A N 1
ATOM 2585 C CA . GLN A 1 349 ? 7.014 13.449 -33.649 1.00 80.00 349 GLN A CA 1
ATOM 2586 C C . GLN A 1 349 ? 7.833 12.648 -32.631 1.00 80.00 349 GLN A C 1
ATOM 2588 O O . GLN A 1 349 ? 8.618 13.225 -31.879 1.00 80.00 349 GLN A O 1
ATOM 2593 N N . SER A 1 350 ? 7.692 11.323 -32.642 1.00 83.38 350 SER A N 1
ATOM 2594 C CA . SER A 1 350 ? 8.482 10.425 -31.796 1.00 83.38 350 SER A CA 1
ATOM 2595 C C . SER A 1 350 ? 9.580 9.736 -32.602 1.00 83.38 350 SER A C 1
ATOM 2597 O O . SER A 1 350 ? 9.333 9.172 -33.671 1.00 83.38 350 SER A O 1
ATOM 2599 N N . ILE A 1 351 ? 10.797 9.771 -32.071 1.00 83.44 351 ILE A N 1
ATOM 2600 C CA . ILE A 1 351 ? 11.992 9.170 -32.655 1.00 83.44 351 ILE A CA 1
ATOM 2601 C C . ILE A 1 351 ? 12.435 8.022 -31.758 1.00 83.44 351 ILE A C 1
ATOM 2603 O O . ILE A 1 351 ? 12.603 8.197 -30.553 1.00 83.44 351 ILE A O 1
ATOM 2607 N N . VAL A 1 352 ? 12.660 6.857 -32.354 1.00 82.12 352 VAL A N 1
ATOM 2608 C CA . VAL A 1 352 ? 13.374 5.760 -31.705 1.00 82.12 352 VAL A CA 1
ATOM 2609 C C . VAL A 1 352 ? 14.860 6.033 -31.848 1.00 82.12 352 VAL A C 1
ATOM 2611 O O . VAL A 1 352 ? 15.353 6.181 -32.965 1.00 82.12 352 VAL A O 1
ATOM 2614 N N . ALA A 1 353 ? 15.566 6.098 -30.731 1.00 81.50 353 ALA A N 1
ATOM 2615 C CA . ALA A 1 353 ? 17.011 6.215 -30.668 1.00 81.50 353 ALA A CA 1
ATOM 2616 C C . ALA A 1 353 ? 17.582 4.881 -30.186 1.00 81.50 353 ALA A C 1
ATOM 2618 O O . ALA A 1 353 ? 17.288 4.441 -29.078 1.00 81.50 353 ALA A O 1
ATOM 2619 N N . GLY A 1 354 ? 18.372 4.231 -31.036 1.00 81.56 354 GLY A N 1
ATOM 2620 C CA . GLY A 1 354 ? 19.046 2.975 -30.731 1.00 81.56 354 GLY A CA 1
ATOM 2621 C C . GLY A 1 354 ? 20.542 3.177 -30.754 1.00 81.56 354 GLY A C 1
ATOM 2622 O O . GLY A 1 354 ? 21.091 3.689 -31.728 1.00 81.56 354 GLY A O 1
ATOM 2623 N N . VAL A 1 355 ? 21.208 2.783 -29.682 1.00 78.31 355 VAL A N 1
ATOM 2624 C CA . VAL A 1 355 ? 22.651 2.952 -29.559 1.00 78.31 355 VAL A CA 1
ATOM 2625 C C . VAL A 1 355 ? 23.315 1.588 -29.633 1.00 78.31 355 VAL A C 1
ATOM 2627 O O . VAL A 1 355 ? 22.841 0.630 -29.029 1.00 78.31 355 VAL A O 1
ATOM 2630 N N . GLY A 1 356 ? 24.386 1.496 -30.413 1.00 76.88 356 GLY A N 1
ATOM 2631 C CA . GLY A 1 356 ? 25.152 0.267 -30.579 1.00 76.88 356 GLY A CA 1
ATOM 2632 C C . GLY A 1 356 ? 26.611 0.542 -30.950 1.00 76.88 356 GLY A C 1
ATOM 2633 O O . GLY A 1 356 ? 27.062 1.692 -30.909 1.00 76.88 356 GLY A O 1
ATOM 2634 N N . PRO A 1 357 ? 27.365 -0.482 -31.386 1.00 73.12 357 PRO A N 1
ATOM 2635 C CA . PRO A 1 357 ? 28.806 -0.376 -31.635 1.00 73.12 357 PRO A CA 1
ATOM 2636 C C . PRO A 1 357 ? 29.200 0.660 -32.696 1.00 73.12 357 PRO A C 1
ATOM 2638 O O . PRO A 1 357 ? 30.338 1.124 -32.722 1.00 73.12 357 PRO A O 1
ATOM 2641 N N . SER A 1 358 ? 28.275 1.005 -33.594 1.00 72.81 358 SER A N 1
ATOM 2642 C CA . SER A 1 358 ? 28.467 1.969 -34.682 1.00 72.81 358 SER A CA 1
ATOM 2643 C C . SER A 1 358 ? 27.965 3.385 -34.362 1.00 72.81 358 SER A C 1
ATOM 2645 O O . SER A 1 358 ? 28.055 4.266 -35.220 1.00 72.81 358 SER A O 1
ATOM 2647 N N . GLY A 1 359 ? 27.488 3.630 -33.137 1.00 76.38 359 GLY A N 1
ATOM 2648 C CA . GLY A 1 359 ? 26.981 4.923 -32.680 1.00 76.38 359 GLY A CA 1
ATOM 2649 C C . GLY A 1 359 ? 25.459 4.954 -32.538 1.00 76.38 359 GLY A C 1
ATOM 2650 O O . GLY A 1 359 ? 24.833 3.944 -32.212 1.00 76.38 359 GLY A O 1
ATOM 2651 N N . LEU A 1 360 ? 24.874 6.135 -32.748 1.00 81.94 360 LEU A N 1
ATOM 2652 C CA . LEU A 1 360 ? 23.442 6.373 -32.599 1.00 81.94 360 LEU A CA 1
ATOM 2653 C C . LEU A 1 360 ? 22.723 6.164 -33.940 1.00 81.94 360 LEU A C 1
ATOM 2655 O O . LEU A 1 360 ? 22.904 6.913 -34.907 1.00 81.94 360 LEU A O 1
ATOM 2659 N N . HIS A 1 361 ? 21.853 5.163 -33.959 1.00 84.44 361 HIS A N 1
ATOM 2660 C CA . HIS A 1 361 ? 20.863 4.912 -34.998 1.00 84.44 361 HIS A CA 1
ATOM 2661 C C . HIS A 1 361 ? 19.530 5.517 -34.590 1.00 84.44 361 HIS A C 1
ATOM 2663 O O . HIS A 1 361 ? 19.190 5.578 -33.407 1.00 84.44 361 HIS A O 1
ATOM 2669 N N . ARG A 1 362 ? 18.772 5.996 -35.571 1.00 87.12 362 ARG A N 1
ATOM 2670 C CA . ARG A 1 362 ? 17.507 6.676 -35.315 1.00 87.12 362 ARG A CA 1
ATOM 2671 C C . ARG A 1 362 ? 16.460 6.257 -36.323 1.00 87.12 362 ARG A C 1
ATOM 2673 O O . ARG A 1 362 ? 16.774 6.099 -37.502 1.00 87.12 362 ARG A O 1
ATOM 2680 N N . TRP A 1 363 ? 15.220 6.152 -35.868 1.00 88.38 363 TRP A N 1
ATOM 2681 C CA . TRP A 1 363 ? 14.073 5.833 -36.709 1.00 88.38 363 TRP A CA 1
ATOM 2682 C C . TRP A 1 363 ? 12.882 6.687 -36.328 1.00 88.38 363 TRP A C 1
ATOM 2684 O O . TRP A 1 363 ? 12.698 7.045 -35.166 1.00 88.38 363 TRP A O 1
ATOM 2694 N N . ASP A 1 364 ? 12.043 6.980 -37.306 1.00 84.50 364 ASP A N 1
ATOM 2695 C CA . ASP A 1 364 ? 10.715 7.508 -37.036 1.00 84.50 364 ASP A CA 1
ATOM 2696 C C . ASP A 1 364 ? 9.842 6.405 -36.406 1.00 84.50 364 ASP A C 1
ATOM 2698 O O . ASP A 1 364 ? 9.680 5.335 -36.992 1.00 84.50 364 ASP A O 1
ATOM 2702 N N . LEU A 1 365 ? 9.283 6.638 -35.211 1.00 84.94 365 LEU A N 1
ATOM 2703 C CA . LEU A 1 365 ? 8.508 5.621 -34.478 1.00 84.94 365 LEU A CA 1
ATOM 2704 C C . LEU A 1 365 ? 7.255 5.177 -35.251 1.00 84.94 365 LEU A C 1
ATOM 2706 O O . LEU A 1 365 ? 6.858 4.009 -35.202 1.00 84.94 365 LEU A O 1
ATOM 2710 N N . GLY A 1 366 ? 6.623 6.111 -35.966 1.00 81.38 366 GLY A N 1
ATOM 2711 C CA . GLY A 1 366 ? 5.369 5.875 -36.672 1.00 81.38 366 GLY A CA 1
ATOM 2712 C C . GLY A 1 366 ? 5.535 4.963 -37.884 1.00 81.38 366 GLY A C 1
ATOM 2713 O O . GLY A 1 366 ? 4.687 4.091 -38.101 1.00 81.38 366 GLY A O 1
ATOM 2714 N N . THR A 1 367 ? 6.618 5.164 -38.637 1.00 80.62 367 THR A N 1
ATOM 2715 C CA . THR A 1 367 ? 6.868 4.543 -39.949 1.00 80.62 367 THR A CA 1
ATOM 2716 C C . THR A 1 367 ? 7.997 3.511 -39.962 1.00 80.62 367 THR A C 1
ATOM 2718 O O . THR A 1 367 ? 8.077 2.724 -40.903 1.00 80.62 367 THR A O 1
ATOM 2721 N N . GLY A 1 368 ? 8.886 3.516 -38.966 1.00 82.12 368 GLY A N 1
ATOM 2722 C CA . GLY A 1 368 ? 10.111 2.711 -38.954 1.00 82.12 368 GLY A CA 1
ATOM 2723 C C . GLY A 1 368 ? 11.180 3.188 -39.942 1.00 82.12 368 GLY A C 1
ATOM 2724 O O . GLY A 1 368 ? 12.187 2.506 -40.140 1.00 82.12 368 GLY A O 1
ATOM 2725 N N . ALA A 1 369 ? 10.977 4.340 -40.593 1.00 82.44 369 ALA A N 1
ATOM 2726 C CA . ALA A 1 369 ? 11.920 4.863 -41.570 1.00 82.44 369 ALA A CA 1
ATOM 2727 C C . ALA A 1 369 ? 13.240 5.263 -40.883 1.00 82.44 369 ALA A C 1
ATOM 2729 O O . ALA A 1 369 ? 13.203 5.993 -39.887 1.00 82.44 369 ALA A O 1
ATOM 2730 N N . PRO A 1 370 ? 14.404 4.819 -41.396 1.00 82.00 370 PRO A N 1
ATOM 2731 C CA . PRO A 1 370 ? 15.690 5.197 -40.829 1.00 82.00 370 PRO A CA 1
ATOM 2732 C C . PRO A 1 370 ? 15.957 6.688 -41.049 1.00 82.00 370 PRO A C 1
ATOM 2734 O O . PRO A 1 370 ? 15.764 7.225 -42.142 1.00 82.00 370 PRO A O 1
ATOM 2737 N N . LEU A 1 371 ? 16.445 7.345 -40.005 1.00 81.31 371 LEU A N 1
ATOM 2738 C CA . LEU A 1 371 ? 16.950 8.713 -40.029 1.00 81.31 371 LEU A CA 1
ATOM 2739 C C . LEU A 1 371 ? 18.488 8.691 -40.135 1.00 81.31 371 LEU A C 1
ATOM 2741 O O . LEU A 1 371 ? 19.108 7.662 -39.854 1.00 81.31 371 LEU A O 1
ATOM 2745 N N . PRO A 1 372 ? 19.137 9.802 -40.541 1.00 72.56 372 PRO A N 1
ATOM 2746 C CA . PRO A 1 372 ? 20.590 9.850 -40.685 1.00 72.56 372 PRO A CA 1
ATOM 2747 C C . PRO A 1 372 ? 21.317 9.376 -39.422 1.00 72.56 372 PRO A C 1
ATOM 2749 O O . PRO A 1 372 ? 21.010 9.842 -38.317 1.00 72.56 372 PRO A O 1
ATOM 2752 N N . VAL A 1 373 ? 22.267 8.456 -39.620 1.00 66.19 373 VAL A N 1
ATOM 2753 C CA . VAL A 1 373 ? 23.100 7.865 -38.565 1.00 66.19 373 VAL A CA 1
ATOM 2754 C C . VAL A 1 373 ? 24.026 8.928 -37.995 1.00 66.19 373 VAL A C 1
ATOM 2756 O O . VAL A 1 373 ? 24.716 9.629 -38.739 1.00 66.19 373 VAL A O 1
ATOM 2759 N N . ALA A 1 374 ? 24.077 9.003 -36.671 1.00 67.31 374 ALA A N 1
ATOM 2760 C CA . ALA A 1 374 ? 25.006 9.858 -35.965 1.00 67.31 374 ALA A CA 1
ATOM 2761 C C . ALA A 1 374 ? 26.191 9.016 -35.476 1.00 67.31 374 ALA A C 1
ATOM 2763 O O . ALA A 1 374 ? 26.078 8.224 -34.539 1.00 67.31 374 ALA A O 1
ATOM 2764 N N . ALA A 1 375 ? 27.338 9.167 -36.142 1.00 59.72 375 ALA A N 1
ATOM 2765 C CA . ALA A 1 375 ? 28.551 8.438 -35.786 1.00 59.72 375 ALA A CA 1
ATOM 2766 C C . ALA A 1 375 ? 28.998 8.778 -34.351 1.00 59.72 375 ALA A C 1
ATOM 2768 O O . ALA A 1 375 ? 28.989 9.941 -33.937 1.00 59.72 375 ALA A O 1
ATOM 2769 N N . GLY A 1 376 ? 29.405 7.756 -33.597 1.00 61.22 376 GLY A N 1
ATOM 2770 C CA . GLY A 1 376 ? 29.787 7.862 -32.188 1.00 61.22 376 GLY A CA 1
ATOM 2771 C C . GLY A 1 376 ? 30.756 6.762 -31.757 1.00 61.22 376 GLY A C 1
ATOM 2772 O O . GLY A 1 376 ? 31.095 5.886 -32.549 1.00 61.22 376 GLY A O 1
ATOM 2773 N N . GLY A 1 377 ? 31.234 6.840 -30.511 1.00 63.12 377 GLY A N 1
ATOM 2774 C CA . GLY A 1 377 ? 32.036 5.776 -29.894 1.00 63.12 377 GLY A CA 1
ATOM 2775 C C . GLY A 1 377 ? 31.182 4.568 -29.500 1.00 63.12 377 GLY A C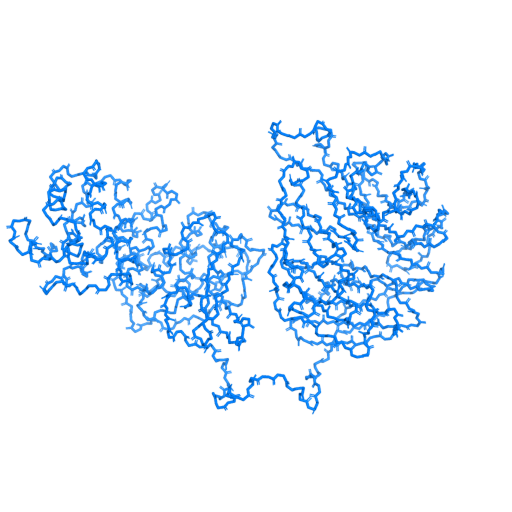 1
ATOM 2776 O O . GLY A 1 377 ? 29.969 4.591 -29.678 1.00 63.12 377 GLY A O 1
ATOM 2777 N N . ALA A 1 378 ? 31.807 3.526 -28.947 1.00 65.00 378 ALA A N 1
ATOM 2778 C CA . ALA A 1 378 ? 31.074 2.412 -28.349 1.00 65.00 378 ALA A CA 1
ATOM 2779 C C . ALA A 1 378 ? 30.356 2.893 -27.078 1.00 65.00 378 ALA A C 1
ATOM 2781 O O . ALA A 1 378 ? 30.984 3.435 -26.165 1.00 65.00 378 ALA A O 1
ATOM 2782 N N . VAL A 1 379 ? 29.042 2.706 -27.032 1.00 67.06 379 VAL A N 1
ATOM 2783 C CA . VAL A 1 379 ? 28.166 3.184 -25.957 1.00 67.06 379 VAL A CA 1
ATOM 2784 C C . VAL A 1 379 ? 27.285 2.031 -25.498 1.00 67.06 379 VAL A C 1
ATOM 2786 O O . VAL A 1 379 ? 26.916 1.187 -26.307 1.00 67.06 379 VAL A O 1
ATOM 2789 N N . ARG A 1 380 ? 27.004 1.970 -24.196 1.00 65.75 380 ARG A N 1
ATOM 2790 C CA . ARG A 1 380 ? 26.367 0.818 -23.539 1.00 65.75 380 ARG A CA 1
ATOM 2791 C C . ARG A 1 380 ? 24.976 1.115 -22.989 1.00 65.75 380 ARG A C 1
ATOM 2793 O O . ARG A 1 380 ? 24.222 0.188 -22.738 1.00 65.75 380 ARG A O 1
ATOM 2800 N N . SER A 1 381 ? 24.636 2.386 -22.799 1.00 71.62 381 SER A N 1
ATOM 2801 C CA . SER A 1 381 ? 23.386 2.805 -22.162 1.00 71.62 381 SER A CA 1
ATOM 2802 C C . SER A 1 381 ? 22.909 4.146 -22.725 1.00 71.62 381 SER A C 1
ATOM 2804 O O . SER A 1 381 ? 23.735 4.929 -23.201 1.00 71.62 381 SER A O 1
ATOM 2806 N N . SER A 1 382 ? 21.597 4.418 -22.721 1.00 76.94 382 SER A N 1
ATOM 2807 C CA . SER A 1 382 ? 21.033 5.648 -23.303 1.00 76.94 382 SER A CA 1
ATOM 2808 C C . SER A 1 382 ? 19.789 6.166 -22.574 1.00 76.94 382 SER A C 1
ATOM 2810 O O . SER A 1 382 ? 19.001 5.382 -22.058 1.00 76.94 382 SER A O 1
ATOM 2812 N N . ALA A 1 383 ? 19.627 7.491 -22.531 1.00 74.62 383 ALA A N 1
ATOM 2813 C CA . ALA A 1 383 ? 18.465 8.202 -21.997 1.00 74.62 383 ALA A CA 1
ATOM 2814 C C . ALA A 1 383 ? 18.097 9.394 -22.884 1.00 74.62 383 ALA A C 1
ATOM 2816 O O . ALA A 1 383 ? 18.912 9.893 -23.667 1.00 74.62 383 ALA A O 1
ATOM 2817 N N . VAL A 1 384 ? 16.871 9.888 -22.711 1.00 76.19 384 VAL A N 1
ATOM 2818 C CA . VAL A 1 384 ? 16.359 11.080 -23.390 1.00 76.19 384 VAL A CA 1
ATOM 2819 C C . VAL A 1 384 ? 16.180 12.210 -22.391 1.00 76.19 384 VAL A C 1
ATOM 2821 O O . VAL A 1 384 ? 15.562 12.032 -21.348 1.00 76.19 384 VAL A O 1
ATOM 2824 N N . VAL A 1 385 ? 16.674 13.393 -22.744 1.00 73.31 385 VAL A N 1
ATOM 2825 C CA . VAL A 1 385 ? 16.509 14.610 -21.951 1.00 73.31 385 VAL A CA 1
ATOM 2826 C C . VAL A 1 385 ? 15.871 15.696 -22.802 1.00 73.31 385 VAL A C 1
ATOM 2828 O O . VAL A 1 385 ? 16.389 16.034 -23.864 1.00 73.31 385 VAL A O 1
ATOM 2831 N N . THR A 1 386 ? 14.789 16.293 -22.310 1.00 72.44 386 THR A N 1
ATOM 2832 C CA . THR A 1 386 ? 14.216 17.507 -22.900 1.00 72.44 386 THR A CA 1
ATOM 2833 C C . THR A 1 386 ? 14.726 18.719 -22.137 1.00 72.44 386 THR A C 1
ATOM 2835 O O . THR A 1 386 ? 14.561 18.835 -20.926 1.00 72.44 386 THR A O 1
ATOM 2838 N N . ALA A 1 387 ? 15.393 19.617 -22.846 1.00 67.62 387 ALA A N 1
ATOM 2839 C CA . ALA A 1 387 ? 15.979 20.812 -22.280 1.00 67.62 387 ALA A CA 1
ATOM 2840 C C . ALA A 1 387 ? 14.959 21.956 -22.153 1.00 67.62 387 ALA A C 1
ATOM 2842 O O . ALA A 1 387 ? 13.938 21.960 -22.846 1.00 67.62 387 ALA A O 1
ATOM 2843 N N . PRO A 1 388 ? 15.243 22.977 -21.319 1.00 62.12 388 PRO A N 1
ATOM 2844 C CA . PRO A 1 388 ? 14.357 24.131 -21.147 1.00 62.12 388 PRO A CA 1
ATOM 2845 C C . PRO A 1 388 ? 14.135 24.946 -22.429 1.00 62.12 388 PRO A C 1
ATOM 2847 O O . PRO A 1 388 ? 13.161 25.684 -22.531 1.00 62.12 388 PRO A O 1
ATOM 2850 N N . ASP A 1 389 ? 15.035 24.826 -23.410 1.00 66.06 389 ASP A N 1
ATOM 2851 C CA . ASP A 1 389 ? 14.900 25.438 -24.738 1.00 66.06 389 ASP A CA 1
ATOM 2852 C C . ASP A 1 389 ? 13.907 24.687 -25.652 1.00 66.06 389 ASP A C 1
ATOM 2854 O O . ASP A 1 389 ? 13.696 25.087 -26.799 1.00 66.06 389 ASP A O 1
ATOM 2858 N N . GLY A 1 390 ? 13.300 23.606 -25.152 1.00 67.00 390 GLY A N 1
ATOM 2859 C CA . GLY A 1 390 ? 12.369 22.746 -25.872 1.00 67.00 390 GLY A CA 1
ATOM 2860 C C . GLY A 1 390 ? 13.048 21.723 -26.781 1.00 67.00 390 GLY A C 1
ATOM 2861 O O . GLY A 1 390 ? 12.354 20.977 -27.463 1.00 67.00 390 GLY A O 1
ATOM 2862 N N . ARG A 1 391 ? 14.381 21.651 -26.831 1.00 76.75 391 ARG A N 1
ATOM 2863 C CA . ARG A 1 391 ? 15.078 20.634 -27.626 1.00 76.75 391 ARG A CA 1
ATOM 2864 C C . ARG A 1 391 ? 15.218 19.337 -26.850 1.00 76.75 391 ARG A C 1
ATOM 2866 O O . ARG A 1 391 ? 15.424 19.334 -25.640 1.00 76.75 391 ARG A O 1
ATOM 2873 N N . THR A 1 392 ? 15.151 18.228 -27.572 1.00 80.12 392 THR A N 1
ATOM 2874 C CA . THR A 1 392 ? 15.312 16.891 -27.006 1.00 80.12 392 THR A CA 1
ATOM 2875 C C . THR A 1 392 ? 16.668 16.333 -27.411 1.00 80.12 392 THR A C 1
ATOM 2877 O O . THR A 1 392 ? 17.029 16.358 -28.587 1.00 80.12 392 THR A O 1
ATOM 2880 N N . TYR A 1 393 ? 17.414 15.819 -26.441 1.00 80.56 393 TYR A N 1
ATOM 2881 C CA . TYR A 1 393 ? 18.744 15.256 -26.619 1.00 80.56 393 TYR A CA 1
ATOM 2882 C C . TYR A 1 393 ? 18.754 13.787 -26.208 1.00 80.56 393 TYR A C 1
ATOM 2884 O O . TYR A 1 393 ? 18.132 13.406 -25.218 1.00 80.56 393 TYR A O 1
ATOM 2892 N N . VAL A 1 394 ? 19.497 12.972 -26.952 1.00 79.25 394 VAL A N 1
ATOM 2893 C CA . VAL A 1 394 ? 19.846 11.607 -26.549 1.00 79.25 394 VAL A CA 1
ATOM 2894 C C . VAL A 1 394 ? 21.199 11.670 -25.865 1.00 79.25 394 VAL A C 1
ATOM 2896 O O . VAL A 1 394 ? 22.168 12.151 -26.456 1.00 79.25 394 VAL A O 1
ATOM 2899 N N . VAL A 1 395 ? 21.267 11.187 -24.631 1.00 76.94 395 VAL A N 1
ATOM 2900 C CA . VAL A 1 395 ? 22.509 11.066 -23.870 1.00 76.94 395 VAL A CA 1
ATOM 2901 C C . VAL A 1 395 ? 22.840 9.592 -23.735 1.00 76.94 395 VAL A C 1
ATOM 2903 O O . VAL A 1 395 ? 21.989 8.815 -23.316 1.00 76.94 395 VAL A O 1
ATOM 2906 N N . ALA A 1 396 ? 24.061 9.199 -24.083 1.00 74.75 396 ALA A N 1
ATOM 2907 C CA . ALA A 1 396 ? 24.503 7.817 -23.960 1.00 74.75 396 ALA A CA 1
ATOM 2908 C C . ALA A 1 396 ? 25.846 7.713 -23.239 1.00 74.75 396 ALA A C 1
ATOM 2910 O O . ALA A 1 396 ? 26.746 8.533 -23.444 1.00 74.75 396 ALA A O 1
ATOM 2911 N N . GLY A 1 397 ? 25.968 6.691 -22.396 1.00 71.44 397 GLY A N 1
ATOM 2912 C CA . GLY A 1 397 ? 27.149 6.416 -21.589 1.00 71.44 397 GLY A CA 1
ATOM 2913 C C . GLY A 1 397 ? 27.949 5.205 -22.073 1.00 71.44 397 GLY A C 1
ATOM 2914 O O . GLY A 1 397 ? 27.386 4.193 -22.490 1.00 71.44 397 GLY A O 1
ATOM 2915 N N . GLY A 1 398 ? 29.277 5.319 -22.051 1.00 68.38 398 GLY A N 1
ATOM 2916 C CA . GLY A 1 398 ? 30.228 4.298 -22.506 1.00 68.38 398 GLY A CA 1
ATOM 2917 C C . GLY A 1 398 ? 31.579 4.498 -21.827 1.00 68.38 398 GLY A C 1
ATOM 2918 O O . GLY A 1 398 ? 31.645 4.435 -20.614 1.00 68.38 398 GLY A O 1
ATOM 2919 N N . ASP A 1 399 ? 32.643 4.794 -22.574 1.00 66.31 399 ASP A N 1
ATOM 2920 C CA . ASP A 1 399 ? 33.889 5.329 -21.981 1.00 66.31 399 ASP A CA 1
ATOM 2921 C C . ASP A 1 399 ? 33.821 6.856 -21.760 1.00 66.31 399 ASP A C 1
ATOM 2923 O O . ASP A 1 399 ? 34.703 7.462 -21.149 1.00 66.31 399 ASP A O 1
ATOM 2927 N N . ARG A 1 400 ? 32.805 7.503 -22.345 1.00 71.12 400 ARG A N 1
ATOM 2928 C CA . ARG A 1 400 ? 32.505 8.936 -22.260 1.00 71.12 400 ARG A CA 1
ATOM 2929 C C . ARG A 1 400 ? 30.995 9.140 -22.302 1.00 71.12 400 ARG A C 1
ATOM 2931 O O . ARG A 1 400 ? 30.264 8.276 -22.786 1.00 71.12 400 ARG A O 1
ATOM 2938 N N . LEU A 1 401 ? 30.549 10.319 -21.874 1.00 74.12 401 LEU A N 1
ATOM 2939 C CA . LEU A 1 401 ? 29.184 10.780 -22.114 1.00 74.12 401 LEU A CA 1
ATOM 2940 C C . LEU A 1 401 ? 29.085 11.382 -23.518 1.00 74.12 401 LEU A C 1
ATOM 2942 O O . LEU A 1 401 ? 29.686 12.420 -23.824 1.00 74.12 401 LEU A O 1
ATOM 2946 N N . HIS A 1 402 ? 28.322 10.710 -24.371 1.00 77.50 402 HIS A N 1
ATOM 2947 C CA . HIS A 1 402 ? 27.972 11.168 -25.704 1.00 77.50 402 HIS A CA 1
ATOM 2948 C C . HIS A 1 402 ? 26.588 11.798 -25.701 1.00 77.50 402 HIS A C 1
ATOM 2950 O O . HIS A 1 402 ? 25.702 11.382 -24.958 1.00 77.50 402 HIS A O 1
ATOM 2956 N N . ARG A 1 403 ? 26.409 12.823 -26.532 1.00 82.00 403 ARG A N 1
ATOM 2957 C CA . ARG A 1 403 ? 25.154 13.560 -26.628 1.00 82.00 403 ARG A CA 1
ATOM 2958 C C . ARG A 1 403 ? 24.870 13.917 -28.068 1.00 82.00 403 ARG A C 1
ATOM 2960 O O . ARG A 1 403 ? 25.769 14.393 -28.762 1.00 82.00 403 ARG A O 1
ATOM 2967 N N . TRP A 1 404 ? 23.624 13.738 -28.469 1.00 84.06 404 TRP A N 1
ATOM 2968 C CA . TRP A 1 404 ? 23.140 14.096 -29.792 1.00 84.06 404 TRP A CA 1
ATOM 2969 C C . TRP A 1 404 ? 21.821 14.836 -29.678 1.00 84.06 404 TRP A C 1
ATOM 2971 O O . TRP A 1 404 ? 21.016 14.546 -28.793 1.00 84.06 404 TRP A O 1
ATOM 2981 N N . ASP A 1 405 ? 21.581 15.762 -30.595 1.00 82.88 405 ASP A N 1
ATOM 2982 C CA . ASP A 1 405 ? 20.233 16.269 -30.831 1.00 82.88 405 ASP A CA 1
ATOM 2983 C C . ASP A 1 405 ? 19.354 15.115 -31.348 1.00 82.88 405 ASP A C 1
ATOM 2985 O O . ASP A 1 405 ? 19.718 14.426 -32.305 1.00 82.88 405 ASP A O 1
ATOM 2989 N N . ALA A 1 406 ? 18.217 14.855 -30.699 1.00 79.50 406 ALA A N 1
ATOM 2990 C CA . ALA A 1 406 ? 17.364 13.719 -31.042 1.00 79.50 406 ALA A CA 1
ATOM 2991 C C . ALA A 1 406 ? 16.771 13.859 -32.455 1.00 79.50 406 ALA A C 1
ATOM 2993 O O . ALA A 1 406 ? 16.664 12.866 -33.181 1.00 79.50 406 ALA A O 1
ATOM 2994 N N . LEU A 1 407 ? 16.441 15.089 -32.870 1.00 79.94 407 LEU A N 1
ATOM 2995 C CA . LEU A 1 407 ? 15.820 15.391 -34.158 1.00 79.94 407 LEU A CA 1
ATOM 2996 C C . LEU A 1 407 ? 16.837 15.407 -35.298 1.00 79.94 407 LEU A C 1
ATOM 2998 O O . LEU A 1 407 ? 16.594 14.792 -36.339 1.00 79.94 407 LEU A O 1
ATOM 3002 N N . THR A 1 408 ? 17.983 16.067 -35.134 1.00 79.75 408 THR A N 1
ATOM 3003 C CA . THR A 1 408 ? 18.967 16.195 -36.224 1.00 79.75 408 THR A CA 1
ATOM 3004 C C . THR A 1 408 ? 19.996 15.073 -36.228 1.00 79.75 408 THR A C 1
ATOM 3006 O O . THR A 1 408 ? 20.390 14.613 -37.300 1.00 79.75 408 THR A O 1
ATOM 3009 N N . GLY A 1 409 ? 20.343 14.541 -35.054 1.00 76.31 409 GLY A N 1
ATOM 3010 C CA . GLY A 1 409 ? 21.420 13.569 -34.872 1.00 76.31 409 GLY A CA 1
ATOM 3011 C C . GLY A 1 409 ? 22.785 14.240 -34.774 1.00 76.31 409 GLY A C 1
ATOM 3012 O O . GLY A 1 409 ? 23.807 13.558 -34.774 1.00 76.31 409 GLY A O 1
ATOM 3013 N N . ASP A 1 410 ? 22.829 15.570 -34.700 1.00 82.44 410 ASP A N 1
ATOM 3014 C CA . ASP A 1 410 ? 24.093 16.286 -34.617 1.00 82.44 410 ASP A CA 1
ATOM 3015 C C . ASP A 1 410 ? 24.766 15.997 -33.267 1.00 82.44 410 ASP A C 1
ATOM 3017 O O . ASP A 1 410 ? 24.133 16.160 -32.216 1.00 82.44 410 ASP A O 1
ATOM 3021 N N . PRO A 1 411 ? 26.040 15.563 -33.261 1.00 80.12 411 PRO A N 1
ATOM 3022 C CA . PRO A 1 411 ? 26.763 15.317 -32.026 1.00 80.12 411 PRO A CA 1
ATOM 3023 C C . PRO A 1 411 ? 27.124 16.639 -31.341 1.00 80.12 411 PRO A C 1
ATOM 3025 O O . PRO A 1 411 ? 27.646 17.567 -31.963 1.00 80.12 411 PRO A O 1
ATOM 3028 N N . LEU A 1 412 ? 26.918 16.699 -30.029 1.00 78.81 412 LEU A N 1
ATOM 3029 C CA . LEU A 1 412 ? 27.447 17.761 -29.177 1.00 78.81 412 LEU A CA 1
ATOM 3030 C C . LEU A 1 412 ? 28.872 17.399 -28.708 1.00 78.81 412 LEU A C 1
ATOM 3032 O O . LEU A 1 412 ? 29.243 16.221 -28.716 1.00 78.81 412 LEU A O 1
ATOM 3036 N N . PRO A 1 413 ? 29.694 18.378 -28.268 1.00 71.06 413 PRO A N 1
ATOM 3037 C CA . PRO A 1 413 ? 31.046 18.110 -27.790 1.00 71.06 413 PRO A CA 1
ATOM 3038 C C . PRO A 1 413 ? 31.062 17.035 -26.696 1.00 71.06 413 PRO A C 1
ATOM 3040 O O . PRO A 1 413 ? 30.471 17.211 -25.623 1.00 71.06 413 PRO A O 1
ATOM 3043 N N . ALA A 1 414 ? 31.757 15.930 -26.982 1.00 62.12 414 ALA A N 1
ATOM 3044 C CA . ALA A 1 414 ? 31.991 14.859 -26.025 1.00 62.12 414 ALA A CA 1
ATOM 3045 C C . ALA A 1 414 ? 32.929 15.363 -24.925 1.00 62.12 414 ALA A C 1
ATOM 3047 O O . ALA A 1 414 ? 33.991 15.925 -25.216 1.00 62.12 414 ALA A O 1
ATOM 3048 N N . ARG A 1 415 ? 32.558 15.147 -23.663 1.00 63.28 415 ARG A N 1
ATOM 3049 C CA . ARG A 1 415 ? 33.413 15.475 -22.520 1.00 63.28 415 ARG A CA 1
ATOM 3050 C C . ARG A 1 415 ? 34.020 14.197 -21.941 1.00 63.28 415 ARG A C 1
ATOM 3052 O O . ARG A 1 415 ? 33.323 13.185 -21.857 1.00 63.28 415 ARG A O 1
ATOM 3059 N N . PRO A 1 416 ? 35.318 14.200 -21.583 1.00 53.47 416 PRO A N 1
ATOM 3060 C CA . PRO A 1 416 ? 35.894 13.105 -20.827 1.00 53.47 416 PRO A CA 1
ATOM 3061 C C . PRO A 1 416 ? 35.265 13.128 -19.439 1.00 53.47 416 PRO A C 1
ATOM 3063 O O . PRO A 1 416 ? 35.523 14.016 -18.633 1.00 53.47 416 PRO A O 1
ATOM 3066 N N . ALA A 1 417 ? 34.424 12.146 -19.191 1.00 50.41 417 ALA A N 1
ATOM 3067 C CA . ALA A 1 417 ? 33.995 11.775 -17.867 1.00 50.41 417 ALA A CA 1
ATOM 3068 C C . ALA A 1 417 ? 34.530 10.352 -17.684 1.00 50.41 417 ALA A C 1
ATOM 3070 O O . ALA A 1 417 ? 34.400 9.543 -18.601 1.00 50.41 417 ALA A O 1
ATOM 3071 N N . ALA A 1 418 ? 35.215 10.068 -16.576 1.00 42.72 418 ALA A N 1
ATOM 3072 C CA . ALA A 1 418 ? 35.751 8.740 -16.274 1.00 42.72 418 ALA A CA 1
ATOM 3073 C C . ALA A 1 418 ? 34.614 7.773 -15.890 1.00 42.72 418 ALA A C 1
ATOM 3075 O O . ALA A 1 418 ? 34.580 7.297 -14.769 1.00 42.72 418 ALA A O 1
ATOM 3076 N N . VAL A 1 419 ? 33.651 7.565 -16.790 1.00 47.53 419 VAL A N 1
ATOM 3077 C CA . VAL A 1 419 ? 32.311 7.083 -16.441 1.00 47.53 419 VAL A CA 1
ATOM 3078 C C . VAL A 1 419 ? 31.953 5.915 -17.333 1.00 47.53 419 VAL A C 1
ATOM 3080 O O . VAL A 1 419 ? 31.618 6.125 -18.495 1.00 47.53 419 VAL A O 1
ATOM 3083 N N . ARG A 1 420 ? 31.959 4.702 -16.776 1.00 48.22 420 ARG A N 1
ATOM 3084 C CA . ARG A 1 420 ? 31.302 3.533 -17.377 1.00 48.22 420 ARG A CA 1
ATOM 3085 C C . ARG A 1 420 ? 29.850 3.502 -16.923 1.00 48.22 420 ARG A C 1
ATOM 3087 O O . ARG A 1 420 ? 29.502 2.741 -16.030 1.00 48.22 420 ARG A O 1
ATOM 3094 N N . ALA A 1 421 ? 29.031 4.388 -17.494 1.00 46.97 421 ALA A N 1
ATOM 3095 C CA . ALA A 1 421 ? 27.625 4.502 -17.113 1.00 46.97 421 ALA A CA 1
ATOM 3096 C C . ALA A 1 421 ? 26.829 3.303 -17.643 1.00 46.97 421 ALA A C 1
ATOM 3098 O O . ALA A 1 421 ? 26.712 3.110 -18.857 1.00 46.97 421 ALA A O 1
ATOM 3099 N N . LEU A 1 422 ? 26.272 2.521 -16.725 1.00 48.94 422 LEU A N 1
ATOM 3100 C CA . LEU A 1 422 ? 25.527 1.295 -17.006 1.00 48.94 422 LEU A CA 1
ATOM 3101 C C . LEU A 1 422 ? 24.049 1.578 -17.305 1.00 48.94 422 LEU A C 1
ATOM 3103 O O . LEU A 1 422 ? 23.462 0.896 -18.136 1.00 48.94 422 LEU A O 1
ATOM 3107 N N . ALA A 1 423 ? 23.478 2.633 -16.718 1.00 53.84 423 ALA A N 1
ATOM 3108 C CA . ALA A 1 423 ? 22.101 3.050 -16.970 1.00 53.84 423 ALA A CA 1
ATOM 3109 C C . ALA A 1 423 ? 21.896 4.540 -16.613 1.00 53.84 423 ALA A C 1
ATOM 3111 O O . ALA A 1 423 ? 22.180 4.938 -15.478 1.00 53.84 423 ALA A O 1
ATOM 3112 N N . PRO A 1 424 ? 21.481 5.386 -17.574 1.00 53.22 424 PRO A N 1
ATOM 3113 C CA . PRO A 1 424 ? 21.122 6.771 -17.322 1.00 53.22 424 PRO A CA 1
ATOM 3114 C C . PRO A 1 424 ? 19.637 6.915 -16.961 1.00 53.22 424 PRO A C 1
ATOM 3116 O O . PRO A 1 424 ? 18.764 6.482 -17.707 1.00 53.22 424 PRO A O 1
ATOM 3119 N N . ALA A 1 425 ? 19.356 7.590 -15.850 1.00 54.41 425 ALA A N 1
ATOM 3120 C CA . ALA A 1 425 ? 18.016 8.007 -15.445 1.00 54.41 425 ALA A CA 1
ATOM 3121 C C . ALA A 1 425 ? 17.917 9.537 -15.424 1.00 54.41 425 ALA A C 1
ATOM 3123 O O . ALA A 1 425 ? 18.923 10.249 -15.358 1.00 54.41 425 ALA A O 1
ATOM 3124 N N . VAL A 1 426 ? 16.698 10.055 -15.521 1.00 55.44 426 VAL A N 1
ATOM 3125 C CA . VAL A 1 426 ? 16.438 11.472 -15.771 1.00 55.44 426 VAL A CA 1
ATOM 3126 C C . VAL A 1 426 ? 15.457 11.985 -14.723 1.00 55.44 426 VAL A C 1
ATOM 3128 O O . VAL A 1 426 ? 14.373 11.424 -14.596 1.00 55.44 426 VAL A O 1
ATOM 3131 N N . ILE A 1 427 ? 15.841 13.022 -13.969 1.00 55.94 427 ILE A N 1
ATOM 3132 C CA . ILE A 1 427 ? 15.016 13.597 -12.893 1.00 55.94 427 ILE A CA 1
ATOM 3133 C C . ILE A 1 427 ? 14.788 15.099 -13.142 1.00 55.94 427 ILE A C 1
ATOM 3135 O O . ILE A 1 427 ? 15.762 15.823 -13.358 1.00 55.94 427 ILE A O 1
ATOM 3139 N N . PRO A 1 428 ? 13.556 15.625 -13.072 1.00 51.59 428 PRO A N 1
ATOM 3140 C CA . PRO A 1 428 ? 13.292 17.054 -12.980 1.00 51.59 428 PRO A CA 1
ATOM 3141 C C . PRO A 1 428 ? 13.734 17.601 -11.616 1.00 51.59 428 PRO A C 1
ATOM 3143 O O . PRO A 1 428 ? 13.492 17.005 -10.569 1.00 51.59 428 PRO A O 1
ATOM 3146 N N . ALA A 1 429 ? 14.391 18.758 -11.615 1.00 51.31 429 ALA A N 1
ATOM 3147 C CA . ALA A 1 429 ? 14.836 19.398 -10.385 1.00 51.31 429 ALA A CA 1
ATOM 3148 C C . ALA A 1 429 ? 13.660 19.786 -9.461 1.00 51.31 429 ALA A C 1
ATOM 3150 O O . ALA A 1 429 ? 12.591 20.170 -9.950 1.00 51.31 429 ALA A O 1
ATOM 3151 N N . PRO A 1 430 ? 13.857 19.749 -8.128 1.00 47.69 430 PRO A N 1
ATOM 3152 C CA . PRO A 1 430 ? 12.814 20.078 -7.162 1.00 47.69 430 PRO A CA 1
ATOM 3153 C C . PRO A 1 430 ? 12.329 21.529 -7.313 1.00 47.69 430 PRO A C 1
ATOM 3155 O O . PRO A 1 430 ? 13.122 22.460 -7.470 1.00 47.69 430 PRO A O 1
ATOM 3158 N N . THR A 1 431 ? 11.009 21.727 -7.236 1.00 42.72 431 THR A N 1
ATOM 3159 C CA . THR A 1 431 ? 10.353 23.031 -7.456 1.00 42.72 431 THR A CA 1
ATOM 3160 C C . THR A 1 431 ? 9.950 23.759 -6.165 1.00 42.72 431 THR A C 1
ATOM 3162 O O . THR A 1 431 ? 9.644 24.948 -6.231 1.00 42.72 431 THR A O 1
ATOM 3165 N N . HIS A 1 432 ? 9.959 23.105 -4.991 1.00 37.22 432 HIS A N 1
ATOM 3166 C CA . HIS A 1 432 ? 9.426 23.663 -3.733 1.00 37.22 432 HIS A CA 1
ATOM 3167 C C . HIS A 1 432 ? 10.377 23.488 -2.531 1.00 37.22 432 HIS A C 1
ATOM 3169 O O . HIS A 1 432 ? 11.020 22.456 -2.388 1.00 37.22 432 HIS A O 1
ATOM 3175 N N . GLY A 1 433 ? 10.426 24.506 -1.654 1.00 40.62 433 GLY A N 1
ATOM 3176 C CA . GLY A 1 433 ? 11.135 24.499 -0.361 1.00 40.62 433 GLY A CA 1
ATOM 3177 C C . GLY A 1 433 ? 12.630 24.837 -0.437 1.00 40.62 433 GLY A C 1
ATOM 3178 O O . GLY A 1 433 ? 13.316 24.485 -1.393 1.00 40.62 433 GLY A O 1
ATOM 3179 N N . ARG A 1 434 ? 13.156 25.588 0.536 1.00 37.09 434 ARG A N 1
ATOM 3180 C CA . ARG A 1 434 ? 14.599 25.831 0.716 1.00 37.09 434 ARG A CA 1
ATOM 3181 C C . ARG A 1 434 ? 14.967 25.255 2.074 1.00 37.09 434 ARG A C 1
ATOM 3183 O O . ARG A 1 434 ? 14.585 25.851 3.079 1.00 37.09 434 ARG A O 1
ATOM 3190 N N . HIS A 1 435 ? 15.662 24.122 2.094 1.00 42.72 435 HIS A N 1
ATOM 3191 C CA . HIS A 1 435 ? 16.188 23.559 3.331 1.00 42.72 435 HIS A CA 1
ATOM 3192 C C . HIS A 1 435 ? 17.600 24.115 3.582 1.00 42.72 435 HIS A C 1
ATOM 3194 O O . HIS A 1 435 ? 18.376 24.287 2.638 1.00 42.72 435 HIS A O 1
ATOM 3200 N N . PRO A 1 436 ? 17.946 24.485 4.826 1.00 40.12 436 PRO A N 1
ATOM 3201 C CA . PRO A 1 436 ? 19.254 25.056 5.148 1.00 40.12 436 PRO A CA 1
ATOM 3202 C C . PRO A 1 436 ? 20.425 24.077 4.924 1.00 40.12 436 PRO A C 1
ATOM 3204 O O . PRO A 1 436 ? 21.560 24.534 4.796 1.00 40.12 436 PRO A O 1
ATOM 3207 N N . GLU A 1 437 ? 20.152 22.773 4.818 1.00 46.59 437 GLU A N 1
ATOM 3208 C CA . GLU A 1 437 ? 21.103 21.713 4.455 1.00 46.59 437 GLU A CA 1
ATOM 3209 C C . GLU A 1 437 ? 21.312 21.482 2.939 1.00 46.59 437 GLU A C 1
ATOM 3211 O O . GLU A 1 437 ? 22.209 20.720 2.573 1.00 46.59 437 GLU A O 1
ATOM 3216 N N . ASP A 1 438 ? 20.561 22.147 2.048 1.00 49.28 438 ASP A N 1
ATOM 3217 C CA . ASP A 1 438 ? 20.673 21.932 0.596 1.00 49.28 438 ASP A CA 1
ATOM 3218 C C . ASP A 1 438 ? 22.083 22.317 0.072 1.00 49.28 438 ASP A C 1
ATOM 3220 O O . ASP A 1 438 ? 22.506 23.474 0.226 1.00 49.28 438 ASP A O 1
ATOM 3224 N N . PRO A 1 439 ? 22.829 21.424 -0.614 1.00 51.56 439 PRO A N 1
ATOM 3225 C CA . PRO A 1 439 ? 24.111 21.789 -1.208 1.00 51.56 439 PRO A CA 1
ATOM 3226 C C . PRO A 1 439 ? 23.967 22.886 -2.278 1.00 51.56 439 PRO A C 1
ATOM 3228 O O . PRO A 1 439 ? 23.055 22.884 -3.103 1.00 51.56 439 PRO A O 1
ATOM 3231 N N . GLY A 1 440 ? 24.911 23.835 -2.298 1.00 49.38 440 GLY A N 1
ATOM 3232 C CA . GLY A 1 440 ? 24.806 25.092 -3.058 1.00 49.38 440 GLY A CA 1
ATOM 3233 C C . GLY A 1 440 ? 24.618 24.975 -4.579 1.00 49.38 440 GLY A C 1
ATOM 3234 O O . GLY A 1 440 ? 24.198 25.947 -5.203 1.00 49.38 440 GLY A O 1
ATOM 3235 N N . TRP A 1 441 ? 24.872 23.809 -5.183 1.00 49.47 441 TRP A N 1
ATOM 3236 C CA . TRP A 1 441 ? 24.618 23.559 -6.608 1.00 49.47 441 TRP A CA 1
ATOM 3237 C C . TRP A 1 441 ? 23.122 23.359 -6.928 1.00 49.47 441 TRP A C 1
ATOM 3239 O O . TRP A 1 441 ? 22.692 23.683 -8.034 1.00 49.47 441 TRP A O 1
ATOM 3249 N N . LEU A 1 442 ? 22.296 22.952 -5.952 1.00 46.44 442 LEU A N 1
ATOM 3250 C CA . LEU A 1 442 ? 20.835 22.841 -6.098 1.00 46.44 442 LEU A CA 1
ATOM 3251 C C . LEU A 1 442 ? 20.145 24.192 -6.287 1.00 46.44 442 LEU A C 1
ATOM 3253 O O . LEU A 1 442 ? 19.081 24.271 -6.897 1.00 46.44 442 LEU A O 1
ATOM 3257 N N . ALA A 1 443 ? 20.751 25.277 -5.799 1.00 39.94 443 ALA A N 1
ATOM 3258 C CA . ALA A 1 443 ? 20.209 26.621 -5.968 1.00 39.94 443 ALA A CA 1
ATOM 3259 C C . ALA A 1 443 ? 20.136 27.050 -7.448 1.00 39.94 443 ALA A C 1
ATOM 3261 O O . ALA A 1 443 ? 19.290 27.874 -7.786 1.00 39.94 443 ALA A O 1
ATOM 3262 N N . GLY A 1 444 ? 20.980 26.479 -8.320 1.00 42.34 444 GLY A N 1
ATOM 3263 C CA . GLY A 1 444 ? 21.016 26.768 -9.760 1.00 42.34 444 GLY A CA 1
ATOM 3264 C C . GLY A 1 444 ? 20.141 25.860 -10.635 1.00 42.34 444 GLY A C 1
ATOM 3265 O O . GLY A 1 444 ? 20.064 26.085 -11.840 1.00 42.34 444 GLY A O 1
ATOM 3266 N N . LEU A 1 445 ? 19.493 24.839 -10.059 1.00 46.53 445 LEU A N 1
ATOM 3267 C CA . LEU A 1 445 ? 18.652 23.875 -10.787 1.00 46.53 445 LEU A CA 1
ATOM 3268 C C . LEU A 1 445 ? 17.144 24.164 -10.673 1.00 46.53 445 LEU A C 1
ATOM 3270 O O . LEU A 1 445 ? 16.351 23.509 -11.343 1.00 46.53 445 LEU A O 1
ATOM 3274 N N . ARG A 1 446 ? 16.747 25.189 -9.903 1.00 49.28 446 ARG A N 1
ATOM 3275 C CA . ARG A 1 446 ? 15.352 25.571 -9.572 1.00 49.28 446 ARG A CA 1
ATOM 3276 C C . ARG A 1 446 ? 14.494 26.093 -10.743 1.00 49.28 446 ARG A C 1
ATOM 3278 O O . ARG A 1 446 ? 13.408 26.616 -10.518 1.00 49.28 446 ARG A O 1
ATOM 3285 N N . ASP A 1 447 ? 14.930 25.893 -11.982 1.00 49.44 447 ASP A N 1
ATOM 3286 C CA . ASP A 1 447 ? 14.275 26.390 -13.201 1.00 49.44 447 ASP A CA 1
ATOM 3287 C C . ASP A 1 447 ? 13.486 25.290 -13.949 1.00 49.44 447 ASP A C 1
ATOM 3289 O O . ASP A 1 447 ? 13.220 25.419 -15.142 1.00 49.44 447 ASP A O 1
ATOM 3293 N N . GLY A 1 448 ? 13.176 24.160 -13.296 1.00 48.97 448 GLY A N 1
ATOM 3294 C CA . GLY A 1 448 ? 12.612 22.976 -13.969 1.00 48.97 448 GLY A CA 1
ATOM 3295 C C . GLY A 1 448 ? 13.629 22.249 -14.859 1.00 48.97 448 GLY A C 1
ATOM 3296 O O . GLY A 1 448 ? 13.260 21.526 -15.785 1.00 48.97 448 GLY A O 1
ATOM 3297 N N . ARG A 1 449 ? 14.928 22.458 -14.607 1.00 60.25 449 ARG A N 1
ATOM 3298 C CA . ARG A 1 449 ? 16.008 21.782 -15.332 1.00 60.25 449 ARG A CA 1
ATOM 3299 C C . ARG A 1 449 ? 16.075 20.315 -14.936 1.00 60.25 449 ARG A C 1
ATOM 3301 O O . ARG A 1 449 ? 15.859 19.949 -13.789 1.00 60.25 449 ARG A O 1
ATOM 3308 N N . THR A 1 450 ? 16.392 19.481 -15.910 1.00 66.19 450 THR A N 1
ATOM 3309 C CA . THR A 1 450 ? 16.537 18.040 -15.742 1.00 66.19 450 THR A CA 1
ATOM 3310 C C . THR A 1 450 ? 17.972 17.683 -15.337 1.00 66.19 450 THR A C 1
ATOM 3312 O O . THR A 1 450 ? 18.913 18.291 -15.843 1.00 66.19 450 THR A O 1
ATOM 3315 N N . VAL A 1 451 ? 18.145 16.701 -14.453 1.00 69.12 451 VAL A N 1
ATOM 3316 C CA . VAL A 1 451 ? 19.433 16.140 -14.021 1.00 69.12 451 VAL A CA 1
ATOM 3317 C C . VAL A 1 451 ? 19.575 14.728 -14.577 1.00 69.12 451 VAL A C 1
ATOM 3319 O O . VAL A 1 451 ? 18.628 13.942 -14.546 1.00 69.12 451 VAL A O 1
ATOM 3322 N N . LEU A 1 452 ? 20.767 14.411 -15.080 1.00 72.31 452 LEU A N 1
ATOM 3323 C CA . LEU A 1 452 ? 21.131 13.066 -15.511 1.00 72.31 452 LEU A CA 1
ATOM 3324 C C . LEU A 1 452 ? 21.779 12.319 -14.345 1.00 72.31 452 LEU A C 1
ATOM 3326 O O . LEU A 1 452 ? 22.748 12.805 -13.761 1.00 72.31 452 LEU A O 1
ATOM 3330 N N . VAL A 1 453 ? 21.280 11.127 -14.047 1.00 72.44 453 VAL A N 1
ATOM 3331 C CA . VAL A 1 453 ? 21.837 10.218 -13.044 1.00 72.44 453 VAL A CA 1
ATOM 3332 C C . VAL A 1 453 ? 22.466 9.036 -13.756 1.00 72.44 453 VAL A C 1
ATOM 3334 O O . VAL A 1 453 ? 21.830 8.444 -14.619 1.00 72.44 453 VAL A O 1
ATOM 3337 N N . THR A 1 454 ? 23.703 8.692 -13.416 1.00 72.44 454 THR A N 1
ATOM 3338 C CA . THR A 1 454 ? 24.399 7.538 -13.995 1.00 72.44 454 THR A CA 1
ATOM 3339 C C . THR A 1 454 ? 24.904 6.617 -12.903 1.00 72.44 454 THR A C 1
ATOM 3341 O O . THR A 1 454 ? 25.592 7.078 -11.993 1.00 72.44 454 THR A O 1
ATOM 3344 N N . GLY A 1 455 ? 24.628 5.321 -13.027 1.00 72.38 455 GLY A N 1
ATOM 3345 C CA . GLY A 1 455 ? 25.303 4.289 -12.243 1.00 72.38 455 GLY A CA 1
ATOM 3346 C C . GLY A 1 455 ? 26.590 3.830 -12.920 1.00 72.38 455 GLY A C 1
ATOM 3347 O O . GLY A 1 455 ? 26.579 3.574 -14.122 1.00 72.38 455 GLY A O 1
ATOM 3348 N N . GLU A 1 456 ? 27.686 3.738 -12.176 1.00 72.88 456 GLU A N 1
ATOM 3349 C CA . GLU A 1 456 ? 29.006 3.387 -12.698 1.00 72.88 456 GLU A CA 1
ATOM 3350 C C . GLU A 1 456 ? 29.501 2.010 -12.241 1.00 72.88 456 GLU A C 1
ATOM 3352 O O . GLU A 1 456 ? 29.057 1.473 -11.228 1.00 72.88 456 GLU A O 1
ATOM 3357 N N . GLU A 1 457 ? 30.451 1.433 -12.985 1.00 70.00 457 GLU A N 1
ATOM 3358 C CA . GLU A 1 457 ? 31.070 0.142 -12.635 1.00 70.00 457 GLU A CA 1
ATOM 3359 C C . GLU A 1 457 ? 31.829 0.165 -11.294 1.00 70.00 457 GLU A C 1
ATOM 3361 O O . GLU A 1 457 ? 32.011 -0.886 -10.688 1.00 70.00 457 GLU A O 1
ATOM 3366 N N . ASP A 1 458 ? 32.257 1.338 -10.811 1.00 71.25 458 ASP A N 1
ATOM 3367 C CA . ASP A 1 458 ? 32.839 1.504 -9.469 1.00 71.25 458 ASP A CA 1
ATOM 3368 C C . ASP A 1 458 ? 31.773 1.529 -8.352 1.00 71.25 458 ASP A C 1
ATOM 3370 O O . ASP A 1 458 ? 32.105 1.733 -7.182 1.00 71.25 458 ASP A O 1
ATOM 3374 N N . GLY A 1 459 ? 30.499 1.342 -8.718 1.00 72.25 459 GLY A N 1
ATOM 3375 C CA . GLY A 1 459 ? 29.347 1.379 -7.828 1.00 72.25 459 GLY A CA 1
ATOM 3376 C C . GLY A 1 459 ? 28.887 2.790 -7.465 1.00 72.25 459 GLY A C 1
ATOM 3377 O O . GLY A 1 459 ? 27.956 2.935 -6.672 1.00 72.25 459 GLY A O 1
ATOM 3378 N N . ALA A 1 460 ? 29.507 3.844 -8.004 1.00 77.50 460 ALA A N 1
ATOM 3379 C CA . ALA A 1 460 ? 29.078 5.211 -7.748 1.00 77.50 460 ALA A CA 1
ATOM 3380 C C . ALA A 1 460 ? 27.842 5.578 -8.579 1.00 77.50 460 ALA A C 1
ATOM 3382 O O . ALA A 1 460 ? 27.769 5.324 -9.781 1.00 77.50 460 ALA A O 1
ATOM 3383 N N . VAL A 1 461 ? 26.890 6.254 -7.941 1.00 76.50 461 VAL A N 1
ATOM 3384 C CA . VAL A 1 461 ? 25.794 6.948 -8.618 1.00 76.50 461 VAL A CA 1
ATOM 3385 C C . VAL A 1 461 ? 26.144 8.426 -8.697 1.00 76.50 461 VAL A C 1
ATOM 3387 O O . VAL A 1 461 ? 26.260 9.100 -7.672 1.00 76.50 461 VAL A O 1
ATOM 3390 N N . ARG A 1 462 ? 26.336 8.939 -9.915 1.00 75.94 462 ARG A N 1
ATOM 3391 C CA . ARG A 1 462 ? 26.777 10.319 -10.169 1.00 75.94 462 ARG A CA 1
ATOM 3392 C C . ARG A 1 462 ? 25.712 11.147 -10.874 1.00 75.94 462 ARG A C 1
ATOM 3394 O O . ARG A 1 462 ? 24.915 10.630 -11.654 1.00 75.94 462 ARG A O 1
ATOM 3401 N N . LEU A 1 463 ? 25.723 12.442 -10.579 1.00 76.50 463 LEU A N 1
ATOM 3402 C CA . LEU A 1 463 ? 24.804 13.440 -11.110 1.00 76.50 463 LEU A CA 1
ATOM 3403 C C . LEU A 1 463 ? 25.527 14.329 -12.118 1.00 76.50 463 LEU A C 1
ATOM 3405 O O . LEU A 1 463 ? 26.634 14.808 -11.856 1.00 76.50 463 LEU A O 1
ATOM 3409 N N . TRP A 1 464 ? 24.871 14.600 -13.241 1.00 74.06 464 TRP A N 1
ATOM 3410 C CA . TRP A 1 464 ? 25.409 15.395 -14.339 1.00 74.06 464 TRP A CA 1
ATOM 3411 C C . TRP A 1 464 ? 24.393 16.416 -14.819 1.00 74.06 464 TRP A C 1
ATOM 3413 O O . TRP A 1 464 ? 23.189 16.155 -14.869 1.00 74.06 464 TRP A O 1
ATOM 3423 N N . ASP A 1 465 ? 24.899 17.563 -15.255 1.00 74.44 465 ASP A N 1
ATOM 3424 C CA . ASP A 1 465 ? 24.121 18.469 -16.082 1.00 74.44 465 ASP A CA 1
ATOM 3425 C C . ASP A 1 465 ? 24.022 17.847 -17.490 1.00 74.44 465 ASP A C 1
ATOM 3427 O O . ASP A 1 465 ? 25.049 17.647 -18.149 1.00 74.44 465 ASP A O 1
ATOM 3431 N N . PRO A 1 466 ? 22.818 17.525 -17.988 1.00 69.25 466 PRO A N 1
ATOM 3432 C CA . PRO A 1 466 ? 22.667 16.869 -19.283 1.00 69.25 466 PRO A CA 1
ATOM 3433 C C . PRO A 1 466 ? 23.056 17.776 -20.466 1.00 69.25 466 PRO A C 1
ATOM 3435 O O . PRO A 1 466 ? 23.514 17.292 -21.507 1.00 69.25 466 PRO A O 1
ATOM 3438 N N . LEU A 1 467 ? 22.937 19.097 -20.313 1.00 71.38 467 LEU A N 1
ATOM 3439 C CA . LEU A 1 467 ? 23.207 20.099 -21.347 1.00 71.38 467 LEU A CA 1
ATOM 3440 C C . LEU A 1 467 ? 24.675 20.478 -21.452 1.00 71.38 467 LEU A C 1
ATOM 3442 O O . LEU A 1 467 ? 25.166 20.748 -22.551 1.00 71.38 467 LEU A O 1
ATOM 3446 N N . THR A 1 468 ? 25.426 20.435 -20.356 1.00 72.38 468 THR A N 1
ATOM 3447 C CA . THR A 1 468 ? 26.870 20.729 -20.367 1.00 72.38 468 THR A CA 1
ATOM 3448 C C . THR A 1 468 ? 27.741 19.471 -20.284 1.00 72.38 468 THR A C 1
ATOM 3450 O O . THR A 1 468 ? 28.869 19.493 -20.788 1.00 72.38 468 THR A O 1
ATOM 3453 N N . ALA A 1 469 ? 27.187 18.356 -19.789 1.00 70.38 469 ALA A N 1
ATOM 3454 C CA . ALA A 1 469 ? 27.898 17.140 -19.387 1.00 70.38 469 ALA A CA 1
ATOM 3455 C C . ALA A 1 469 ? 28.969 17.435 -18.329 1.00 70.38 469 ALA A C 1
ATOM 3457 O O . ALA A 1 469 ? 30.027 16.805 -18.300 1.00 70.38 469 ALA A O 1
ATOM 3458 N N . GLU A 1 470 ? 28.714 18.439 -17.490 1.00 75.00 470 GLU A N 1
ATOM 3459 C CA . GLU A 1 470 ? 29.543 18.736 -16.331 1.00 75.00 470 GLU A CA 1
ATOM 3460 C C . GLU A 1 470 ? 29.074 17.906 -15.131 1.00 75.00 470 GLU A C 1
ATOM 3462 O O . GLU A 1 470 ? 27.864 17.770 -14.916 1.00 75.00 470 GLU A O 1
ATOM 3467 N N . PRO A 1 471 ? 30.011 17.322 -14.361 1.00 75.31 471 PRO A N 1
ATOM 3468 C CA . PRO A 1 471 ? 29.667 16.613 -13.139 1.00 75.31 471 PRO A CA 1
ATOM 3469 C C . PRO A 1 471 ? 29.103 17.604 -12.119 1.00 75.31 471 PRO A C 1
ATOM 3471 O O . PRO A 1 471 ? 29.731 18.620 -11.819 1.00 75.31 471 PRO A O 1
ATOM 3474 N N . LEU A 1 472 ? 27.931 17.289 -11.575 1.00 73.31 472 LEU A N 1
ATOM 3475 C CA . LEU A 1 472 ? 27.297 18.041 -10.491 1.00 73.31 472 LEU A CA 1
ATOM 3476 C C . LEU A 1 472 ? 27.711 17.493 -9.121 1.00 73.31 472 LEU A C 1
ATOM 3478 O O . LEU A 1 472 ? 27.882 18.260 -8.177 1.00 73.31 472 LEU A O 1
ATOM 3482 N N . GLY A 1 473 ? 27.917 16.176 -9.020 1.00 70.62 473 GLY A N 1
ATOM 3483 C CA . GLY A 1 473 ? 28.364 15.520 -7.793 1.00 70.62 473 GLY A CA 1
ATOM 3484 C C . GLY A 1 473 ? 28.204 14.000 -7.817 1.00 70.62 473 GLY A C 1
ATOM 3485 O O . GLY A 1 473 ? 27.694 13.427 -8.778 1.00 70.62 473 GLY A O 1
ATOM 3486 N N . GLU A 1 474 ? 28.644 13.350 -6.741 1.00 75.44 474 GLU A N 1
ATOM 3487 C CA . GLU A 1 474 ? 28.360 11.940 -6.442 1.00 75.44 474 GLU A CA 1
ATOM 3488 C C . GLU A 1 474 ? 27.205 11.891 -5.433 1.00 75.44 474 GLU A C 1
ATOM 3490 O O . GLU A 1 474 ? 27.262 12.580 -4.415 1.00 75.44 474 GLU A O 1
ATOM 3495 N N . LEU A 1 475 ? 26.150 11.129 -5.739 1.00 70.00 475 LEU A N 1
ATOM 3496 C CA . LEU A 1 475 ? 24.981 10.966 -4.872 1.00 70.00 475 LEU A CA 1
ATOM 3497 C C . LEU A 1 475 ? 25.288 9.958 -3.758 1.00 70.00 475 LEU A C 1
ATOM 3499 O O . LEU A 1 475 ? 25.107 10.262 -2.583 1.00 70.00 475 LEU A O 1
ATOM 3503 N N . TYR A 1 476 ? 25.771 8.769 -4.129 1.00 70.81 476 TYR A N 1
ATOM 3504 C CA . TYR A 1 476 ? 26.197 7.716 -3.202 1.00 70.81 476 TYR A CA 1
ATOM 3505 C C . TYR A 1 476 ? 27.023 6.643 -3.924 1.00 70.81 476 TYR A C 1
ATOM 3507 O O . TYR A 1 476 ? 27.219 6.700 -5.140 1.00 70.81 476 TYR A O 1
ATOM 3515 N N . ARG A 1 477 ? 27.484 5.648 -3.160 1.00 74.25 477 ARG A N 1
ATOM 3516 C CA . ARG A 1 477 ? 28.220 4.485 -3.659 1.00 74.25 477 ARG A CA 1
ATOM 3517 C C . ARG A 1 477 ? 27.634 3.194 -3.093 1.00 74.25 477 ARG A C 1
ATOM 3519 O O . ARG A 1 477 ? 27.321 3.140 -1.906 1.00 74.25 477 ARG A O 1
ATOM 3526 N N . THR A 1 478 ? 27.494 2.187 -3.945 1.00 70.56 478 THR A N 1
ATOM 3527 C CA . THR A 1 478 ? 27.064 0.817 -3.622 1.00 70.56 478 THR A CA 1
ATOM 3528 C C . THR A 1 478 ? 28.135 -0.186 -4.072 1.00 70.56 478 THR A C 1
ATOM 3530 O O . THR A 1 478 ? 29.121 0.207 -4.691 1.00 70.56 478 THR A O 1
ATOM 3533 N N . ASP A 1 479 ? 27.964 -1.474 -3.772 1.00 66.00 479 ASP A N 1
ATOM 3534 C CA . ASP A 1 479 ? 28.944 -2.533 -4.078 1.00 66.00 479 ASP A CA 1
ATOM 3535 C C . ASP A 1 479 ? 28.965 -2.949 -5.569 1.00 66.00 479 ASP A C 1
ATOM 3537 O O . ASP A 1 479 ? 29.728 -3.825 -5.976 1.00 66.00 479 ASP A O 1
ATOM 3541 N N . GLY A 1 480 ? 28.140 -2.300 -6.396 1.00 71.31 480 GLY A N 1
ATOM 3542 C CA . GLY A 1 480 ? 28.046 -2.464 -7.849 1.00 71.31 480 GLY A CA 1
ATOM 3543 C C . GLY A 1 480 ? 26.616 -2.222 -8.327 1.00 71.31 480 GLY A C 1
ATOM 3544 O O . GLY A 1 480 ? 25.681 -2.465 -7.574 1.00 71.31 480 GLY A O 1
ATOM 3545 N N . ILE A 1 481 ? 26.420 -1.740 -9.556 1.00 71.62 481 ILE A N 1
ATOM 3546 C CA . ILE A 1 481 ? 25.088 -1.423 -10.106 1.00 71.62 481 ILE A CA 1
ATOM 3547 C C . ILE A 1 481 ? 24.806 -2.353 -11.284 1.00 71.62 481 ILE A C 1
ATOM 3549 O O . ILE A 1 481 ? 25.585 -2.388 -12.231 1.00 71.62 481 ILE A O 1
ATOM 3553 N N . GLY A 1 482 ? 23.711 -3.111 -11.212 1.00 70.50 482 GLY A N 1
ATOM 3554 C CA . GLY A 1 482 ? 23.276 -4.025 -12.273 1.00 70.50 482 GLY A CA 1
ATOM 3555 C C . GLY A 1 482 ? 22.377 -3.342 -13.303 1.00 70.50 482 GLY A C 1
ATOM 3556 O O . GLY A 1 482 ? 22.608 -3.468 -14.501 1.00 70.50 482 GLY A O 1
ATOM 3557 N N . ALA A 1 483 ? 21.401 -2.561 -12.835 1.00 72.44 483 ALA A N 1
ATOM 3558 C CA . ALA A 1 483 ? 20.463 -1.812 -13.672 1.00 72.44 483 ALA A CA 1
ATOM 3559 C C . ALA A 1 483 ? 19.924 -0.580 -12.924 1.00 72.44 483 ALA A C 1
ATOM 3561 O O . ALA A 1 483 ? 20.047 -0.471 -11.703 1.00 72.44 483 ALA A O 1
ATOM 3562 N N . MET A 1 484 ? 19.334 0.373 -13.645 1.00 72.69 484 MET A N 1
ATOM 3563 C CA . MET A 1 484 ? 18.714 1.570 -13.068 1.00 72.69 484 MET A CA 1
ATOM 3564 C C . MET A 1 484 ? 17.599 2.063 -13.985 1.00 72.69 484 MET A C 1
ATOM 3566 O O . MET A 1 484 ? 17.747 2.059 -15.205 1.00 72.69 484 MET A O 1
ATOM 3570 N N . THR A 1 485 ? 16.517 2.554 -13.390 1.00 71.50 485 THR A N 1
ATOM 3571 C CA . THR A 1 485 ? 15.416 3.207 -14.101 1.00 71.50 485 THR A CA 1
ATOM 3572 C C . THR A 1 485 ? 14.943 4.429 -13.321 1.00 71.50 485 THR A C 1
ATOM 3574 O O . THR A 1 485 ? 15.045 4.476 -12.096 1.00 71.50 485 THR A O 1
ATOM 3577 N N . SER A 1 486 ? 14.394 5.428 -14.009 1.00 67.88 486 SER A N 1
ATOM 3578 C CA . SER A 1 486 ? 13.520 6.403 -13.355 1.00 67.88 486 SER A CA 1
ATOM 3579 C C . SER A 1 486 ? 12.085 5.892 -13.374 1.00 67.88 486 SER A C 1
ATOM 3581 O O . SER A 1 486 ? 11.653 5.256 -14.338 1.00 67.88 486 SER A O 1
ATOM 3583 N N . VAL A 1 487 ? 11.345 6.167 -12.306 1.00 63.88 487 VAL A N 1
ATOM 3584 C CA . VAL A 1 487 ? 9.910 5.902 -12.219 1.00 63.88 487 VAL A CA 1
ATOM 3585 C C . VAL A 1 487 ? 9.187 7.175 -11.787 1.00 63.88 487 VAL A C 1
ATOM 3587 O O . VAL A 1 487 ? 9.608 7.816 -10.824 1.00 63.88 487 VAL A O 1
ATOM 3590 N N . PRO A 1 488 ? 8.124 7.585 -12.492 1.00 55.41 488 PRO A N 1
ATOM 3591 C CA . PRO A 1 488 ? 7.327 8.723 -12.064 1.00 55.41 488 PRO A CA 1
ATOM 3592 C C . PRO A 1 488 ? 6.488 8.335 -10.839 1.00 55.41 488 PRO A C 1
ATOM 3594 O O . PRO A 1 488 ? 5.634 7.453 -10.933 1.00 55.41 488 PRO A O 1
ATOM 3597 N N . ASP A 1 489 ? 6.703 8.996 -9.700 1.00 49.34 489 ASP A N 1
ATOM 3598 C CA . ASP A 1 489 ? 5.871 8.854 -8.499 1.00 49.34 489 ASP A CA 1
ATOM 3599 C C . ASP A 1 489 ? 4.984 10.105 -8.352 1.00 49.34 489 ASP A C 1
ATOM 3601 O O . ASP A 1 489 ? 5.443 11.248 -8.416 1.00 49.34 489 ASP A O 1
ATOM 3605 N N . ARG A 1 490 ? 3.671 9.900 -8.209 1.00 43.50 490 ARG A N 1
ATOM 3606 C CA . ARG A 1 490 ? 2.690 10.996 -8.118 1.00 43.50 490 ARG A CA 1
ATOM 3607 C C . ARG A 1 490 ? 2.612 11.635 -6.728 1.00 43.50 490 ARG A C 1
ATOM 3609 O O . ARG A 1 490 ? 2.088 12.740 -6.624 1.00 43.50 490 ARG A O 1
ATOM 3616 N N . SER A 1 491 ? 3.145 10.978 -5.704 1.00 38.78 491 SER A N 1
ATOM 3617 C CA . SER A 1 491 ? 3.140 11.410 -4.305 1.00 38.78 491 SER A CA 1
ATOM 3618 C C . SER A 1 491 ? 4.394 12.213 -3.940 1.00 38.78 491 SER A C 1
ATOM 3620 O O . SER A 1 491 ? 4.315 13.126 -3.122 1.00 38.78 491 SER A O 1
ATOM 3622 N N . PHE A 1 492 ? 5.543 11.929 -4.573 1.00 36.94 492 PHE A N 1
ATOM 3623 C CA . PHE A 1 492 ? 6.831 12.586 -4.274 1.00 36.94 492 PHE A CA 1
ATOM 3624 C C . PHE A 1 492 ? 7.560 13.198 -5.492 1.00 36.94 492 PHE A C 1
ATOM 3626 O O . PHE A 1 492 ? 8.663 13.727 -5.332 1.00 36.94 492 PHE A O 1
ATOM 3633 N N . GLY A 1 493 ? 6.972 13.158 -6.694 1.00 49.91 493 GLY A N 1
ATOM 3634 C CA . GLY A 1 493 ? 7.641 13.509 -7.957 1.00 49.91 493 GLY A CA 1
ATOM 3635 C C . GLY A 1 493 ? 8.466 12.345 -8.522 1.00 49.91 493 GLY A C 1
ATOM 3636 O O . GLY A 1 493 ? 8.448 11.249 -7.977 1.00 49.91 493 GLY A O 1
ATOM 3637 N N . ASP A 1 494 ? 9.215 12.547 -9.609 1.00 54.19 494 ASP A N 1
ATOM 3638 C CA . ASP A 1 494 ? 10.007 11.460 -10.211 1.00 54.19 494 ASP A CA 1
ATOM 3639 C C . ASP A 1 494 ? 11.036 10.878 -9.219 1.00 54.19 494 ASP A C 1
ATOM 3641 O O . ASP A 1 494 ? 11.697 11.610 -8.471 1.00 54.19 494 ASP A O 1
ATOM 3645 N N . GLN A 1 495 ? 11.168 9.551 -9.216 1.00 62.50 495 GLN A N 1
ATOM 3646 C CA . GLN A 1 495 ? 12.105 8.789 -8.392 1.00 62.50 495 GLN A CA 1
ATOM 3647 C C . GLN A 1 495 ? 13.114 8.044 -9.268 1.00 62.50 495 GLN A C 1
ATOM 3649 O O . GLN A 1 495 ? 12.832 7.691 -10.414 1.00 62.50 495 GLN A O 1
ATOM 3654 N N . VAL A 1 496 ? 14.297 7.772 -8.720 1.00 57.53 496 VAL A N 1
ATOM 3655 C CA . VAL A 1 496 ? 15.295 6.888 -9.328 1.00 57.53 496 VAL A CA 1
ATOM 3656 C C . VAL A 1 496 ? 15.363 5.596 -8.546 1.00 57.53 496 VAL A C 1
ATOM 3658 O O . VAL A 1 496 ? 15.586 5.594 -7.340 1.00 57.53 496 VAL A O 1
ATOM 3661 N N . VAL A 1 497 ? 15.204 4.497 -9.267 1.00 56.09 497 VAL A N 1
ATOM 3662 C CA . VAL A 1 497 ? 15.291 3.135 -8.761 1.00 56.09 497 VAL A CA 1
ATOM 3663 C C . VAL A 1 497 ? 16.578 2.536 -9.298 1.00 56.09 497 VAL A C 1
ATOM 3665 O O . VAL A 1 497 ? 16.844 2.569 -10.500 1.00 56.09 497 VAL A O 1
ATOM 3668 N N . THR A 1 498 ? 17.390 1.988 -8.408 1.00 59.78 498 THR A N 1
ATOM 3669 C CA . THR A 1 498 ? 18.668 1.369 -8.750 1.00 59.78 498 THR A CA 1
ATOM 3670 C C . THR A 1 498 ? 18.691 -0.065 -8.251 1.00 59.78 498 THR A C 1
ATOM 3672 O O . THR A 1 498 ? 18.304 -0.334 -7.115 1.00 59.78 498 THR A O 1
ATOM 3675 N N . LEU A 1 499 ? 19.166 -0.977 -9.093 1.00 56.22 499 LEU A N 1
ATOM 3676 C CA . LEU A 1 499 ? 19.496 -2.339 -8.705 1.00 56.22 499 LEU A CA 1
ATOM 3677 C C . LEU A 1 499 ? 20.989 -2.437 -8.454 1.00 56.22 499 LEU A C 1
ATOM 3679 O O . LEU A 1 499 ? 21.800 -2.145 -9.338 1.00 56.22 499 LEU A O 1
ATOM 3683 N N . SER A 1 500 ? 21.347 -2.889 -7.262 1.00 65.19 500 SER A N 1
ATOM 3684 C CA . SER A 1 500 ? 22.720 -3.215 -6.916 1.00 65.19 500 SER A CA 1
ATOM 3685 C C . SER A 1 500 ? 22.999 -4.703 -7.117 1.00 65.19 500 SER A C 1
ATOM 3687 O O . SER A 1 500 ? 22.116 -5.553 -6.987 1.00 65.19 500 SER A O 1
ATOM 3689 N N . GLY A 1 501 ? 24.254 -5.026 -7.438 1.00 58.22 501 GLY A N 1
ATOM 3690 C CA . GLY A 1 501 ? 24.714 -6.389 -7.723 1.00 58.22 501 GLY A CA 1
ATOM 3691 C C . GLY A 1 501 ? 24.583 -7.375 -6.552 1.00 58.22 501 GLY A C 1
ATOM 3692 O O . GLY A 1 501 ? 24.741 -8.574 -6.756 1.00 58.22 501 GLY A O 1
ATOM 3693 N N . ALA A 1 502 ? 24.267 -6.899 -5.344 1.00 60.59 502 ALA A N 1
ATOM 3694 C CA . ALA A 1 502 ? 24.057 -7.713 -4.145 1.00 60.59 502 ALA A CA 1
ATOM 3695 C C . ALA A 1 502 ? 22.583 -8.119 -3.910 1.00 60.59 502 ALA A C 1
ATOM 3697 O O . ALA A 1 502 ? 22.214 -8.403 -2.772 1.00 60.59 502 ALA A O 1
ATOM 3698 N N . LEU A 1 503 ? 21.742 -8.132 -4.956 1.00 66.31 503 LEU A N 1
ATOM 3699 C CA . LEU A 1 503 ? 20.284 -8.330 -4.858 1.00 66.31 503 LEU A CA 1
ATOM 3700 C C . LEU A 1 503 ? 19.608 -7.280 -3.960 1.00 66.31 503 LEU A C 1
ATOM 3702 O O . LEU A 1 503 ? 18.725 -7.608 -3.175 1.00 66.31 503 LEU A O 1
ATOM 3706 N N . THR A 1 504 ? 20.028 -6.018 -4.045 1.00 67.88 504 THR A N 1
ATOM 3707 C CA . THR A 1 504 ? 19.389 -4.911 -3.316 1.00 67.88 504 THR A CA 1
ATOM 3708 C C . THR A 1 504 ? 18.814 -3.881 -4.287 1.00 67.88 504 THR A C 1
ATOM 3710 O O . THR A 1 504 ? 19.329 -3.694 -5.391 1.00 67.88 504 THR A O 1
ATOM 3713 N N . VAL A 1 505 ? 17.718 -3.230 -3.886 1.00 70.50 505 VAL A N 1
ATOM 3714 C CA . VAL A 1 505 ? 16.955 -2.290 -4.726 1.00 70.50 505 VAL A CA 1
ATOM 3715 C C . VAL A 1 505 ? 16.847 -0.939 -4.028 1.00 70.50 505 VAL A C 1
ATOM 3717 O O . VAL A 1 505 ? 15.898 -0.708 -3.291 1.00 70.50 505 VAL A O 1
ATOM 3720 N N . ASP A 1 506 ? 17.792 -0.025 -4.250 1.00 68.81 506 ASP A N 1
ATOM 3721 C CA . ASP A 1 506 ? 17.718 1.306 -3.637 1.00 68.81 506 ASP A CA 1
ATOM 3722 C C . ASP A 1 506 ? 16.797 2.233 -4.449 1.00 68.81 506 ASP A C 1
ATOM 3724 O O . ASP A 1 506 ? 16.948 2.360 -5.669 1.00 68.81 506 ASP A O 1
ATOM 3728 N N . VAL A 1 507 ? 15.890 2.939 -3.766 1.00 65.94 507 VAL A N 1
ATOM 3729 C CA . VAL A 1 507 ? 14.975 3.920 -4.370 1.00 65.94 507 VAL A CA 1
ATOM 3730 C C . VAL A 1 507 ? 15.183 5.306 -3.777 1.00 65.94 507 VAL A C 1
ATOM 3732 O O . VAL A 1 507 ? 15.311 5.486 -2.569 1.00 65.94 507 VAL A O 1
ATOM 3735 N N . TRP A 1 508 ? 15.245 6.300 -4.658 1.00 61.72 508 TRP A N 1
ATOM 3736 C CA . TRP A 1 508 ? 15.620 7.672 -4.349 1.00 61.72 508 TRP A CA 1
ATOM 3737 C C . TRP A 1 508 ? 14.559 8.624 -4.870 1.00 61.72 508 TRP A C 1
ATOM 3739 O O . TRP A 1 508 ? 14.295 8.664 -6.069 1.00 61.72 508 TRP A O 1
ATOM 3749 N N . SER A 1 509 ? 13.981 9.444 -3.996 1.00 57.09 509 SER A N 1
ATOM 3750 C CA . SER A 1 509 ? 13.088 10.511 -4.444 1.00 57.09 509 SER A CA 1
ATOM 3751 C C . SER A 1 509 ? 13.865 11.708 -5.001 1.00 57.09 509 SER A C 1
ATOM 3753 O O . SER A 1 509 ? 14.995 11.985 -4.596 1.00 57.09 509 SER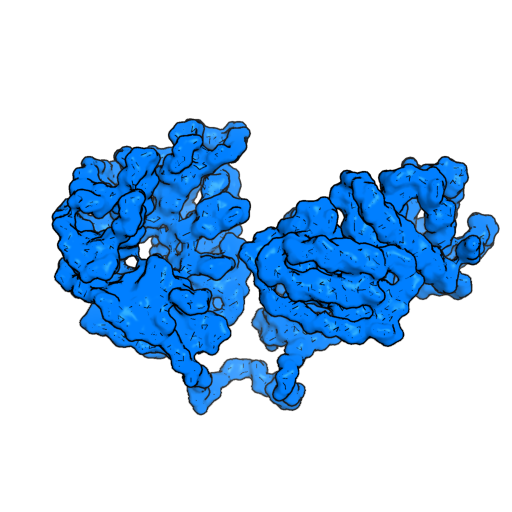 A O 1
ATOM 3755 N N . SER A 1 510 ? 13.255 12.468 -5.910 1.00 52.25 510 SER A N 1
ATOM 3756 C CA . SER A 1 510 ? 13.810 13.746 -6.389 1.00 52.25 510 SER A CA 1
ATOM 3757 C C . SER A 1 510 ? 14.048 14.761 -5.259 1.00 52.25 510 SER A C 1
ATOM 3759 O O . SER A 1 510 ? 15.006 15.531 -5.320 1.00 52.25 510 SER A O 1
ATOM 3761 N N . ALA A 1 511 ? 13.243 14.718 -4.189 1.00 48.53 511 ALA A N 1
ATOM 3762 C CA . ALA A 1 511 ? 13.477 15.475 -2.957 1.00 48.53 511 ALA A CA 1
ATOM 3763 C C . ALA A 1 511 ? 14.673 14.932 -2.143 1.00 48.53 511 ALA A C 1
ATOM 3765 O O . ALA A 1 511 ? 15.391 15.695 -1.504 1.00 48.53 511 ALA A O 1
ATOM 3766 N N . ALA A 1 512 ? 14.943 13.623 -2.199 1.00 47.09 512 ALA A N 1
ATOM 3767 C CA . ALA A 1 512 ? 16.066 12.978 -1.516 1.00 47.09 512 ALA A CA 1
ATOM 3768 C C . ALA A 1 512 ? 17.435 13.303 -2.124 1.00 47.09 512 ALA A C 1
ATOM 3770 O O . ALA A 1 512 ? 18.434 13.229 -1.405 1.00 47.09 512 ALA A O 1
ATOM 3771 N N . VAL A 1 513 ? 17.488 13.724 -3.396 1.00 50.00 513 VAL A N 1
ATOM 3772 C CA . VAL A 1 513 ? 18.711 14.234 -4.050 1.00 50.00 513 VAL A CA 1
ATOM 3773 C C . VAL A 1 513 ? 19.284 15.461 -3.304 1.00 50.00 513 VAL A C 1
ATOM 3775 O O . VAL A 1 513 ? 20.432 15.840 -3.536 1.00 50.00 513 VAL A O 1
ATOM 3778 N N . THR A 1 514 ? 18.539 16.037 -2.345 1.00 44.72 514 THR A N 1
ATOM 3779 C CA . THR A 1 514 ? 18.988 17.125 -1.462 1.00 44.72 514 THR A CA 1
ATOM 3780 C C . THR A 1 514 ? 19.205 16.747 0.011 1.00 44.72 514 THR A C 1
ATOM 3782 O O . THR A 1 514 ? 19.696 17.597 0.750 1.00 44.72 514 THR A O 1
ATOM 3785 N N . GLY A 1 515 ? 18.962 15.496 0.453 1.00 37.31 515 GLY A N 1
ATOM 3786 C CA . GLY A 1 515 ? 19.412 15.085 1.799 1.00 37.31 515 GLY A CA 1
ATOM 3787 C C . GLY A 1 515 ? 18.634 14.037 2.608 1.00 37.31 515 GLY A C 1
ATOM 3788 O O . GLY A 1 515 ? 18.929 13.904 3.795 1.00 37.31 515 GLY A O 1
ATOM 3789 N N . ARG A 1 516 ? 17.681 13.267 2.058 1.00 39.47 516 ARG A N 1
ATOM 3790 C CA . ARG A 1 516 ? 16.985 12.217 2.845 1.00 39.47 516 ARG A CA 1
ATOM 3791 C C . ARG A 1 516 ? 16.817 10.902 2.079 1.00 39.47 516 ARG A C 1
ATOM 3793 O O . ARG A 1 516 ? 15.877 10.740 1.317 1.00 39.47 516 ARG A O 1
ATOM 3800 N N . ARG A 1 517 ? 17.736 9.954 2.291 1.00 43.34 517 ARG A N 1
ATOM 3801 C CA . ARG A 1 517 ? 17.667 8.580 1.758 1.00 43.34 517 ARG A CA 1
ATOM 3802 C C . ARG A 1 517 ? 16.493 7.828 2.401 1.00 43.34 517 ARG A C 1
ATOM 3804 O O . ARG A 1 517 ? 16.500 7.662 3.618 1.00 43.34 517 ARG A O 1
ATOM 3811 N N . SER A 1 518 ? 15.567 7.303 1.600 1.00 45.03 518 SER A N 1
ATOM 3812 C CA . SER A 1 518 ? 14.673 6.214 2.019 1.00 45.03 518 SER A CA 1
ATOM 3813 C C . SER A 1 518 ? 15.226 4.924 1.436 1.00 45.03 518 SER A C 1
ATOM 3815 O O . SER A 1 518 ? 14.959 4.577 0.293 1.00 45.03 518 SER A O 1
ATOM 3817 N N . SER A 1 519 ? 16.094 4.251 2.188 1.00 41.84 519 SER A N 1
ATOM 3818 C CA . SER A 1 519 ? 16.641 2.973 1.745 1.00 41.84 519 SER A CA 1
ATOM 3819 C C . SER A 1 519 ? 15.532 1.933 1.790 1.00 41.84 519 SER A C 1
ATOM 3821 O O . SER A 1 519 ? 15.228 1.412 2.858 1.00 41.84 519 SER A O 1
ATOM 3823 N N . MET A 1 520 ? 14.976 1.578 0.639 1.00 46.78 520 MET A N 1
ATOM 3824 C CA . MET A 1 520 ? 14.409 0.250 0.485 1.00 46.78 520 MET A CA 1
ATOM 3825 C C . MET A 1 520 ? 15.573 -0.725 0.410 1.00 46.78 520 MET A C 1
ATOM 3827 O O . MET A 1 520 ? 16.172 -0.920 -0.633 1.00 46.78 520 MET A O 1
ATOM 3831 N N . ALA A 1 521 ? 15.979 -1.299 1.529 1.00 40.94 521 ALA A N 1
ATOM 3832 C CA . ALA A 1 521 ? 16.778 -2.509 1.469 1.00 40.94 521 ALA A CA 1
ATOM 3833 C C . ALA A 1 521 ? 15.815 -3.661 1.745 1.00 40.94 521 ALA A C 1
ATOM 3835 O O . ALA A 1 521 ? 15.756 -4.093 2.895 1.00 40.94 521 ALA A O 1
ATOM 3836 N N . PRO A 1 522 ? 15.038 -4.176 0.763 1.00 46.66 522 PRO A N 1
ATOM 3837 C CA . PRO A 1 522 ? 14.580 -5.543 0.932 1.00 46.66 522 PRO A CA 1
ATOM 3838 C C . PRO A 1 522 ? 15.861 -6.353 1.180 1.00 46.66 522 PRO A C 1
ATOM 3840 O O . PRO A 1 522 ? 16.812 -6.218 0.399 1.00 46.66 522 PRO A O 1
ATOM 3843 N N . PRO A 1 523 ? 15.974 -7.087 2.302 1.00 42.16 523 PRO A N 1
ATOM 3844 C CA . PRO A 1 523 ? 17.184 -7.843 2.576 1.00 42.16 523 PRO A CA 1
ATOM 3845 C C . PRO A 1 523 ? 17.513 -8.689 1.345 1.00 42.16 523 PRO A C 1
ATOM 3847 O O . PRO A 1 523 ? 16.598 -9.276 0.766 1.00 42.16 523 PRO A O 1
ATOM 3850 N N . ALA A 1 524 ? 18.784 -8.807 0.954 1.00 45.84 524 ALA A N 1
ATOM 3851 C CA . ALA A 1 524 ? 19.173 -9.756 -0.097 1.00 45.84 524 ALA A CA 1
ATOM 3852 C C . ALA A 1 524 ? 18.596 -11.159 0.202 1.00 45.84 524 ALA A C 1
ATOM 3854 O O . ALA A 1 524 ? 18.139 -11.868 -0.688 1.00 45.84 524 ALA A O 1
ATOM 3855 N N . THR A 1 525 ? 18.495 -11.496 1.494 1.00 34.91 525 THR A N 1
ATOM 3856 C CA . THR A 1 525 ? 17.798 -12.669 2.031 1.00 34.91 525 THR A CA 1
ATOM 3857 C C . THR A 1 525 ? 16.296 -12.707 1.720 1.00 34.91 525 THR A C 1
ATOM 3859 O O . THR A 1 525 ? 15.790 -13.778 1.421 1.00 34.91 525 THR A O 1
ATOM 3862 N N . ARG A 1 526 ? 15.576 -11.576 1.767 1.00 45.50 526 ARG A N 1
ATOM 3863 C CA . ARG A 1 526 ? 14.140 -11.474 1.442 1.00 45.50 526 ARG A CA 1
ATOM 3864 C C . ARG A 1 526 ? 13.913 -11.714 -0.049 1.00 45.50 526 ARG A C 1
ATOM 3866 O O . ARG A 1 526 ? 13.030 -12.480 -0.396 1.00 45.50 526 ARG A O 1
ATOM 3873 N N . LEU A 1 527 ? 14.723 -11.129 -0.933 1.00 51.41 527 LEU A N 1
ATOM 3874 C CA . LEU A 1 527 ? 14.596 -11.379 -2.377 1.00 51.41 527 LEU A CA 1
ATOM 3875 C C . LEU A 1 527 ? 14.982 -12.818 -2.754 1.00 51.41 527 LEU A C 1
ATOM 3877 O O . LEU A 1 527 ? 14.254 -13.456 -3.514 1.00 51.41 527 LEU A O 1
ATOM 3881 N N . ALA A 1 528 ? 16.039 -13.362 -2.145 1.00 51.41 528 ALA A N 1
ATOM 3882 C CA . ALA A 1 528 ? 16.421 -14.765 -2.305 1.00 51.41 528 ALA A CA 1
ATOM 3883 C C . ALA A 1 528 ? 15.356 -15.738 -1.762 1.00 51.41 528 ALA A C 1
ATOM 3885 O O . ALA A 1 528 ? 15.062 -16.745 -2.400 1.00 51.41 528 ALA A O 1
ATOM 3886 N N . ALA A 1 529 ? 14.727 -15.428 -0.623 1.00 39.16 529 ALA A N 1
ATOM 3887 C CA . ALA A 1 529 ? 13.630 -16.224 -0.061 1.00 39.16 529 ALA A CA 1
ATOM 3888 C C . ALA A 1 529 ? 12.390 -16.252 -0.971 1.00 39.16 529 ALA A C 1
ATOM 3890 O O . ALA A 1 529 ? 11.631 -17.215 -0.946 1.00 39.16 529 ALA A O 1
ATOM 3891 N N . LEU A 1 530 ? 12.211 -15.226 -1.808 1.00 51.75 530 LEU A N 1
ATOM 3892 C CA . LEU A 1 530 ? 11.135 -15.143 -2.800 1.00 51.75 530 LEU A CA 1
ATOM 3893 C C . LEU A 1 530 ? 11.537 -15.727 -4.166 1.00 51.75 530 LEU A C 1
ATOM 3895 O O . LEU A 1 530 ? 10.773 -15.602 -5.121 1.00 51.75 530 LEU A O 1
ATOM 3899 N N . GLY A 1 531 ? 12.712 -16.361 -4.255 1.00 58.00 531 GLY A N 1
ATOM 3900 C CA . GLY A 1 531 ? 13.182 -17.102 -5.425 1.00 58.00 531 GLY A CA 1
ATOM 3901 C C . GLY A 1 531 ? 14.085 -16.330 -6.388 1.00 58.00 531 GLY A C 1
ATOM 3902 O O . GLY A 1 531 ? 14.552 -16.929 -7.351 1.00 58.00 531 GLY A O 1
ATOM 3903 N N . HIS A 1 532 ? 14.365 -15.041 -6.154 1.00 69.69 532 HIS A N 1
ATOM 3904 C CA . HIS A 1 532 ? 15.280 -14.275 -7.012 1.00 69.69 532 HIS A CA 1
ATOM 3905 C C . HIS A 1 532 ? 16.730 -14.620 -6.689 1.00 69.69 532 HIS A C 1
ATOM 3907 O O . HIS A 1 532 ? 17.243 -14.252 -5.632 1.00 69.69 532 HIS A O 1
ATOM 3913 N N . GLU A 1 533 ? 17.417 -15.277 -7.620 1.00 72.31 533 GLU A N 1
ATOM 3914 C CA . GLU A 1 533 ? 18.831 -15.641 -7.443 1.00 72.31 533 GLU A CA 1
ATOM 3915 C C . GLU A 1 533 ? 19.794 -14.641 -8.099 1.00 72.31 533 GLU A C 1
ATOM 3917 O O . GLU A 1 533 ? 20.945 -14.508 -7.678 1.00 72.31 533 GLU A O 1
ATOM 3922 N N . SER A 1 534 ? 19.342 -13.924 -9.134 1.00 81.38 534 SER A N 1
ATOM 3923 C CA . SER A 1 534 ? 20.169 -12.970 -9.881 1.00 81.38 534 SER A CA 1
ATOM 3924 C C . SER A 1 534 ? 19.308 -11.941 -10.611 1.00 81.38 534 SER A C 1
ATOM 3926 O O . SER A 1 534 ? 18.840 -12.201 -11.716 1.00 81.38 534 SER A O 1
ATOM 3928 N N . LEU A 1 535 ? 19.098 -10.771 -10.001 1.00 80.69 535 LEU A N 1
ATOM 3929 C CA . LEU A 1 535 ? 18.384 -9.664 -10.645 1.00 80.69 535 LEU A CA 1
ATOM 3930 C C . LEU A 1 535 ? 19.165 -9.141 -11.856 1.00 80.69 535 LEU A C 1
ATOM 3932 O O . LEU A 1 535 ? 20.362 -8.866 -11.752 1.00 80.69 535 LEU A O 1
ATOM 3936 N N . VAL A 1 536 ? 18.469 -8.977 -12.981 1.00 80.38 536 VAL A N 1
ATOM 3937 C CA . VAL A 1 536 ? 19.059 -8.523 -14.251 1.00 80.38 536 VAL A CA 1
ATOM 3938 C C . VAL A 1 536 ? 18.548 -7.161 -14.688 1.00 80.38 536 VAL A C 1
ATOM 3940 O O . VAL A 1 536 ? 19.312 -6.400 -15.274 1.00 80.38 536 VAL A O 1
ATOM 3943 N N . ASP A 1 537 ? 17.285 -6.838 -14.401 1.00 81.81 537 ASP A N 1
ATOM 3944 C CA . ASP A 1 537 ? 16.666 -5.612 -14.898 1.00 81.81 537 ASP A CA 1
ATOM 3945 C C . ASP A 1 537 ? 15.508 -5.131 -14.007 1.00 81.81 537 ASP A C 1
ATOM 3947 O O . ASP A 1 537 ? 14.878 -5.912 -13.282 1.00 81.81 537 ASP A O 1
ATOM 3951 N N . VAL A 1 538 ? 15.242 -3.824 -14.068 1.00 81.38 538 VAL A N 1
ATOM 3952 C CA . VAL A 1 538 ? 14.153 -3.138 -13.365 1.00 81.38 538 VAL A CA 1
ATOM 3953 C C . VAL A 1 538 ? 13.462 -2.158 -14.297 1.00 81.38 538 VAL A C 1
ATOM 3955 O O . VAL A 1 538 ? 14.101 -1.394 -15.016 1.00 81.38 538 VAL A O 1
ATOM 3958 N N . THR A 1 539 ? 12.137 -2.109 -14.232 1.00 82.44 539 THR A N 1
ATOM 3959 C CA . THR A 1 539 ? 11.364 -1.130 -14.997 1.00 82.44 539 THR A CA 1
ATOM 3960 C C . THR A 1 539 ? 10.184 -0.603 -14.193 1.00 82.44 539 THR A C 1
ATOM 3962 O O . THR A 1 539 ? 9.659 -1.281 -13.309 1.00 82.44 539 THR A O 1
ATOM 3965 N N . GLY A 1 540 ? 9.763 0.625 -14.487 1.00 73.56 540 GLY A N 1
ATOM 3966 C CA . GLY A 1 540 ? 8.541 1.181 -13.915 1.00 73.56 540 GLY A CA 1
ATOM 3967 C C . GLY A 1 540 ? 7.302 0.520 -14.506 1.00 73.56 540 GLY A C 1
ATOM 3968 O O . GLY A 1 540 ? 7.238 0.269 -15.708 1.00 73.56 540 GLY A O 1
ATOM 3969 N N . ALA A 1 541 ? 6.294 0.288 -13.674 1.00 70.94 541 ALA A N 1
ATOM 3970 C CA . ALA A 1 541 ? 4.985 -0.194 -14.090 1.00 70.94 541 ALA A CA 1
ATOM 3971 C C . ALA A 1 541 ? 3.877 0.660 -13.454 1.00 70.94 541 ALA A C 1
ATOM 3973 O O . ALA A 1 541 ? 4.104 1.322 -12.437 1.00 70.94 541 ALA A O 1
ATOM 3974 N N . PRO A 1 542 ? 2.655 0.668 -14.015 1.00 64.19 542 PRO A N 1
ATOM 3975 C CA . PRO A 1 542 ? 1.513 1.272 -13.340 1.00 64.19 542 PRO A CA 1
ATOM 3976 C C . PRO A 1 542 ? 1.358 0.682 -11.928 1.00 64.19 542 PRO A C 1
ATOM 3978 O O . PRO A 1 542 ? 1.134 -0.515 -11.782 1.00 64.19 542 PRO A O 1
ATOM 3981 N N . GLY A 1 543 ? 1.500 1.520 -10.898 1.00 57.88 543 GLY A N 1
ATOM 3982 C CA . GLY A 1 543 ? 1.378 1.109 -9.495 1.00 57.88 543 GLY A CA 1
ATOM 3983 C C . GLY A 1 543 ? 2.672 0.650 -8.809 1.00 57.88 543 GLY A C 1
ATOM 3984 O O . GLY A 1 543 ? 2.613 0.335 -7.623 1.00 57.88 543 GLY A O 1
ATOM 3985 N N . GLY A 1 544 ? 3.831 0.644 -9.486 1.00 68.75 544 GLY A N 1
ATOM 3986 C CA . GLY A 1 544 ? 5.084 0.246 -8.838 1.00 68.75 544 GLY A CA 1
ATOM 3987 C C . GLY A 1 544 ? 6.283 -0.006 -9.761 1.00 68.75 544 GLY A C 1
ATOM 3988 O O . GLY A 1 544 ? 6.450 0.640 -10.795 1.00 68.75 544 GLY A O 1
ATOM 3989 N N . ILE A 1 545 ? 7.138 -0.947 -9.364 1.00 74.19 545 ILE A N 1
ATOM 3990 C CA . ILE A 1 545 ? 8.354 -1.384 -10.056 1.00 74.19 545 ILE A CA 1
ATOM 3991 C C . ILE A 1 545 ? 8.280 -2.883 -10.357 1.00 74.19 545 ILE A C 1
ATOM 3993 O O . ILE A 1 545 ? 7.832 -3.674 -9.531 1.00 74.19 545 ILE A O 1
ATOM 3997 N N . LEU A 1 546 ? 8.731 -3.292 -11.537 1.00 79.06 546 LEU A N 1
ATOM 3998 C CA . LEU A 1 546 ? 8.913 -4.697 -11.894 1.00 79.06 546 LEU A CA 1
ATOM 3999 C C . LEU A 1 546 ? 10.382 -5.071 -11.747 1.00 79.06 546 LEU A C 1
ATOM 4001 O O . LEU A 1 546 ? 11.253 -4.350 -12.232 1.00 79.06 546 LEU A O 1
ATOM 4005 N N . LEU A 1 547 ? 10.631 -6.219 -11.125 1.00 83.75 547 LEU A N 1
ATOM 4006 C CA . LEU A 1 547 ? 11.946 -6.834 -10.988 1.00 83.75 547 LEU A CA 1
ATOM 4007 C C . LEU A 1 547 ? 11.971 -8.140 -11.773 1.00 83.75 547 LEU A C 1
ATOM 4009 O O . LEU A 1 547 ? 11.085 -8.978 -11.579 1.00 83.75 547 LEU A O 1
ATOM 4013 N N . ALA A 1 548 ? 12.986 -8.312 -12.616 1.00 85.19 548 ALA A N 1
ATOM 4014 C CA . ALA A 1 548 ? 13.228 -9.549 -13.346 1.00 85.19 548 ALA A CA 1
ATOM 4015 C C . ALA A 1 548 ? 14.579 -10.154 -12.963 1.00 85.19 548 ALA A C 1
ATOM 4017 O O . ALA A 1 548 ? 15.571 -9.434 -12.798 1.00 85.19 548 ALA A O 1
ATOM 4018 N N . ASP A 1 549 ? 14.616 -11.480 -12.861 1.00 85.75 549 ASP A N 1
ATOM 4019 C CA . ASP A 1 549 ? 15.847 -12.243 -12.680 1.00 85.75 549 ASP A CA 1
ATOM 4020 C C . ASP A 1 549 ? 16.315 -12.926 -13.973 1.00 85.75 549 ASP A C 1
ATOM 4022 O O . ASP A 1 549 ? 15.577 -13.040 -14.951 1.00 85.75 549 ASP A O 1
ATOM 4026 N N . ALA A 1 550 ? 17.561 -13.404 -13.972 1.00 83.19 550 ALA A N 1
ATOM 4027 C CA . ALA A 1 550 ? 18.148 -14.137 -15.093 1.00 83.19 550 ALA A CA 1
ATOM 4028 C C . ALA A 1 550 ? 17.439 -15.477 -15.378 1.00 83.19 550 ALA A C 1
ATOM 4030 O O . ALA A 1 550 ? 17.507 -15.992 -16.500 1.00 83.19 550 ALA A O 1
ATOM 4031 N N . GLY A 1 551 ? 16.792 -16.055 -14.361 1.00 79.06 551 GLY A N 1
ATOM 4032 C CA . GLY A 1 551 ? 16.070 -17.323 -14.422 1.00 79.06 551 GLY A CA 1
ATOM 4033 C C . GLY A 1 551 ? 14.693 -17.225 -15.084 1.00 79.06 551 GLY A C 1
ATOM 4034 O O . GLY A 1 551 ? 14.146 -18.251 -15.475 1.00 79.06 551 GLY A O 1
ATOM 4035 N N . GLY A 1 552 ? 14.153 -16.018 -15.261 1.00 77.19 552 GLY A N 1
ATOM 4036 C CA . GLY A 1 552 ? 12.828 -15.767 -15.823 1.00 77.19 552 GLY A CA 1
ATOM 4037 C C . GLY A 1 552 ? 11.711 -15.575 -14.794 1.00 77.19 552 GLY A C 1
ATOM 4038 O O . GLY A 1 552 ? 10.542 -15.553 -15.187 1.00 77.19 552 GLY A O 1
ATOM 4039 N N . LEU A 1 553 ? 12.046 -15.433 -13.509 1.00 81.69 553 LEU A N 1
ATOM 4040 C CA . LEU A 1 553 ? 11.140 -14.975 -12.461 1.00 81.69 553 LEU A CA 1
ATOM 4041 C C . LEU A 1 553 ? 10.920 -13.465 -12.607 1.00 81.69 553 LEU A C 1
ATOM 4043 O O . LEU A 1 553 ? 11.870 -12.681 -12.685 1.00 81.69 553 LEU A O 1
ATOM 4047 N N . VAL A 1 554 ? 9.658 -13.042 -12.594 1.00 82.00 554 VAL A N 1
ATOM 4048 C CA . VAL A 1 554 ? 9.292 -11.619 -12.602 1.00 82.00 554 VAL A CA 1
ATOM 4049 C C . VAL A 1 554 ? 8.376 -11.326 -11.437 1.00 82.00 554 VAL A C 1
ATOM 4051 O O . VAL A 1 554 ? 7.436 -12.067 -11.178 1.00 82.00 554 VAL A O 1
ATOM 4054 N N . SER A 1 555 ? 8.617 -10.224 -10.742 1.00 73.00 555 SER A N 1
ATOM 4055 C CA . SER A 1 555 ? 7.795 -9.810 -9.605 1.00 73.00 555 SER A CA 1
ATOM 4056 C C . SER A 1 555 ? 7.483 -8.324 -9.670 1.00 73.00 555 SER A C 1
ATOM 4058 O O . SER A 1 555 ? 8.331 -7.527 -10.068 1.00 73.00 555 SER A O 1
ATOM 4060 N N . LEU A 1 556 ? 6.263 -7.962 -9.286 1.00 70.44 556 LEU A N 1
ATOM 4061 C CA . LEU A 1 556 ? 5.816 -6.579 -9.179 1.00 70.44 556 LEU A CA 1
ATOM 4062 C C . LEU A 1 556 ? 5.930 -6.132 -7.725 1.00 70.44 556 LEU A C 1
ATOM 4064 O O . LEU A 1 556 ? 5.623 -6.896 -6.816 1.00 70.44 556 LEU A O 1
ATOM 4068 N N . TRP A 1 557 ? 6.381 -4.905 -7.509 1.00 63.88 557 TRP A N 1
ATOM 4069 C CA . TRP A 1 557 ? 6.618 -4.334 -6.192 1.00 63.88 557 TRP A CA 1
ATOM 4070 C C . TRP A 1 557 ? 6.142 -2.895 -6.141 1.00 63.88 557 TRP A C 1
ATOM 4072 O O . TRP A 1 557 ? 6.145 -2.203 -7.150 1.00 63.88 557 TRP A O 1
ATOM 4082 N N . THR A 1 558 ? 5.786 -2.405 -4.965 1.00 58.16 558 THR A N 1
ATOM 4083 C CA . THR A 1 558 ? 5.610 -0.970 -4.736 1.00 58.16 558 THR A CA 1
ATOM 4084 C C . THR A 1 558 ? 6.969 -0.259 -4.680 1.00 58.16 558 THR A C 1
ATOM 4086 O O . THR A 1 558 ? 8.008 -0.880 -4.448 1.00 58.16 558 THR A O 1
ATOM 4089 N N . THR A 1 559 ? 6.974 1.070 -4.812 1.00 54.28 559 THR A N 1
ATOM 4090 C CA . THR A 1 559 ? 8.158 1.921 -4.567 1.00 54.28 559 THR A CA 1
ATOM 4091 C C . THR A 1 559 ? 8.584 1.974 -3.091 1.00 54.28 559 THR A C 1
ATOM 4093 O O . THR A 1 559 ? 9.559 2.653 -2.776 1.00 54.28 559 THR A O 1
ATOM 4096 N N . PHE A 1 560 ? 7.887 1.245 -2.206 1.00 53.72 560 PHE A N 1
ATOM 4097 C CA . PHE A 1 560 ? 8.168 1.131 -0.767 1.00 53.72 560 PHE A CA 1
ATOM 4098 C C . PHE A 1 560 ? 8.475 -0.305 -0.301 1.00 53.72 560 PHE A C 1
ATOM 4100 O O . PHE A 1 560 ? 8.786 -0.504 0.867 1.00 53.72 560 PHE A O 1
ATOM 4107 N N . GLY A 1 561 ? 8.515 -1.285 -1.218 1.00 53.03 561 GLY A N 1
ATOM 4108 C CA . GLY A 1 561 ? 9.212 -2.555 -0.967 1.00 53.03 561 GLY A CA 1
ATOM 4109 C C . GLY A 1 561 ? 8.285 -3.712 -0.632 1.00 53.03 561 GLY A C 1
ATOM 4110 O O . GLY A 1 561 ? 8.733 -4.719 -0.088 1.00 53.03 561 GLY A O 1
ATOM 4111 N N . VAL A 1 562 ? 7.012 -3.580 -1.003 1.00 52.03 562 VAL A N 1
ATOM 4112 C CA . VAL A 1 562 ? 5.976 -4.608 -0.861 1.00 52.03 562 VAL A CA 1
ATOM 4113 C C . VAL A 1 562 ? 5.772 -5.307 -2.198 1.00 52.03 562 VAL A C 1
ATOM 4115 O O . VAL A 1 562 ? 5.596 -4.630 -3.212 1.00 52.03 562 VAL A O 1
ATOM 4118 N N . ARG A 1 563 ? 5.772 -6.646 -2.215 1.00 61.22 563 ARG A N 1
ATOM 4119 C CA . ARG A 1 563 ? 5.482 -7.431 -3.423 1.00 61.22 563 ARG A CA 1
ATOM 4120 C C . ARG A 1 563 ? 3.981 -7.401 -3.710 1.00 61.22 563 ARG A C 1
ATOM 4122 O O . ARG A 1 563 ? 3.172 -7.709 -2.844 1.00 61.22 563 ARG A O 1
ATOM 4129 N N . LEU A 1 564 ? 3.620 -7.045 -4.933 1.00 53.12 564 LEU A N 1
ATOM 4130 C CA . LEU A 1 564 ? 2.249 -6.976 -5.415 1.00 53.12 564 LEU A CA 1
ATOM 4131 C C . LEU A 1 564 ? 1.911 -8.253 -6.189 1.00 53.12 564 LEU A C 1
ATOM 4133 O O . LEU A 1 564 ? 2.298 -8.406 -7.348 1.00 53.12 564 LEU A O 1
ATOM 4137 N N . GLY A 1 565 ? 1.170 -9.145 -5.534 1.00 53.09 565 GLY A N 1
ATOM 4138 C CA . GLY A 1 565 ? 0.719 -10.411 -6.106 1.00 53.09 565 GLY A CA 1
ATOM 4139 C C . GLY A 1 565 ? 1.818 -11.466 -6.251 1.00 53.09 565 GLY A C 1
ATOM 4140 O O . GLY A 1 565 ? 2.956 -11.305 -5.788 1.00 53.09 565 GLY A O 1
ATOM 4141 N N . ASP A 1 566 ? 1.447 -12.569 -6.894 1.00 53.28 566 ASP A N 1
ATOM 4142 C CA . ASP A 1 566 ? 2.355 -13.679 -7.156 1.00 53.28 566 ASP A CA 1
ATOM 4143 C C . ASP A 1 566 ? 3.348 -13.352 -8.274 1.00 53.28 566 ASP A C 1
ATOM 4145 O O . ASP A 1 566 ? 2.990 -12.717 -9.275 1.00 53.28 566 ASP A O 1
ATOM 4149 N N . PRO A 1 567 ? 4.611 -13.793 -8.137 1.00 63.44 567 PRO A N 1
ATOM 4150 C CA . PRO A 1 567 ? 5.582 -13.623 -9.195 1.00 63.44 567 PRO A CA 1
ATOM 4151 C C . PRO A 1 567 ? 5.251 -14.537 -10.380 1.00 63.44 567 PRO A C 1
ATOM 4153 O O . PRO A 1 567 ? 4.824 -15.680 -10.215 1.00 63.44 567 PRO A O 1
ATOM 4156 N N . LEU A 1 568 ? 5.522 -14.059 -11.591 1.00 69.31 568 LEU A N 1
ATOM 4157 C CA . LEU A 1 568 ? 5.524 -14.897 -12.782 1.00 69.31 568 LEU A CA 1
ATOM 4158 C C . LEU A 1 568 ? 6.697 -15.884 -12.666 1.00 69.31 568 LEU A C 1
ATOM 4160 O O . LEU A 1 568 ? 7.844 -15.433 -12.686 1.00 69.31 568 LEU A O 1
ATOM 4164 N N . PRO A 1 569 ? 6.457 -17.203 -12.561 1.00 65.56 569 PRO A N 1
ATOM 4165 C CA . PRO A 1 569 ? 7.524 -18.170 -12.329 1.00 65.56 569 PRO A CA 1
ATOM 4166 C C . PRO A 1 569 ? 8.406 -18.348 -13.569 1.00 65.56 569 PRO A C 1
ATOM 4168 O O . PRO A 1 569 ? 7.912 -18.145 -14.683 1.00 65.56 569 PRO A O 1
ATOM 4171 N N . PRO A 1 570 ? 9.657 -18.814 -13.411 1.00 71.50 570 PRO A N 1
ATOM 4172 C CA . PRO A 1 570 ? 10.534 -19.206 -14.510 1.00 71.50 570 PRO A CA 1
ATOM 4173 C C . PRO A 1 570 ? 9.848 -20.135 -15.513 1.00 71.50 570 PRO A C 1
ATOM 4175 O O . PRO A 1 570 ? 9.080 -21.021 -15.129 1.00 71.50 570 PRO A O 1
ATOM 4178 N N . ASP A 1 571 ? 10.157 -19.966 -16.795 1.00 68.94 571 ASP A N 1
ATOM 4179 C CA . ASP A 1 571 ? 9.732 -20.885 -17.851 1.00 68.94 571 ASP A CA 1
ATOM 4180 C C . ASP A 1 571 ? 10.963 -21.622 -18.402 1.00 68.94 571 ASP A C 1
ATOM 4182 O O . ASP A 1 571 ? 11.929 -20.964 -18.790 1.00 68.94 571 ASP A O 1
ATOM 4186 N N . PRO A 1 572 ? 10.964 -22.967 -18.474 1.00 66.69 572 PRO A N 1
ATOM 4187 C CA . PRO A 1 572 ? 12.083 -23.728 -19.034 1.00 66.69 572 PRO A CA 1
ATOM 4188 C C . PRO A 1 572 ? 12.432 -23.367 -20.486 1.00 66.69 572 PRO A C 1
ATOM 4190 O O . PRO A 1 572 ? 13.545 -23.649 -20.925 1.00 66.69 572 PRO A O 1
ATOM 4193 N N . GLY A 1 573 ? 11.483 -22.803 -21.240 1.00 67.12 573 GLY A N 1
ATOM 4194 C CA . GLY A 1 573 ? 11.679 -22.308 -22.601 1.00 67.12 573 GLY A CA 1
ATOM 4195 C C . GLY A 1 573 ? 12.073 -20.830 -22.693 1.00 67.12 573 GLY A C 1
ATOM 4196 O O . GLY A 1 573 ? 12.319 -20.369 -23.803 1.00 67.12 573 GLY A O 1
ATOM 4197 N N . HIS A 1 574 ? 12.123 -20.103 -21.570 1.00 76.19 574 HIS A N 1
ATOM 4198 C CA . HIS A 1 574 ? 12.467 -18.680 -21.506 1.00 76.19 574 HIS A CA 1
ATOM 4199 C C . HIS A 1 574 ? 13.505 -18.416 -20.402 1.00 76.19 574 HIS A C 1
ATOM 4201 O O . HIS A 1 574 ? 13.168 -17.978 -19.300 1.00 76.19 574 HIS A O 1
ATOM 4207 N N . THR A 1 575 ? 14.772 -18.718 -20.687 1.00 77.75 575 THR A N 1
ATOM 4208 C CA . THR A 1 575 ? 15.873 -18.719 -19.704 1.00 77.75 575 THR A CA 1
ATOM 4209 C C . THR A 1 575 ? 17.021 -17.833 -20.155 1.00 77.75 575 THR A C 1
ATOM 4211 O O . THR A 1 575 ? 17.419 -17.912 -21.311 1.00 77.75 575 THR A O 1
ATOM 4214 N N . GLY A 1 576 ? 17.642 -17.079 -19.247 1.00 82.62 576 GLY A N 1
ATOM 4215 C CA . GLY A 1 576 ? 18.649 -16.086 -19.629 1.00 82.62 576 GLY A CA 1
ATOM 4216 C C . GLY A 1 576 ? 17.997 -14.766 -20.021 1.00 82.62 576 GLY A C 1
ATOM 4217 O O . GLY A 1 576 ? 18.337 -14.173 -21.049 1.00 82.62 576 GLY A O 1
ATOM 4218 N N . VAL A 1 577 ? 17.041 -14.334 -19.195 1.00 86.56 577 VAL A N 1
ATOM 4219 C CA . VAL A 1 577 ? 16.369 -13.045 -19.344 1.00 86.56 577 VAL A CA 1
ATOM 4220 C C . VAL A 1 577 ? 17.394 -11.923 -19.221 1.00 86.56 577 VAL A C 1
ATOM 4222 O O . VAL A 1 577 ? 18.271 -11.949 -18.360 1.00 86.56 577 VAL A O 1
ATOM 4225 N N . VAL A 1 578 ? 17.290 -10.952 -20.124 1.00 87.75 578 VAL A N 1
ATOM 4226 C CA . VAL A 1 578 ? 18.193 -9.797 -20.211 1.00 87.75 578 VAL A CA 1
ATOM 4227 C C . VAL A 1 578 ? 17.477 -8.464 -20.050 1.00 87.75 578 VAL A C 1
ATOM 4229 O O . VAL A 1 578 ? 18.137 -7.462 -19.804 1.00 87.75 578 VAL A O 1
ATOM 4232 N N . ALA A 1 579 ? 16.152 -8.432 -20.215 1.00 87.06 579 ALA A N 1
ATOM 4233 C CA . ALA A 1 579 ? 15.380 -7.201 -20.115 1.00 87.06 579 ALA A CA 1
ATOM 4234 C C . ALA A 1 579 ? 13.914 -7.461 -19.753 1.00 87.06 579 ALA A C 1
ATOM 4236 O O . ALA A 1 579 ? 13.344 -8.490 -20.135 1.00 87.06 579 ALA A O 1
ATOM 4237 N N . VAL A 1 580 ? 13.295 -6.485 -19.086 1.00 88.69 580 VAL A N 1
ATOM 4238 C CA . VAL A 1 580 ? 11.870 -6.463 -18.740 1.00 88.69 580 VAL A CA 1
ATOM 4239 C C . VAL A 1 580 ? 11.223 -5.129 -19.123 1.00 88.69 580 VAL A C 1
ATOM 4241 O O . VAL A 1 580 ? 11.828 -4.065 -19.020 1.00 88.69 580 VAL A O 1
ATOM 4244 N N . ALA A 1 581 ? 9.970 -5.163 -19.576 1.00 88.12 581 ALA A N 1
ATOM 4245 C CA . ALA A 1 581 ? 9.197 -3.969 -19.907 1.00 88.12 581 ALA A CA 1
ATOM 4246 C C . ALA A 1 581 ? 7.731 -4.093 -19.475 1.00 88.12 581 ALA A C 1
ATOM 4248 O O . ALA A 1 581 ? 7.111 -5.144 -19.634 1.00 88.12 581 ALA A O 1
ATOM 4249 N N . ALA A 1 582 ? 7.162 -2.992 -18.981 1.00 83.81 582 ALA A N 1
ATOM 4250 C CA . ALA A 1 582 ? 5.732 -2.844 -18.728 1.00 83.81 582 ALA A CA 1
ATOM 4251 C C . ALA A 1 582 ? 5.058 -2.130 -19.905 1.00 83.81 582 ALA A C 1
ATOM 4253 O O . ALA A 1 582 ? 5.412 -0.998 -20.233 1.00 83.81 582 ALA A O 1
ATOM 4254 N N . VAL A 1 583 ? 4.067 -2.764 -20.524 1.00 80.19 583 VAL A N 1
ATOM 4255 C CA . VAL A 1 583 ? 3.321 -2.221 -21.665 1.00 80.19 583 VAL A CA 1
ATOM 4256 C C . VAL A 1 583 ? 1.855 -2.079 -21.284 1.00 80.19 583 VAL A C 1
ATOM 4258 O O . VAL A 1 583 ? 1.206 -3.052 -20.908 1.00 80.19 583 VAL A O 1
ATOM 4261 N N . THR A 1 584 ? 1.301 -0.878 -21.415 1.00 73.12 584 THR A N 1
ATOM 4262 C CA . THR A 1 584 ? -0.140 -0.661 -21.241 1.00 73.12 584 THR A CA 1
ATOM 4263 C C . THR A 1 584 ? -0.808 -0.744 -22.607 1.00 73.12 584 THR A C 1
ATOM 4265 O O . THR A 1 584 ? -0.557 0.090 -23.479 1.00 73.12 584 THR A O 1
ATOM 4268 N N . THR A 1 585 ? -1.642 -1.761 -22.815 1.00 65.94 585 THR A N 1
ATOM 4269 C CA . THR A 1 585 ? -2.314 -1.975 -24.107 1.00 65.94 585 THR A CA 1
ATOM 4270 C C . THR A 1 585 ? -3.403 -0.931 -24.368 1.00 65.94 585 THR A C 1
ATOM 4272 O O . THR A 1 585 ? -3.875 -0.240 -23.461 1.00 65.94 585 THR A O 1
ATOM 4275 N N . THR A 1 586 ? -3.845 -0.822 -25.625 1.00 56.84 586 THR A N 1
ATOM 4276 C CA . THR A 1 586 ? -4.923 0.109 -26.017 1.00 56.84 586 THR A CA 1
ATOM 4277 C C . THR A 1 586 ? -6.270 -0.200 -25.353 1.00 56.84 586 THR A C 1
ATOM 4279 O O . THR A 1 586 ? -7.086 0.706 -25.194 1.00 56.84 586 THR A O 1
ATOM 4282 N N . ALA A 1 587 ? -6.483 -1.450 -24.929 1.00 49.44 587 ALA A N 1
ATOM 4283 C CA . ALA A 1 587 ? -7.668 -1.900 -24.203 1.00 49.44 587 ALA A CA 1
ATOM 4284 C C . ALA A 1 587 ? -7.598 -1.643 -22.681 1.00 49.44 587 ALA A C 1
ATOM 4286 O O . ALA A 1 587 ? -8.575 -1.895 -21.978 1.00 49.44 587 ALA A O 1
ATOM 4287 N N . GLY A 1 588 ? -6.460 -1.163 -22.160 1.00 52.69 588 GLY A N 1
ATOM 4288 C CA . GLY A 1 588 ? -6.257 -0.865 -20.739 1.00 52.69 588 GLY A CA 1
ATOM 4289 C C . GLY A 1 588 ? -5.525 -1.906 -19.868 1.00 52.69 588 GLY A C 1
ATOM 4290 O O . GLY A 1 588 ? -4.999 -1.477 -18.840 1.00 52.69 588 GLY A O 1
ATOM 4291 N N . PRO A 1 589 ? -5.420 -3.218 -20.186 1.00 64.50 589 PRO A N 1
ATOM 4292 C CA . PRO A 1 589 ? -4.651 -4.133 -19.345 1.00 64.50 589 PRO A CA 1
ATOM 4293 C C . PRO A 1 589 ? -3.136 -3.927 -19.480 1.00 64.50 589 PRO A C 1
ATOM 4295 O O . PRO A 1 589 ? -2.619 -3.618 -20.561 1.00 64.50 589 PRO A O 1
ATOM 4298 N N . LEU A 1 590 ? -2.440 -4.139 -18.360 1.00 74.31 590 LEU A N 1
ATOM 4299 C CA . LEU A 1 590 ? -0.984 -4.222 -18.274 1.00 74.31 590 LEU A CA 1
ATOM 4300 C C . LEU A 1 590 ? -0.509 -5.552 -18.873 1.00 74.31 590 LEU A C 1
ATOM 4302 O O . LEU A 1 590 ? -1.022 -6.616 -18.528 1.00 74.31 590 LEU A O 1
ATOM 4306 N N . VAL A 1 591 ? 0.497 -5.485 -19.737 1.00 80.31 591 VAL A N 1
ATOM 4307 C CA . VAL A 1 591 ? 1.253 -6.631 -20.235 1.00 80.31 591 VAL A CA 1
ATOM 4308 C C . VAL A 1 591 ? 2.709 -6.447 -19.838 1.00 80.31 591 VAL A C 1
ATOM 4310 O O . VAL A 1 591 ? 3.315 -5.413 -20.107 1.00 80.31 591 VAL A O 1
ATOM 4313 N N . VAL A 1 592 ? 3.272 -7.456 -19.193 1.00 83.62 592 VAL A N 1
ATOM 4314 C CA . VAL A 1 592 ? 4.685 -7.527 -18.838 1.00 83.62 592 VAL A CA 1
ATOM 4315 C C . VAL A 1 592 ? 5.399 -8.340 -19.904 1.00 83.62 592 VAL A C 1
ATOM 4317 O O . VAL A 1 592 ? 4.963 -9.438 -20.237 1.00 83.62 592 VAL A O 1
ATOM 4320 N N . ALA A 1 593 ? 6.484 -7.806 -20.446 1.00 88.19 593 ALA A N 1
ATOM 4321 C CA . ALA A 1 593 ? 7.315 -8.485 -21.425 1.00 88.19 593 ALA A CA 1
ATOM 4322 C C . ALA A 1 593 ? 8.693 -8.762 -20.830 1.00 88.19 593 ALA A C 1
ATOM 4324 O O . ALA A 1 593 ? 9.348 -7.829 -20.371 1.00 88.19 593 ALA A O 1
ATOM 4325 N N . THR A 1 594 ? 9.154 -10.008 -20.888 1.00 90.69 594 THR A N 1
ATOM 4326 C CA . THR A 1 594 ? 10.564 -10.353 -20.675 1.00 90.69 594 THR A CA 1
ATOM 4327 C C . THR A 1 594 ? 11.200 -10.795 -21.976 1.00 90.69 594 THR A C 1
ATOM 4329 O O . THR A 1 594 ? 10.566 -11.450 -22.806 1.00 90.69 594 THR A O 1
ATOM 4332 N N . ALA A 1 595 ? 12.456 -10.412 -22.167 1.00 89.94 595 ALA A N 1
ATOM 4333 C CA . ALA A 1 595 ? 13.260 -10.817 -23.305 1.00 89.94 595 ALA A CA 1
ATOM 4334 C C . ALA A 1 595 ? 14.394 -11.712 -22.843 1.00 89.94 595 ALA A C 1
ATOM 4336 O O . ALA A 1 595 ? 15.114 -11.358 -21.909 1.00 89.94 595 ALA A O 1
ATOM 4337 N N . SER A 1 596 ? 14.594 -12.816 -23.550 1.00 91.44 596 SER A N 1
ATOM 4338 C CA . SER A 1 596 ? 15.685 -13.733 -23.274 1.00 91.44 596 SER A CA 1
ATOM 4339 C C . SER A 1 596 ? 16.618 -13.835 -24.473 1.00 91.44 596 SER A C 1
ATOM 4341 O O . SER A 1 596 ? 16.218 -14.083 -25.613 1.00 91.44 596 SER A O 1
ATOM 4343 N N . ALA A 1 597 ? 17.898 -13.579 -24.208 1.00 88.00 597 ALA A N 1
ATOM 4344 C CA . ALA A 1 597 ? 18.927 -13.572 -25.239 1.00 88.00 597 ALA A CA 1
ATOM 4345 C C . ALA A 1 597 ? 19.355 -14.990 -25.635 1.00 88.00 597 ALA A C 1
ATOM 4347 O O . ALA A 1 597 ? 19.746 -15.214 -26.780 1.00 88.00 597 ALA A O 1
ATOM 4348 N N . ALA A 1 598 ? 19.301 -15.943 -24.699 1.00 85.94 598 ALA A N 1
ATOM 4349 C CA . ALA A 1 598 ? 19.808 -17.295 -24.923 1.00 85.94 598 ALA A CA 1
ATOM 4350 C C . ALA A 1 598 ? 18.881 -18.135 -25.812 1.00 85.94 598 ALA A C 1
ATOM 4352 O O . ALA A 1 598 ? 19.361 -18.967 -26.581 1.00 85.94 598 ALA A O 1
ATOM 4353 N N . ASP A 1 599 ? 17.573 -17.900 -25.722 1.00 84.56 599 ASP A N 1
ATOM 4354 C CA . ASP A 1 599 ? 16.548 -18.591 -26.512 1.00 84.56 599 ASP A CA 1
ATOM 4355 C C . ASP A 1 599 ? 16.013 -17.749 -27.682 1.00 84.56 599 ASP A C 1
ATOM 4357 O O . ASP A 1 599 ? 15.349 -18.293 -28.560 1.00 84.56 599 ASP A O 1
ATOM 4361 N N . ALA A 1 600 ? 16.353 -16.456 -27.736 1.00 89.25 600 ALA A N 1
ATOM 4362 C CA . ALA A 1 600 ? 15.822 -15.502 -28.705 1.00 89.25 600 ALA A CA 1
ATOM 4363 C C . ALA A 1 600 ? 14.286 -15.438 -28.692 1.00 89.25 600 ALA A C 1
ATOM 4365 O O . ALA A 1 600 ? 13.644 -15.423 -29.740 1.00 89.25 600 ALA A O 1
ATOM 4366 N N . THR A 1 601 ? 13.690 -15.368 -27.503 1.00 89.75 601 THR A N 1
ATOM 4367 C CA . THR A 1 601 ? 12.236 -15.278 -27.335 1.00 89.75 601 THR A CA 1
ATOM 4368 C C . THR A 1 601 ? 11.818 -14.064 -26.506 1.00 89.75 601 THR A C 1
ATOM 4370 O O . THR A 1 601 ? 12.605 -13.467 -25.763 1.00 89.75 601 THR A O 1
ATOM 4373 N N . LEU A 1 602 ? 10.543 -13.695 -26.631 1.00 90.81 602 LEU A N 1
ATOM 4374 C CA . LEU A 1 602 ? 9.835 -12.844 -25.681 1.00 90.81 602 LEU A CA 1
ATOM 4375 C C . LEU A 1 602 ? 8.788 -13.665 -24.951 1.00 90.81 602 LEU A C 1
ATOM 4377 O O . LEU A 1 602 ? 8.061 -14.439 -25.572 1.00 90.81 602 LEU A O 1
ATOM 4381 N N . ARG A 1 603 ? 8.642 -13.414 -23.658 1.00 88.06 603 ARG A N 1
ATOM 4382 C CA . ARG A 1 603 ? 7.532 -13.925 -22.867 1.00 88.06 603 ARG A CA 1
ATOM 4383 C C . ARG A 1 603 ? 6.665 -12.756 -22.442 1.00 88.06 603 ARG A C 1
ATOM 4385 O O . ARG A 1 603 ? 7.127 -11.834 -21.777 1.00 88.06 603 ARG A O 1
ATOM 4392 N N . LEU A 1 604 ? 5.413 -12.785 -22.876 1.00 86.75 604 LEU A N 1
ATOM 4393 C CA . LEU A 1 604 ? 4.406 -11.783 -22.569 1.00 86.75 604 LEU A CA 1
ATOM 4394 C C . LEU A 1 604 ? 3.448 -12.348 -21.536 1.00 86.75 604 LEU A C 1
ATOM 4396 O O . LEU A 1 604 ? 2.925 -13.444 -21.720 1.00 86.75 604 LEU A O 1
ATOM 4400 N N . TRP A 1 605 ? 3.201 -11.592 -20.480 1.00 80.19 605 TRP A N 1
ATOM 4401 C CA . TRP A 1 605 ? 2.346 -11.983 -19.374 1.00 80.19 605 TRP A CA 1
ATOM 4402 C C . TRP A 1 605 ? 1.322 -10.895 -19.083 1.00 80.19 605 TRP A C 1
ATOM 4404 O O . TRP A 1 605 ? 1.667 -9.719 -18.992 1.00 80.19 605 TRP A O 1
ATOM 4414 N N . THR A 1 606 ? 0.062 -11.280 -18.914 1.00 70.69 606 THR A N 1
ATOM 4415 C CA . THR A 1 606 ? -1.007 -10.379 -18.478 1.00 70.69 606 THR A CA 1
ATOM 4416 C C . THR A 1 606 ? -1.324 -10.655 -17.005 1.00 70.69 606 THR A C 1
ATOM 4418 O O . THR A 1 606 ? -2.006 -11.644 -16.723 1.00 70.69 606 THR A O 1
ATOM 4421 N N . PRO A 1 607 ? -0.896 -9.799 -16.053 1.00 61.97 607 PRO A N 1
ATOM 4422 C CA . PRO A 1 607 ? -1.028 -10.079 -14.621 1.00 61.97 607 PRO A CA 1
ATOM 4423 C C . PRO A 1 607 ? -2.465 -10.304 -14.158 1.00 61.97 607 PRO A C 1
ATOM 4425 O O . PRO A 1 607 ? -2.719 -11.169 -13.331 1.00 61.97 607 PRO A O 1
ATOM 4428 N N . SER A 1 608 ? -3.422 -9.581 -14.742 1.00 58.09 608 SER A N 1
ATOM 4429 C CA . SER A 1 608 ? -4.839 -9.680 -14.376 1.00 58.09 608 SER A CA 1
ATOM 4430 C C . SER A 1 608 ? -5.508 -10.995 -14.783 1.00 58.09 608 SER A C 1
ATOM 4432 O O . SER A 1 608 ? -6.567 -11.317 -14.255 1.00 58.09 608 SER A O 1
ATOM 4434 N N . THR A 1 609 ? -4.939 -11.737 -15.737 1.00 56.66 609 THR A N 1
ATOM 4435 C CA . THR A 1 609 ? -5.538 -12.980 -16.259 1.00 56.66 609 THR A CA 1
ATOM 4436 C C . THR A 1 609 ? -4.632 -14.196 -16.110 1.00 56.66 609 THR A C 1
ATOM 4438 O O . THR A 1 609 ? -5.079 -15.315 -16.344 1.00 56.66 609 THR A O 1
ATOM 4441 N N . GLY A 1 610 ? -3.355 -13.995 -15.773 1.00 57.66 610 GLY A N 1
ATOM 4442 C CA . GLY A 1 610 ? -2.346 -15.053 -15.777 1.00 57.66 610 GLY A CA 1
ATOM 4443 C C . GLY A 1 610 ? -1.986 -15.566 -17.177 1.00 57.66 610 GLY A C 1
ATOM 4444 O O . GLY A 1 610 ? -1.207 -16.508 -17.289 1.00 57.66 610 GLY A O 1
ATOM 4445 N N . GLY A 1 611 ? -2.525 -14.970 -18.248 1.00 65.88 611 GLY A N 1
ATOM 4446 C CA . GLY A 1 611 ? -2.249 -15.385 -19.622 1.00 65.88 611 GLY A CA 1
ATOM 4447 C C . GLY A 1 611 ? -0.781 -15.174 -19.986 1.00 65.88 611 GLY A C 1
ATOM 4448 O O . GLY A 1 611 ? -0.227 -14.105 -19.721 1.00 65.88 611 GLY A O 1
ATOM 4449 N N . VAL A 1 612 ? -0.164 -16.184 -20.606 1.00 73.75 612 VAL A N 1
ATOM 4450 C CA . VAL A 1 612 ? 1.235 -16.150 -21.052 1.00 73.75 612 VAL A CA 1
ATOM 4451 C C . VAL A 1 612 ? 1.316 -16.472 -22.543 1.00 73.75 612 VAL A C 1
ATOM 4453 O O . VAL A 1 612 ? 0.769 -17.478 -22.994 1.00 73.75 612 VAL A O 1
ATOM 4456 N N . THR A 1 613 ? 2.035 -15.642 -23.298 1.00 81.50 613 THR A N 1
ATOM 4457 C CA . THR A 1 613 ? 2.362 -15.867 -24.713 1.00 81.50 613 THR A CA 1
ATOM 4458 C C . THR A 1 613 ? 3.875 -15.858 -24.889 1.00 81.50 613 THR A C 1
ATOM 4460 O O . THR A 1 613 ? 4.537 -14.904 -24.486 1.00 81.50 613 THR A O 1
ATOM 4463 N N . LEU A 1 614 ? 4.421 -16.888 -25.535 1.00 83.12 614 LEU A N 1
ATOM 4464 C CA . LEU A 1 614 ? 5.806 -16.896 -26.012 1.00 83.12 614 LEU A CA 1
ATOM 4465 C C . LEU A 1 614 ? 5.853 -16.456 -27.478 1.00 83.12 614 LEU A C 1
ATOM 4467 O O . LEU A 1 614 ? 5.012 -16.861 -28.281 1.00 83.12 614 LEU A O 1
ATOM 4471 N N . VAL A 1 615 ? 6.830 -15.620 -27.816 1.00 85.75 615 VAL A N 1
ATOM 4472 C CA . VAL A 1 615 ? 7.050 -15.093 -29.166 1.00 85.75 615 VAL A CA 1
ATOM 4473 C C . VAL A 1 615 ? 8.492 -15.357 -29.565 1.00 85.75 615 VAL A C 1
ATOM 4475 O O . VAL A 1 615 ? 9.411 -14.850 -28.926 1.00 85.75 615 VAL A O 1
ATOM 4478 N N . ASP A 1 616 ? 8.688 -16.096 -30.650 1.00 87.81 616 ASP A N 1
ATOM 4479 C CA . ASP A 1 616 ? 10.017 -16.337 -31.205 1.00 87.81 616 ASP A CA 1
ATOM 4480 C C . ASP A 1 616 ? 10.528 -15.100 -31.955 1.00 87.81 616 ASP A C 1
ATOM 4482 O O . ASP A 1 616 ? 9.800 -14.461 -32.724 1.00 87.81 616 ASP A O 1
ATOM 4486 N N . LEU A 1 617 ? 11.801 -14.768 -31.753 1.00 87.38 617 LEU A N 1
ATOM 4487 C CA . LEU A 1 617 ? 12.501 -13.707 -32.464 1.00 87.38 617 LEU A CA 1
ATOM 4488 C C . LEU A 1 617 ? 13.530 -14.305 -33.426 1.00 87.38 617 LEU A C 1
ATOM 4490 O O . LEU A 1 617 ? 14.222 -15.270 -33.124 1.00 87.38 617 LEU A O 1
ATOM 4494 N N . ASP A 1 618 ? 13.713 -13.660 -34.579 1.00 85.06 618 ASP A N 1
ATOM 4495 C CA . ASP A 1 618 ? 14.721 -14.094 -35.563 1.00 85.06 618 ASP A CA 1
ATOM 4496 C C . ASP A 1 618 ? 16.168 -13.775 -35.141 1.00 85.06 618 ASP A C 1
ATOM 4498 O O . ASP A 1 618 ? 17.117 -14.110 -35.851 1.00 85.06 618 ASP A O 1
ATOM 4502 N N . ALA A 1 619 ? 16.345 -13.042 -34.041 1.00 87.62 619 ALA A N 1
ATOM 4503 C CA . ALA A 1 619 ? 17.641 -12.628 -33.530 1.00 87.62 619 ALA A CA 1
ATOM 4504 C C . ALA A 1 619 ? 17.584 -12.448 -32.005 1.00 87.62 619 ALA A C 1
ATOM 4506 O O . ALA A 1 619 ? 16.551 -11.995 -31.502 1.00 87.62 619 ALA A O 1
ATOM 4507 N N . PRO A 1 620 ? 18.691 -12.717 -31.287 1.00 90.81 620 PRO A N 1
ATOM 4508 C CA . PRO A 1 620 ? 18.770 -12.506 -29.847 1.00 90.81 620 PRO A CA 1
ATOM 4509 C C . PRO A 1 620 ? 18.414 -11.062 -29.463 1.00 90.81 620 PRO A C 1
ATOM 4511 O O . PRO A 1 620 ? 18.994 -10.124 -30.035 1.00 90.81 620 PRO A O 1
ATOM 4514 N N . PRO A 1 621 ? 17.469 -10.856 -28.528 1.00 91.81 621 PRO A N 1
ATOM 4515 C CA . PRO A 1 621 ? 17.171 -9.539 -27.991 1.00 91.81 621 PRO A CA 1
ATOM 4516 C C . PRO A 1 621 ? 18.282 -9.057 -27.046 1.00 91.81 621 PRO A C 1
ATOM 4518 O O . PRO A 1 621 ? 18.936 -9.853 -26.376 1.00 91.81 621 PRO A O 1
ATOM 4521 N N . ARG A 1 622 ? 18.481 -7.736 -26.987 1.00 87.88 622 ARG A N 1
ATOM 4522 C CA . ARG A 1 622 ? 19.437 -7.058 -26.092 1.00 87.88 622 ARG A CA 1
ATOM 4523 C C . ARG A 1 622 ? 18.778 -6.118 -25.090 1.00 87.88 622 ARG A C 1
ATOM 4525 O O . ARG A 1 622 ? 19.270 -5.996 -23.978 1.00 87.88 622 ARG A O 1
ATOM 4532 N N . ALA A 1 623 ? 17.691 -5.455 -25.479 1.00 87.31 623 ALA A N 1
ATOM 4533 C CA . ALA A 1 623 ? 16.973 -4.518 -24.621 1.00 87.31 623 ALA A CA 1
ATOM 4534 C C . ALA A 1 623 ? 15.508 -4.387 -25.048 1.00 87.31 623 ALA A C 1
ATOM 4536 O O . ALA A 1 623 ? 15.171 -4.590 -26.222 1.00 87.31 623 ALA A O 1
ATOM 4537 N N . LEU A 1 624 ? 14.658 -3.994 -24.101 1.00 90.62 624 LEU A N 1
ATOM 4538 C CA . LEU A 1 624 ? 13.250 -3.683 -24.324 1.00 90.62 624 LEU A CA 1
ATOM 4539 C C . LEU A 1 624 ? 12.960 -2.219 -23.990 1.00 90.62 624 LEU A C 1
ATOM 4541 O O . LEU A 1 624 ? 13.560 -1.643 -23.088 1.00 90.62 624 LEU A O 1
ATOM 4545 N N . HIS A 1 625 ? 12.016 -1.617 -24.710 1.00 87.94 625 HIS A N 1
ATOM 4546 C CA . HIS A 1 625 ? 11.474 -0.306 -24.365 1.00 87.94 625 HIS A CA 1
ATOM 4547 C C . HIS A 1 625 ? 9.983 -0.248 -24.695 1.00 87.94 625 HIS A C 1
ATOM 4549 O O . HIS A 1 625 ? 9.580 -0.560 -25.816 1.00 87.94 625 HIS A O 1
ATOM 4555 N N . ALA A 1 626 ? 9.164 0.174 -23.736 1.00 86.38 626 ALA A N 1
ATOM 4556 C CA . ALA A 1 626 ? 7.724 0.314 -23.918 1.00 86.38 626 ALA A CA 1
ATOM 4557 C C . ALA A 1 626 ? 7.330 1.779 -24.140 1.00 86.38 626 ALA A C 1
ATOM 4559 O O . ALA A 1 626 ? 7.800 2.675 -23.442 1.00 86.38 626 ALA A O 1
ATOM 4560 N N . THR A 1 627 ? 6.439 2.032 -25.100 1.00 81.50 627 THR A N 1
ATOM 4561 C CA . THR A 1 627 ? 5.857 3.360 -25.333 1.00 81.50 627 THR A CA 1
ATOM 4562 C C . THR A 1 627 ? 4.379 3.233 -25.711 1.00 81.50 627 THR A C 1
ATOM 4564 O O . THR A 1 627 ? 4.016 2.826 -26.817 1.00 81.50 627 THR A O 1
ATOM 4567 N N . GLY A 1 628 ? 3.494 3.521 -24.752 1.00 77.69 628 GLY A N 1
ATOM 4568 C CA . GLY A 1 628 ? 2.062 3.238 -24.899 1.00 77.69 628 GLY A CA 1
ATOM 4569 C C . GLY A 1 628 ? 1.819 1.748 -25.207 1.00 77.69 628 GLY A C 1
ATOM 4570 O O . GLY A 1 628 ? 2.358 0.911 -24.486 1.00 77.69 628 GLY A O 1
ATOM 4571 N N . PRO A 1 629 ? 1.073 1.401 -26.275 1.00 81.00 629 PRO A N 1
ATOM 4572 C CA . PRO A 1 629 ? 0.811 0.010 -26.662 1.00 81.00 629 PRO A CA 1
ATOM 4573 C C . PRO A 1 629 ? 1.935 -0.633 -27.495 1.00 81.00 629 PRO A C 1
ATOM 4575 O O . PRO A 1 629 ? 1.777 -1.754 -27.984 1.00 81.00 629 PRO A O 1
ATOM 4578 N N . LEU A 1 630 ? 3.039 0.084 -27.737 1.00 85.44 630 LEU A N 1
ATOM 4579 C CA . LEU A 1 630 ? 4.160 -0.408 -28.533 1.00 85.44 630 LEU A CA 1
ATOM 4580 C C . LEU A 1 630 ? 5.267 -0.955 -27.634 1.00 85.44 630 LEU A C 1
ATOM 4582 O O . LEU A 1 630 ? 5.738 -0.271 -26.725 1.00 85.44 630 LEU A O 1
ATOM 4586 N N . LEU A 1 631 ? 5.732 -2.154 -27.968 1.00 91.00 631 LEU A N 1
ATOM 4587 C CA . LEU A 1 631 ? 6.941 -2.758 -27.428 1.00 91.00 631 LEU A CA 1
ATOM 4588 C C . LEU A 1 631 ? 8.041 -2.700 -28.491 1.00 91.00 631 LEU A C 1
ATOM 4590 O O . LEU A 1 631 ? 7.912 -3.273 -29.574 1.00 91.00 631 LEU A O 1
ATOM 4594 N N . LEU A 1 632 ? 9.129 -2.002 -28.186 1.00 90.94 632 LEU A N 1
ATOM 4595 C CA . LEU A 1 632 ? 10.333 -1.971 -29.005 1.00 90.94 632 LEU A CA 1
ATOM 4596 C C . LEU A 1 632 ? 11.340 -2.983 -28.468 1.00 90.94 632 LEU A C 1
ATOM 4598 O O . LEU A 1 632 ? 11.600 -3.038 -27.267 1.00 90.94 632 LEU A O 1
ATOM 4602 N N . VAL A 1 633 ? 11.928 -3.747 -29.379 1.00 92.50 633 VAL A N 1
ATOM 4603 C CA . VAL A 1 633 ? 12.884 -4.813 -29.086 1.00 92.50 633 VAL A CA 1
ATOM 4604 C C . VAL A 1 633 ? 14.172 -4.520 -29.842 1.00 92.50 633 VAL A C 1
ATOM 4606 O O . VAL A 1 633 ? 14.184 -4.464 -31.077 1.00 92.50 633 VAL A O 1
ATOM 4609 N N . ALA A 1 634 ? 15.259 -4.321 -29.104 1.00 90.12 634 ALA A N 1
ATOM 4610 C CA . ALA A 1 634 ? 16.604 -4.221 -29.658 1.00 90.12 634 ALA A CA 1
ATOM 4611 C C . ALA A 1 634 ? 17.161 -5.626 -29.837 1.00 90.12 634 ALA A C 1
ATOM 4613 O O . ALA A 1 634 ? 16.996 -6.464 -28.957 1.00 90.12 634 ALA A O 1
ATOM 4614 N N . THR A 1 635 ? 17.823 -5.884 -30.959 1.00 91.25 635 THR A N 1
ATOM 4615 C CA . THR A 1 635 ? 18.386 -7.196 -31.287 1.00 91.25 635 THR A CA 1
ATOM 4616 C C . THR A 1 635 ? 19.787 -7.061 -31.872 1.00 91.25 635 THR A C 1
ATOM 4618 O O . THR A 1 635 ? 20.206 -5.982 -32.302 1.00 91.25 635 THR A O 1
ATOM 4621 N N . ASP A 1 636 ? 20.477 -8.190 -32.013 1.00 87.06 636 ASP A N 1
ATOM 4622 C CA . ASP A 1 636 ? 21.755 -8.289 -32.734 1.00 87.06 636 ASP A CA 1
ATOM 4623 C C . ASP A 1 636 ? 21.697 -7.823 -34.201 1.00 87.06 636 ASP A C 1
ATOM 4625 O O . ASP A 1 636 ? 22.730 -7.556 -34.818 1.00 87.06 636 ASP A O 1
ATOM 4629 N N . THR A 1 637 ? 20.499 -7.723 -34.783 1.00 86.38 637 THR A N 1
ATOM 4630 C CA . THR A 1 637 ? 20.316 -7.405 -36.207 1.00 86.38 637 THR A CA 1
ATOM 4631 C C . THR A 1 637 ? 19.685 -6.036 -36.461 1.00 86.38 637 THR A C 1
ATOM 4633 O O . THR A 1 637 ? 19.670 -5.583 -37.613 1.00 86.38 637 THR A O 1
ATOM 4636 N N . GLY A 1 638 ? 19.191 -5.366 -35.416 1.00 86.38 638 GLY A N 1
ATOM 4637 C CA . GLY A 1 638 ? 18.498 -4.084 -35.504 1.00 86.38 638 GLY A CA 1
ATOM 4638 C C . GLY A 1 638 ? 17.351 -3.969 -34.501 1.00 86.38 638 GLY A C 1
ATOM 4639 O O . GLY A 1 638 ? 17.445 -4.470 -33.382 1.00 86.38 638 GLY A O 1
ATOM 4640 N N . VAL A 1 639 ? 16.259 -3.322 -34.911 1.00 89.25 639 VAL A N 1
ATOM 4641 C CA . VAL A 1 639 ? 15.107 -3.002 -34.054 1.00 89.25 639 VAL A CA 1
ATOM 4642 C C . VAL A 1 639 ? 13.826 -3.602 -34.615 1.00 89.25 639 VAL A C 1
ATOM 4644 O O . VAL A 1 639 ? 13.565 -3.542 -35.822 1.00 89.25 639 VAL A O 1
ATOM 4647 N N . LEU A 1 640 ? 13.005 -4.141 -33.721 1.00 90.38 640 LEU A N 1
ATOM 4648 C CA . LEU A 1 640 ? 11.670 -4.649 -34.000 1.00 90.38 640 LEU A CA 1
ATOM 4649 C C . LEU A 1 640 ? 10.646 -3.868 -33.173 1.00 90.38 640 LEU A C 1
ATOM 4651 O O . LEU A 1 640 ? 10.802 -3.735 -31.963 1.00 90.38 640 LEU A O 1
ATOM 4655 N N . ALA A 1 641 ? 9.599 -3.361 -33.822 1.00 88.56 641 ALA A N 1
ATOM 4656 C CA . ALA A 1 641 ? 8.478 -2.712 -33.154 1.00 88.56 641 ALA A CA 1
ATOM 4657 C C . ALA A 1 641 ? 7.243 -3.612 -33.212 1.00 88.56 641 ALA A C 1
ATOM 4659 O O . ALA A 1 641 ? 6.770 -3.963 -34.299 1.00 88.56 641 ALA A O 1
ATOM 4660 N N . LEU A 1 642 ? 6.718 -3.961 -32.043 1.00 89.31 642 LEU A N 1
ATOM 4661 C CA . LEU A 1 642 ? 5.543 -4.802 -31.861 1.00 89.31 642 LEU A CA 1
ATOM 4662 C C . LEU A 1 642 ? 4.398 -3.967 -31.287 1.00 89.31 642 LEU A C 1
ATOM 4664 O O . LEU A 1 642 ? 4.603 -3.172 -30.373 1.00 89.31 642 LEU A O 1
ATOM 4668 N N . THR A 1 643 ? 3.195 -4.155 -31.814 1.00 85.75 643 THR A N 1
ATOM 4669 C CA . THR A 1 643 ? 1.961 -3.682 -31.185 1.00 85.75 643 THR A CA 1
ATOM 4670 C C . THR A 1 643 ? 1.391 -4.822 -30.355 1.00 85.75 643 THR A C 1
ATOM 4672 O O . THR A 1 643 ? 1.268 -5.938 -30.870 1.00 85.75 643 THR A O 1
ATOM 4675 N N . LEU A 1 644 ? 1.060 -4.535 -29.096 1.00 81.25 644 LEU A N 1
ATOM 4676 C CA . LEU A 1 644 ? 0.353 -5.462 -28.218 1.00 81.25 644 LEU A CA 1
ATOM 4677 C C . LEU A 1 644 ? -1.127 -5.072 -28.161 1.00 81.25 644 LEU A C 1
ATOM 4679 O O . LEU A 1 644 ? -1.455 -3.925 -27.833 1.00 81.25 644 LEU A O 1
ATOM 4683 N N . GLU A 1 645 ? -1.992 -6.022 -28.513 1.00 66.69 645 GLU A N 1
ATOM 4684 C CA . GLU A 1 645 ? -3.456 -5.891 -28.512 1.00 66.69 645 GLU A CA 1
ATOM 4685 C C . GLU A 1 645 ? -4.103 -6.827 -27.495 1.00 66.69 645 GLU A C 1
ATOM 4687 O O . GLU A 1 645 ? -3.728 -8.032 -27.468 1.00 66.69 645 GLU A O 1
#

InterPro domains:
  IPR001680 WD40 repeat [PS50082] (452-465)
  IPR011047 Quinoprotein alcohol dehydrogenase-like superfamily [SSF50998] (326-612)
  IPR015943 WD40/YVTN repeat-like-containing domain superfamily [G3DSA:2.130.10.10] (318-618)

Organism: NCBI:txid927661

Foldseek 3Di:
DQDADDLPDPVLVVFDFPPDSVQLSVLLVVCLVVLECPPSVVSNLCRCPDAAGHPASLLRSLLSLLVSLVSYDLVRLLVSLLSNLCSLQQCCPRYVDDHPPPSVVSSVVSLLSSLLVLLVSLVVLPVDPCSLLSNLSSLCSLALLSNLSVQVPDPPQQWDWFADLPPRDIDIGGHLWQDPAALDQQDDQDPLVPFADPRPNLLVLLVVLVVCCQLLHPHCNSLSNLLSSCSNRSNGNPDDLLSSLSVSLSSCSSSVPSGNSSSSNCQSDWDQDPPLRFIFRSSQRSSVPSPGDGDDPPPDDPVVRPPPPDDDDDPPDDDADPFWDKDFPDFDFDFFFQDWDWDQAPVRWIKIWTQAQQGTWIAGPNRRHTDDGQGDHGFREWDWFQFPVRWIKIWTAACWIWIAGRVRSHTDDIDRDNFHFNYKEKFFADQDDDDPQFPPLSVVRNPRAMWIWGQGQQQWIWIARNVVRDTPGTQDGDPGWQEKYWEADPVQGIKIWTQGFLRFIFIGGSVCSGPDGPGPGPDSVNCVVLPAPGWRYWDYEVQDIWTAHQQGWIWGDHSNHHTDDRIDDGDPLAGRWHEKDWEQAPVGFIWIWTFHQVNQWIWIAGVVPRHIDIGHHPFGWNYWDYDHQWIWTGGSGGIIIMGID

pLDDT: mean 70.85, std 16.0, range [23.05, 93.44]